Protein AF-0000000085120343 (afdb_homodimer)

InterPro domains:
  IPR000462 CDP-alcohol phosphatidyltransferase [PF01066] (38-166)
  IPR043130 CDP-alcohol phosphatidyltransferase, transmembrane domain [G3DSA:1.20.120.1760] (7-215)
  IPR048254 CDP-alcohol phosphatidyltransferase, conserved site [PS00379] (82-104)

Organism: Pyrolobus fumarii (strain DSM 11204 / 1A) (NCBI:txid694429)

Secondary structure (DSSP, 8-state):
--TTGGG--TT--HHIIIIIHHHHHHHHHHHHHTT---HHHHHHHHHHHHHHHTGGGGG--HHHHHHHHHHHHHHHHHTTHHHHHHHHTT---HHHHHHHHHHHHHHHHHHHHHHHHHHHHHHT--HHHHHHHHHHHHHHHHHHHHHHHHHHHHHSS-GGGSSS---TT-HHHHHHHHHHHHHTHHHH-HHHHHHHHHHHHHHHHHHHHHHHHHHHHHHHTTS--/--GGGGT--TT--HHIIIIIHHHHHHHHHHHHHTT---HHHHHHHHHHHHHHHTGGGGG--HHHHHHHHHHHHHHHHHTTHHHHHHHHTT---HHHHHHHHHHHHHHHHHHHHHHHHHHHHHHT--HHHHHHHHHHHHHHHHHHHHHHHHHHHHHSS-GGGSSS---TT-HHHHHHHHHHHHHTHHHH-HHHHHHHHHHHHHHHHHHHHHHHHHHHHHHHTTS--

Structure (mmCIF, N/CA/C/O backbone):
data_AF-0000000085120343-model_v1
#
loop_
_entity.id
_entity.type
_entity.pdbx_description
1 polymer 'CDP-alcohol phosphatidyltransferase'
#
loop_
_atom_site.group_PDB
_atom_site.id
_atom_site.type_symbol
_atom_site.label_atom_id
_atom_site.label_alt_id
_atom_site.label_comp_id
_atom_site.label_asym_id
_atom_site.label_entity_id
_atom_site.label_seq_id
_atom_site.pdbx_PDB_ins_code
_atom_site.Cartn_x
_atom_site.Cartn_y
_atom_site.Cartn_z
_atom_site.occupancy
_atom_site.B_iso_or_equiv
_atom_site.auth_seq_id
_atom_site.auth_comp_id
_atom_site.auth_asym_id
_atom_site.auth_atom_id
_atom_site.pdbx_PDB_model_num
ATOM 1 N N . MET A 1 1 ? -34.531 16.438 1.425 1 39.97 1 MET A N 1
ATOM 2 C CA . MET A 1 1 ? -33.281 15.703 1.252 1 39.97 1 MET A CA 1
ATOM 3 C C . MET A 1 1 ? -33.375 14.32 1.882 1 39.97 1 MET A C 1
ATOM 5 O O . MET A 1 1 ? -33.688 14.188 3.062 1 39.97 1 MET A O 1
ATOM 9 N N . SER A 1 2 ? -33.562 13.445 0.999 1 48.66 2 SER A N 1
ATOM 10 C CA . SER A 1 2 ? -33.812 12.094 1.496 1 48.66 2 SER A CA 1
ATOM 11 C C . SER A 1 2 ? -32.781 11.695 2.551 1 48.66 2 SER A C 1
ATOM 13 O O . SER A 1 2 ? -31.656 12.219 2.562 1 48.66 2 SER A O 1
ATOM 15 N N . GLN A 1 3 ? -33.219 11.125 3.652 1 53.22 3 GLN A N 1
ATOM 16 C CA . GLN A 1 3 ? -32.344 10.648 4.73 1 53.22 3 GLN A CA 1
ATOM 17 C C . GLN A 1 3 ? -31.078 10 4.172 1 53.22 3 GLN A C 1
ATOM 19 O O . GLN A 1 3 ? -30 10.125 4.758 1 53.22 3 GLN A O 1
ATOM 24 N N . ALA A 1 4 ? -31.344 9.406 3.008 1 53.41 4 ALA A N 1
ATOM 25 C CA . ALA A 1 4 ? -30.219 8.766 2.336 1 53.41 4 ALA A CA 1
ATOM 26 C C . ALA A 1 4 ? -29.188 9.797 1.881 1 53.41 4 ALA A C 1
ATOM 28 O O . ALA A 1 4 ? -27.984 9.539 1.905 1 53.41 4 ALA A O 1
ATOM 29 N N . ALA A 1 5 ? -29.594 10.852 1.532 1 53.72 5 ALA A N 1
ATOM 30 C CA . ALA A 1 5 ? -28.734 11.938 1.07 1 53.72 5 ALA A CA 1
ATOM 31 C C . ALA A 1 5 ? -27.859 12.469 2.207 1 53.72 5 ALA A C 1
ATOM 33 O O . ALA A 1 5 ? -26.766 12.969 1.972 1 53.72 5 ALA A O 1
ATOM 34 N N . LYS A 1 6 ? -28.359 12.32 3.344 1 54.97 6 LYS A N 1
ATOM 35 C CA . LYS A 1 6 ? -27.672 12.844 4.52 1 54.97 6 LYS A CA 1
ATOM 36 C C . LYS A 1 6 ? -26.469 11.984 4.883 1 54.97 6 LYS A C 1
ATOM 38 O O . LYS A 1 6 ? -25.562 12.445 5.578 1 54.97 6 LYS A O 1
ATOM 43 N N . VAL A 1 7 ? -26.453 10.773 4.34 1 64.62 7 VAL A N 1
ATOM 44 C CA . VAL A 1 7 ? -25.406 9.867 4.809 1 64.62 7 VAL A CA 1
ATOM 45 C C . VAL A 1 7 ? -24.328 9.734 3.736 1 64.62 7 VAL A C 1
ATOM 47 O O . VAL A 1 7 ? -23.281 9.133 3.979 1 64.62 7 VAL A O 1
ATOM 50 N N . ALA A 1 8 ? -24.516 10.383 2.633 1 64.44 8 ALA A N 1
ATOM 51 C CA . ALA A 1 8 ? -23.578 10.297 1.526 1 64.44 8 ALA A CA 1
ATOM 52 C C . ALA A 1 8 ? -22.328 11.117 1.81 1 64.44 8 ALA A C 1
ATOM 54 O O . ALA A 1 8 ? -22.406 12.18 2.43 1 64.44 8 ALA A O 1
ATOM 55 N N . LYS A 1 9 ? -21.047 10.422 1.445 1 69.5 9 LYS A N 1
ATOM 56 C CA . LYS A 1 9 ? -19.781 11.125 1.563 1 69.5 9 LYS A CA 1
ATOM 57 C C . LYS A 1 9 ? -19.422 11.859 0.269 1 69.5 9 LYS A C 1
ATOM 59 O O . LYS A 1 9 ? -19.625 11.32 -0.823 1 69.5 9 LYS A O 1
ATOM 64 N N . PRO A 1 10 ? -18.984 13.133 0.33 1 66.75 10 PRO A N 1
ATOM 65 C CA . PRO A 1 10 ? -18.547 13.828 -0.879 1 66.75 10 PRO A CA 1
ATOM 66 C C . PRO A 1 10 ? -17.469 13.07 -1.637 1 66.75 10 PRO A C 1
ATOM 68 O O . PRO A 1 10 ? -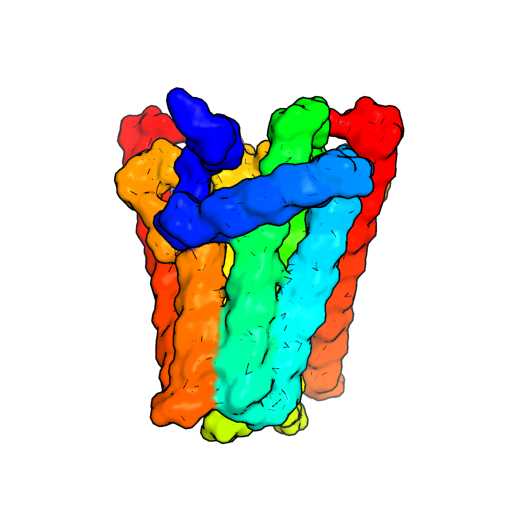17.281 13.273 -2.842 1 66.75 10 PRO A O 1
ATOM 71 N N . THR A 1 11 ? -16.844 12.102 -1.007 1 70.31 11 THR A N 1
ATOM 72 C CA . THR A 1 11 ? -15.719 11.398 -1.615 1 70.31 11 THR A CA 1
ATOM 73 C C . THR A 1 11 ? -16.156 10.047 -2.158 1 70.31 11 THR A C 1
ATOM 75 O O . THR A 1 11 ? -15.336 9.281 -2.668 1 70.31 11 THR A O 1
ATOM 78 N N . ASP A 1 12 ? -17.453 9.789 -2.135 1 73.31 12 ASP A N 1
ATOM 79 C CA . ASP A 1 12 ? -17.938 8.508 -2.637 1 73.31 12 ASP A CA 1
ATOM 80 C C . ASP A 1 12 ? -17.688 8.367 -4.137 1 73.31 12 ASP A C 1
ATOM 82 O O . ASP A 1 12 ? -17.875 9.32 -4.895 1 73.31 12 ASP A O 1
ATOM 86 N N . GLY A 1 13 ? -17.188 7.238 -4.531 1 74 13 GLY A N 1
ATOM 87 C CA . GLY A 1 13 ? -17.094 6.93 -5.949 1 74 13 GLY A CA 1
ATOM 88 C C . GLY A 1 13 ? -18.453 6.656 -6.59 1 74 13 GLY A C 1
ATOM 89 O O . GLY A 1 13 ? -19.484 6.668 -5.914 1 74 13 GLY A O 1
ATOM 90 N N . PRO A 1 14 ? -18.469 6.512 -7.934 1 78.44 14 PRO A N 1
ATOM 91 C CA . PRO A 1 14 ? -19.719 6.352 -8.664 1 78.44 14 PRO A CA 1
ATOM 92 C C . PRO A 1 14 ? -20.484 5.09 -8.258 1 78.44 14 PRO A C 1
ATOM 94 O O . PRO A 1 14 ? -21.719 5.102 -8.18 1 78.44 14 PRO A O 1
ATOM 97 N N . VAL A 1 15 ? -19.812 3.988 -7.988 1 81.44 15 VAL A N 1
ATOM 98 C CA . VAL A 1 15 ? -20.469 2.744 -7.613 1 81.44 15 VAL A CA 1
ATOM 99 C C . VAL A 1 15 ? -21.109 2.889 -6.23 1 81.44 15 VAL A C 1
ATOM 101 O O . VAL A 1 15 ? -22.219 2.414 -5.992 1 81.44 15 VAL A O 1
ATOM 104 N N . SER A 1 16 ? -20.406 3.457 -5.422 1 79 16 SER A N 1
ATOM 105 C CA . SER A 1 16 ? -20.922 3.674 -4.078 1 79 16 SER A CA 1
ATOM 106 C C . SER A 1 16 ? -22.188 4.539 -4.109 1 79 16 SER A C 1
ATOM 108 O O . SER A 1 16 ? -23.172 4.23 -3.436 1 79 16 SER A O 1
ATOM 110 N N . ARG A 1 17 ? -22.203 5.57 -4.891 1 76.81 17 ARG A N 1
ATO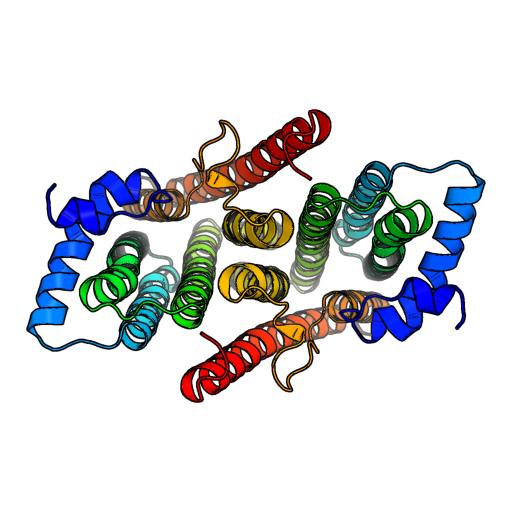M 111 C CA . ARG A 1 17 ? -23.312 6.508 -4.973 1 76.81 17 ARG A CA 1
ATOM 112 C C . ARG A 1 17 ? -24.531 5.852 -5.617 1 76.81 17 ARG A C 1
ATOM 114 O O . ARG A 1 17 ? -25.672 6.09 -5.195 1 76.81 17 ARG A O 1
ATOM 121 N N . LEU A 1 18 ? -24.25 5.023 -6.539 1 78.69 18 LEU A N 1
ATOM 122 C CA . LEU A 1 18 ? -25.344 4.477 -7.344 1 78.69 18 LEU A CA 1
ATOM 123 C C . LEU A 1 18 ? -25.875 3.184 -6.738 1 78.69 18 LEU A C 1
ATOM 125 O O . LEU A 1 18 ? -27.062 2.867 -6.875 1 78.69 18 LEU A O 1
ATOM 129 N N . ILE A 1 19 ? -25 2.422 -6.062 1 78.81 19 ILE A N 1
ATOM 130 C CA . ILE A 1 19 ? -25.406 1.072 -5.68 1 78.81 19 ILE A CA 1
ATOM 131 C C . ILE A 1 19 ? -25.156 0.865 -4.188 1 78.81 19 ILE A C 1
ATOM 133 O O . ILE A 1 19 ? -26.109 0.622 -3.428 1 78.81 19 ILE A O 1
ATOM 137 N N . ASN A 1 20 ? -24.016 1.04 -3.748 1 80.25 20 ASN A N 1
ATOM 138 C CA . ASN A 1 20 ? -23.625 0.60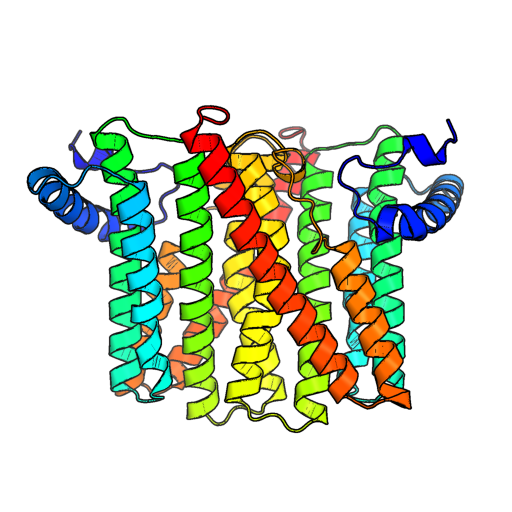7 -2.414 1 80.25 20 ASN A CA 1
ATOM 139 C C . ASN A 1 20 ? -24.406 1.329 -1.328 1 80.25 20 ASN A C 1
ATOM 141 O O . ASN A 1 20 ? -24.891 0.702 -0.385 1 80.25 20 ASN A O 1
ATOM 145 N N . ARG A 1 21 ? -24.688 2.586 -1.501 1 80.56 21 ARG A N 1
ATOM 146 C CA . ARG A 1 21 ? -25.297 3.391 -0.45 1 80.56 21 ARG A CA 1
ATOM 147 C C . ARG A 1 21 ? -26.781 3.07 -0.314 1 80.56 21 ARG A C 1
ATOM 149 O O . ARG A 1 21 ? -27.344 3.127 0.786 1 80.56 21 ARG A O 1
ATOM 156 N N . ARG A 1 22 ? -27.344 2.711 -1.379 1 81.12 22 ARG A N 1
ATOM 157 C CA . ARG A 1 22 ? -28.75 2.346 -1.337 1 81.12 22 ARG A CA 1
ATOM 158 C C . ARG A 1 22 ? -28.969 1.069 -0.529 1 81.12 22 ARG A C 1
ATOM 160 O O . ARG A 1 22 ? -29.891 0.98 0.27 1 81.12 22 ARG A O 1
ATOM 167 N N . VAL A 1 23 ? -28.109 0.211 -0.696 1 83.69 23 VAL A N 1
ATOM 168 C CA . VAL A 1 23 ? -28.234 -1.074 -0.017 1 83.69 23 VAL A CA 1
ATOM 169 C C . VAL A 1 23 ? -27.703 -0.96 1.41 1 83.69 23 VAL A C 1
ATOM 171 O O . VAL A 1 23 ? -28.328 -1.454 2.354 1 83.69 23 VAL A O 1
ATOM 174 N N . SER A 1 24 ? -26.594 -0.327 1.568 1 84.38 24 SER A N 1
ATOM 175 C CA . SER A 1 24 ? -25.984 -0.209 2.889 1 84.38 24 SER A CA 1
ATOM 176 C C . SER A 1 24 ? -26.906 0.539 3.854 1 84.38 24 SER A C 1
ATOM 178 O O . SER A 1 24 ? -26.953 0.216 5.043 1 84.38 24 SER A O 1
ATOM 180 N N . TRP A 1 25 ? -27.625 1.437 3.35 1 85.75 25 TRP A N 1
ATOM 181 C CA . TRP A 1 25 ? -28.516 2.223 4.195 1 85.75 25 TRP A CA 1
ATOM 182 C C . TRP A 1 25 ? -29.625 1.349 4.781 1 85.75 25 TRP A C 1
ATOM 184 O O . TRP A 1 25 ? -29.984 1.496 5.949 1 85.75 25 TRP A O 1
ATOM 194 N N . ARG A 1 26 ? -30.156 0.516 4.008 1 86.56 26 ARG A N 1
ATOM 195 C CA . ARG A 1 26 ? -31.188 -0.406 4.48 1 86.56 26 ARG A CA 1
ATOM 196 C C . ARG A 1 26 ? -30.641 -1.31 5.586 1 86.56 26 ARG A C 1
ATOM 198 O O . ARG A 1 26 ? -31.312 -1.544 6.59 1 86.56 26 ARG A O 1
ATOM 205 N N . VAL A 1 27 ? -29.469 -1.763 5.387 1 89.44 27 VAL A N 1
ATOM 206 C CA . VAL A 1 27 ? -28.812 -2.623 6.375 1 89.44 27 VAL A CA 1
ATOM 207 C C . VAL A 1 27 ? -28.547 -1.831 7.652 1 89.44 27 VAL A C 1
ATOM 209 O O . VAL A 1 27 ? -28.766 -2.334 8.758 1 89.44 27 VAL A O 1
ATOM 212 N N . THR A 1 28 ? -28.109 -0.658 7.492 1 89.56 28 THR A N 1
ATOM 213 C CA . THR A 1 28 ? -27.844 0.222 8.625 1 89.56 28 THR A CA 1
ATOM 214 C C . THR A 1 28 ? -29.094 0.405 9.477 1 89.56 28 THR A C 1
ATOM 216 O O . THR A 1 28 ? -29.031 0.279 10.703 1 89.56 28 THR A O 1
ATOM 219 N N . ARG A 1 29 ? -30.172 0.657 8.805 1 89.31 29 ARG A N 1
ATOM 220 C CA . ARG A 1 29 ? -31.438 0.889 9.5 1 89.31 29 ARG A CA 1
ATOM 221 C C . ARG A 1 29 ? -31.859 -0.346 10.289 1 89.31 29 ARG A C 1
ATOM 223 O O . ARG A 1 29 ? -32.312 -0.236 11.422 1 89.31 29 ARG A O 1
ATOM 230 N N . ILE A 1 30 ? -31.688 -1.403 9.711 1 91.75 30 ILE A N 1
ATOM 231 C CA . ILE A 1 30 ? -32.062 -2.662 10.352 1 91.75 30 ILE A CA 1
ATOM 232 C C . ILE A 1 30 ? -31.156 -2.91 11.562 1 91.75 30 ILE A C 1
ATOM 234 O O . ILE A 1 30 ? -31.641 -3.291 12.633 1 91.75 30 ILE A O 1
ATOM 238 N N . LEU A 1 31 ? -29.875 -2.672 11.43 1 91.5 31 LEU A N 1
ATOM 239 C CA . LEU A 1 31 ? -28.922 -2.932 12.5 1 91.5 31 LEU A CA 1
ATOM 240 C C . LEU A 1 31 ? -29.172 -1.997 13.688 1 91.5 31 LEU A C 1
ATOM 242 O O . LEU A 1 31 ? -29.094 -2.42 14.844 1 91.5 31 LEU A O 1
ATOM 246 N N . VAL A 1 32 ? -29.469 -0.825 13.359 1 90.62 32 VAL A N 1
ATOM 247 C CA . VAL A 1 32 ? -29.719 0.148 14.414 1 90.62 32 VAL A CA 1
ATOM 248 C C . VAL A 1 32 ? -31 -0.224 15.156 1 90.62 32 VAL A C 1
ATOM 250 O O . VAL A 1 32 ? -31.062 -0.135 16.391 1 90.62 32 VAL A O 1
ATOM 253 N N . LYS A 1 33 ? -31.969 -0.646 14.391 1 92.5 33 LYS A N 1
ATOM 254 C CA . LYS A 1 33 ? -33.219 -1.084 15 1 92.5 33 LYS A CA 1
ATOM 255 C C . LYS A 1 33 ? -33 -2.309 15.883 1 92.5 33 LYS A C 1
ATOM 257 O O . LYS A 1 33 ? -33.688 -2.477 16.906 1 92.5 33 LYS A O 1
ATOM 262 N N . LEU A 1 34 ? -32.031 -3.117 15.516 1 94.56 34 LEU A N 1
ATOM 263 C CA . LEU A 1 34 ? -31.734 -4.328 16.266 1 94.56 34 LEU A CA 1
ATOM 264 C C . LEU A 1 34 ? -30.828 -4.012 17.453 1 94.56 34 LEU A C 1
ATOM 266 O O . LEU A 1 34 ? -30.453 -4.914 18.203 1 94.56 34 LEU A O 1
ATOM 270 N N . GLY A 1 35 ? -30.359 -2.783 17.594 1 93.19 35 GLY A N 1
ATOM 271 C CA . GLY A 1 35 ? -29.641 -2.357 18.781 1 93.19 35 GLY A CA 1
ATOM 272 C C . GLY A 1 35 ? -28.156 -2.24 18.578 1 93.19 35 GLY A C 1
ATOM 273 O O . GLY A 1 35 ? -27.406 -1.992 19.516 1 93.19 35 GLY A O 1
ATOM 274 N N . VAL A 1 36 ? -27.734 -2.461 17.375 1 92.5 36 VAL A N 1
ATOM 275 C CA . VAL A 1 36 ? -26.312 -2.301 17.094 1 92.5 36 VAL A CA 1
ATOM 276 C C . VAL A 1 36 ? -25.938 -0.822 17.156 1 92.5 36 VAL A C 1
ATOM 278 O O . VAL A 1 36 ? -26.531 0.003 16.453 1 92.5 36 VAL A O 1
ATOM 281 N N . SER A 1 37 ? -24.859 -0.518 18.031 1 91.19 37 SER A N 1
ATOM 282 C CA . SER A 1 37 ? -24.594 0.901 18.234 1 91.19 37 SER A CA 1
ATOM 283 C C . SER A 1 37 ? -23.094 1.182 18.203 1 91.19 37 SER A C 1
ATOM 285 O O . SER A 1 37 ? -22.672 2.332 18.328 1 91.19 37 SER A O 1
ATOM 287 N N . ASN A 1 38 ? -22.281 0.165 18.062 1 95.06 38 ASN A N 1
ATOM 288 C CA . ASN A 1 38 ? -20.844 0.362 18.078 1 95.06 38 ASN A CA 1
ATOM 289 C C . ASN A 1 38 ? -20.25 0.298 16.672 1 95.06 38 ASN A C 1
ATOM 291 O O . ASN A 1 38 ? -19.984 -0.788 16.156 1 95.06 38 ASN A O 1
ATOM 295 N N . PRO A 1 39 ? -19.953 1.395 16.109 1 95.75 39 PRO A N 1
ATOM 296 C CA . PRO A 1 39 ? -19.453 1.425 14.727 1 95.75 39 PRO A CA 1
ATOM 297 C C . PRO A 1 39 ? -18.156 0.644 14.555 1 95.75 39 PRO A C 1
ATOM 299 O O . PRO A 1 39 ? -17.953 -0.001 13.523 1 95.75 39 PRO A O 1
ATOM 302 N N . ASN A 1 40 ? -17.266 0.739 15.555 1 96.56 40 ASN A N 1
ATOM 303 C CA . ASN A 1 40 ? -16 0.02 15.461 1 96.56 40 ASN A CA 1
ATOM 304 C C . ASN A 1 40 ? -16.219 -1.488 15.391 1 96.56 40 ASN A C 1
ATOM 306 O O . ASN A 1 40 ? -15.492 -2.191 14.68 1 96.56 40 ASN A O 1
ATOM 310 N N . ALA A 1 41 ? -17.172 -1.955 16.141 1 96.38 41 ALA A N 1
ATOM 311 C CA . ALA A 1 41 ? -17.5 -3.377 16.094 1 96.38 41 ALA A CA 1
ATOM 312 C C . ALA A 1 41 ? -18.016 -3.768 14.703 1 96.38 41 ALA A C 1
ATOM 314 O O . ALA A 1 41 ? -17.719 -4.855 14.211 1 96.38 41 ALA A O 1
ATOM 315 N N . VAL A 1 42 ? -18.781 -2.943 14.125 1 97.12 42 VAL A N 1
ATOM 316 C CA . VAL A 1 42 ? -19.312 -3.186 12.789 1 97.12 42 VAL A CA 1
ATOM 317 C C . VAL A 1 42 ? -18.172 -3.197 11.773 1 97.12 42 VAL A C 1
ATOM 319 O O . VAL A 1 42 ? -18.141 -4.035 10.867 1 97.12 42 VAL A O 1
ATOM 322 N N . THR A 1 43 ? -17.234 -2.277 11.891 1 97.75 43 THR A N 1
ATOM 323 C CA . THR A 1 43 ? -16.047 -2.254 11.039 1 97.75 43 THR A CA 1
ATOM 324 C C . THR A 1 43 ? -15.32 -3.59 11.086 1 97.75 43 THR A C 1
ATOM 326 O O . THR A 1 43 ? -14.984 -4.164 10.047 1 97.75 43 THR A O 1
ATOM 329 N N . ILE A 1 44 ? -15.094 -4.074 12.273 1 97.81 44 ILE A N 1
ATOM 330 C CA . ILE A 1 44 ? -14.375 -5.328 12.453 1 97.81 44 ILE A CA 1
ATOM 331 C C . ILE A 1 44 ? -15.172 -6.477 11.844 1 97.81 44 ILE A C 1
ATOM 333 O O . ILE A 1 44 ? -14.625 -7.328 11.148 1 97.81 44 ILE A O 1
ATOM 337 N N . ALA A 1 45 ? -16.453 -6.496 12.094 1 97.62 45 ALA A N 1
ATOM 338 C CA . ALA A 1 45 ? -17.312 -7.559 11.586 1 97.62 45 ALA A CA 1
ATOM 339 C C . ALA A 1 45 ? -17.312 -7.57 10.055 1 97.62 45 ALA A C 1
ATOM 341 O O . ALA A 1 45 ? -17.203 -8.633 9.438 1 97.62 45 ALA A O 1
ATOM 342 N N . THR A 1 46 ? -17.547 -6.426 9.492 1 97.19 46 THR A N 1
ATOM 343 C CA . THR A 1 46 ? -17.578 -6.344 8.031 1 97.19 46 THR A CA 1
ATOM 344 C C . THR A 1 46 ? -16.203 -6.648 7.445 1 97.19 46 THR A C 1
ATOM 346 O O . THR A 1 46 ? -16.094 -7.219 6.355 1 97.19 46 THR A O 1
ATOM 349 N N . GLY A 1 47 ? -15.102 -6.281 8.133 1 98.19 47 GLY A N 1
ATOM 350 C CA . GLY A 1 47 ? -13.758 -6.641 7.711 1 98.19 47 GLY A CA 1
ATOM 351 C C . GLY A 1 47 ? -13.523 -8.141 7.691 1 98.19 47 GLY A C 1
ATOM 352 O O . GLY A 1 47 ? -12.984 -8.672 6.715 1 98.19 47 GLY A O 1
ATOM 353 N N . VAL A 1 48 ? -13.906 -8.742 8.789 1 98.56 48 VAL A N 1
ATOM 354 C CA . VAL A 1 48 ? -13.781 -10.195 8.867 1 98.56 48 VAL A CA 1
ATOM 355 C C . VAL A 1 48 ? -14.586 -10.852 7.746 1 98.56 48 VAL A C 1
ATOM 357 O O . VAL A 1 48 ? -14.094 -11.758 7.074 1 98.56 48 VAL A O 1
ATOM 360 N N . PHE A 1 49 ? -15.758 -10.391 7.586 1 98.5 49 PHE A N 1
ATOM 361 C CA . PHE A 1 49 ? -16.578 -10.898 6.492 1 98.5 49 PHE A CA 1
ATOM 362 C C . PHE A 1 49 ? -15.867 -10.703 5.156 1 98.5 49 PHE A C 1
ATOM 364 O O . PHE A 1 49 ? -15.875 -11.602 4.309 1 98.5 49 PHE A O 1
ATOM 371 N N . GLY A 1 50 ? -15.32 -9.539 4.906 1 98.62 50 GLY A N 1
ATOM 372 C CA . GLY A 1 50 ? -14.609 -9.273 3.668 1 98.62 50 GLY A CA 1
ATOM 373 C C . GLY A 1 50 ? -13.461 -10.234 3.412 1 98.62 50 GLY A C 1
ATOM 374 O O . GLY A 1 50 ? -13.297 -10.727 2.297 1 98.62 50 GLY A O 1
ATOM 375 N N . VAL A 1 51 ? -12.688 -10.5 4.438 1 98.75 51 VAL A N 1
ATOM 376 C CA . VAL A 1 51 ? -11.57 -11.43 4.32 1 98.75 51 VAL A CA 1
ATOM 377 C C . VAL A 1 51 ? -12.102 -12.828 3.99 1 98.75 51 VAL A C 1
ATOM 379 O O . VAL A 1 51 ? -11.594 -13.484 3.08 1 98.75 51 VAL A O 1
ATOM 382 N N . LEU A 1 52 ? -13.102 -13.273 4.699 1 98.81 52 LEU A N 1
ATOM 383 C CA . LEU A 1 52 ? -13.695 -14.594 4.473 1 98.81 52 LEU A CA 1
ATOM 384 C C . LEU A 1 52 ? -14.305 -14.68 3.08 1 98.81 52 LEU A C 1
ATOM 386 O O . LEU A 1 52 ? -14.289 -15.742 2.453 1 98.81 52 LEU A O 1
ATOM 390 N N . ALA A 1 53 ? -14.867 -13.578 2.635 1 98.81 53 ALA A N 1
ATOM 391 C CA . ALA A 1 53 ? -15.531 -13.5 1.336 1 98.81 53 ALA A CA 1
ATOM 392 C C . ALA A 1 53 ? -14.57 -13.852 0.207 1 98.81 53 ALA A C 1
ATOM 394 O O . ALA A 1 53 ? -14.984 -14.352 -0.839 1 98.81 53 ALA A O 1
ATOM 395 N N . ALA A 1 54 ? -13.305 -13.664 0.403 1 98.88 54 ALA A N 1
ATOM 396 C CA . ALA A 1 54 ? -12.312 -13.859 -0.65 1 98.88 54 ALA A CA 1
ATOM 397 C C . ALA A 1 54 ? -11.797 -15.297 -0.661 1 98.88 54 ALA A C 1
ATOM 399 O O . ALA A 1 54 ? -11.148 -15.719 -1.621 1 98.88 54 ALA A O 1
ATOM 400 N N . LEU A 1 55 ? -12.078 -16.109 0.328 1 98.81 55 LEU A N 1
ATOM 401 C CA . LEU A 1 55 ? -11.477 -17.422 0.535 1 98.81 55 LEU A CA 1
ATOM 402 C C . LEU A 1 55 ? -11.875 -18.391 -0.575 1 98.81 55 LEU A C 1
ATOM 404 O O . LEU A 1 55 ? -11.094 -19.266 -0.958 1 98.81 55 LEU A O 1
ATOM 408 N N . PRO A 1 56 ? -13.062 -18.266 -1.146 1 98.88 56 PRO A N 1
ATOM 409 C CA . PRO A 1 56 ? -13.43 -19.203 -2.203 1 98.88 56 PRO A CA 1
ATOM 410 C C . PRO A 1 56 ? -12.492 -19.141 -3.404 1 98.88 56 PRO A C 1
ATOM 412 O O . PRO A 1 56 ? -12.445 -20.078 -4.203 1 98.88 56 PRO A O 1
ATOM 415 N N . TYR A 1 57 ? -11.75 -18.047 -3.6 1 98.94 57 TYR A N 1
ATOM 416 C CA . TYR A 1 57 ? -10.766 -17.984 -4.676 1 98.94 57 TYR A CA 1
ATOM 417 C C . TYR A 1 57 ? -9.75 -19.109 -4.551 1 98.94 57 TYR A C 1
ATOM 419 O O . TYR A 1 57 ? -9.156 -19.531 -5.547 1 98.94 57 TYR A O 1
ATOM 427 N N . LEU A 1 58 ? -9.539 -19.625 -3.322 1 98.81 58 LEU A N 1
ATOM 428 C CA . LEU A 1 58 ? -8.531 -20.641 -3.059 1 98.81 58 LEU A CA 1
ATOM 429 C C . LEU A 1 58 ? -8.891 -21.953 -3.762 1 98.81 58 LEU A C 1
ATOM 431 O O . LEU A 1 58 ? -8.016 -22.781 -4.023 1 98.81 58 LEU A O 1
ATOM 435 N N . ALA A 1 59 ? -10.148 -22.141 -4.148 1 98.69 59 ALA A N 1
ATOM 436 C CA . ALA A 1 59 ? -10.617 -23.375 -4.77 1 98.69 59 ALA A CA 1
ATOM 437 C C . ALA A 1 59 ? -10.188 -23.453 -6.234 1 98.69 59 ALA A C 1
ATOM 439 O O . ALA A 1 59 ? -10.242 -24.516 -6.852 1 98.69 59 ALA A O 1
ATOM 440 N N . VAL A 1 60 ? -9.844 -22.391 -6.801 1 98.81 60 VAL A N 1
ATOM 441 C CA . VAL A 1 60 ? -9.453 -22.312 -8.203 1 98.81 60 VAL A CA 1
ATOM 442 C C . VAL A 1 60 ? -10.516 -22.969 -9.078 1 98.81 60 VAL A C 1
ATOM 444 O O . VAL A 1 60 ? -10.195 -23.812 -9.914 1 98.81 60 VAL A O 1
ATOM 447 N N . ASP A 1 61 ? -11.734 -22.656 -8.805 1 98.88 61 ASP A N 1
ATOM 448 C CA . ASP A 1 61 ? -12.922 -23.141 -9.508 1 98.88 61 ASP A CA 1
ATOM 449 C C . ASP A 1 61 ? -13.758 -21.969 -10.039 1 98.88 61 ASP A C 1
ATOM 451 O O . ASP A 1 61 ? -13.992 -21 -9.32 1 98.88 61 ASP A O 1
ATOM 455 N N . PRO A 1 62 ? -14.109 -22.094 -11.305 1 98.81 62 PRO A N 1
ATOM 456 C CA . PRO A 1 62 ? -14.812 -20.969 -11.938 1 98.81 62 PRO A CA 1
ATOM 457 C C . PRO A 1 62 ? -16.047 -20.531 -11.141 1 98.81 62 PRO A C 1
ATOM 459 O O . PRO A 1 62 ? -16.266 -19.328 -10.945 1 98.81 62 PRO A O 1
ATOM 462 N N . VAL A 1 63 ? -16.828 -21.438 -10.727 1 98.88 63 VAL A N 1
ATOM 463 C CA . VAL A 1 63 ? -18.047 -21.094 -9.984 1 98.88 63 VAL A CA 1
ATOM 464 C C . VAL A 1 63 ? -17.672 -20.484 -8.641 1 98.88 63 VAL A C 1
ATOM 466 O O . VAL A 1 63 ? -18.297 -19.5 -8.203 1 98.88 63 VAL A O 1
ATOM 469 N N . MET A 1 64 ? -16.719 -21 -7.938 1 98.88 64 MET A N 1
ATOM 470 C CA . MET A 1 64 ? -16.281 -20.484 -6.652 1 98.88 64 MET A CA 1
ATOM 471 C C . MET A 1 64 ? -15.672 -19.094 -6.816 1 98.88 64 MET A C 1
ATOM 473 O O . MET A 1 64 ? -15.781 -18.25 -5.922 1 98.88 64 MET A O 1
ATOM 477 N N . ALA A 1 65 ? -15.008 -18.891 -7.945 1 98.88 65 ALA A N 1
ATOM 478 C CA . ALA A 1 65 ? -14.5 -17.547 -8.219 1 98.88 65 ALA A CA 1
ATOM 479 C C . ALA A 1 65 ? -15.641 -16.531 -8.328 1 98.88 65 ALA A C 1
ATOM 481 O O . ALA A 1 65 ? -15.547 -15.43 -7.801 1 98.88 65 ALA A O 1
ATOM 482 N N . ALA A 1 66 ? -16.672 -16.906 -9.031 1 98.94 66 ALA A N 1
ATOM 483 C CA . ALA A 1 66 ? -17.844 -16.047 -9.156 1 98.94 66 ALA A CA 1
ATOM 484 C C . ALA A 1 66 ? -18.453 -15.742 -7.793 1 98.94 66 ALA A C 1
ATOM 486 O O . ALA A 1 66 ? -18.797 -14.594 -7.5 1 98.94 66 ALA A O 1
ATOM 487 N N . ILE A 1 67 ? -18.578 -16.75 -6.969 1 98.88 67 ILE A N 1
ATOM 488 C CA . ILE A 1 67 ? -19.125 -16.594 -5.625 1 98.88 67 ILE A CA 1
ATOM 489 C C . ILE A 1 67 ? -18.234 -15.664 -4.812 1 98.88 67 ILE A C 1
ATOM 491 O O . ILE A 1 67 ? -18.734 -14.766 -4.129 1 98.88 67 ILE A O 1
ATOM 495 N N . ALA A 1 68 ? -16.906 -15.859 -4.895 1 98.94 68 ALA A N 1
ATOM 496 C CA . ALA A 1 68 ? -15.977 -14.992 -4.176 1 98.94 68 ALA A CA 1
ATOM 497 C C . ALA A 1 68 ? -16.156 -13.531 -4.582 1 98.94 68 ALA A C 1
ATOM 499 O O . ALA A 1 68 ? -16.25 -12.648 -3.725 1 98.94 68 ALA A O 1
ATOM 500 N N . GLY A 1 69 ? -16.172 -13.328 -5.906 1 98.88 69 GLY A N 1
ATOM 501 C CA . GLY A 1 69 ? -16.359 -11.969 -6.391 1 98.88 69 GLY A CA 1
ATOM 502 C C . GLY A 1 69 ? -17.641 -11.32 -5.879 1 98.88 69 GLY A C 1
ATOM 503 O O . GLY A 1 69 ? -17.625 -10.156 -5.465 1 98.88 69 GLY A O 1
ATOM 504 N N . LEU A 1 70 ? -18.719 -12.008 -5.895 1 98.75 70 LEU A N 1
ATOM 505 C CA . LEU A 1 70 ? -20 -11.492 -5.438 1 98.75 70 LEU A CA 1
ATOM 506 C C . LEU A 1 70 ? -19.969 -11.219 -3.938 1 98.75 70 LEU A C 1
ATOM 508 O O . LEU A 1 70 ? -20.516 -10.211 -3.479 1 98.75 70 LEU A O 1
ATOM 512 N N . LEU A 1 71 ? -19.375 -12.109 -3.178 1 98.81 71 LEU A N 1
ATOM 513 C CA . LEU A 1 71 ? -19.266 -11.922 -1.735 1 98.81 71 LEU A CA 1
ATOM 514 C C . LEU A 1 71 ? -18.375 -10.727 -1.406 1 98.81 71 LEU A C 1
ATOM 516 O O . LEU A 1 71 ? -18.656 -9.977 -0.464 1 98.81 71 LEU A O 1
ATOM 520 N N . VAL A 1 72 ? -17.297 -10.562 -2.119 1 98.62 72 VAL A N 1
ATOM 521 C CA . VAL A 1 72 ? -16.438 -9.406 -1.925 1 98.62 72 VAL A CA 1
ATOM 522 C C . VAL A 1 72 ? -17.203 -8.125 -2.227 1 98.62 72 VAL A C 1
ATOM 524 O O . VAL A 1 72 ? -17.047 -7.125 -1.517 1 98.62 72 VAL A O 1
ATOM 527 N N . GLN A 1 73 ? -17.969 -8.141 -3.281 1 98 73 GLN A N 1
ATOM 528 C CA . GLN A 1 73 ? -18.797 -6.988 -3.59 1 98 73 GLN A CA 1
ATOM 529 C C . GLN A 1 73 ? -19.797 -6.715 -2.467 1 98 73 GLN A C 1
ATOM 531 O O . GLN A 1 73 ? -20.047 -5.559 -2.125 1 98 73 GLN A O 1
ATOM 536 N N . LEU A 1 74 ? -20.391 -7.766 -1.967 1 97.31 74 LEU A N 1
ATOM 537 C CA . LEU A 1 74 ? -21.297 -7.609 -0.828 1 97.31 74 LEU A CA 1
ATOM 538 C C . LEU A 1 74 ? -20.562 -6.992 0.359 1 97.31 74 LEU A C 1
ATOM 540 O O . LEU A 1 74 ? -21.109 -6.121 1.044 1 97.31 74 LEU A O 1
ATOM 544 N N . ALA A 1 75 ? -19.391 -7.449 0.619 1 97.19 75 ALA A N 1
ATOM 545 C CA . ALA A 1 75 ? -18.578 -6.871 1.684 1 97.19 75 ALA A CA 1
ATOM 546 C C . ALA A 1 75 ? -18.328 -5.383 1.442 1 97.19 75 ALA A C 1
ATOM 548 O O . ALA A 1 75 ? -18.344 -4.586 2.383 1 97.19 75 ALA A O 1
ATOM 549 N N . SER A 1 76 ? -18.047 -5.066 0.192 1 95.56 76 SER A N 1
ATOM 550 C CA . SER A 1 76 ? -17.844 -3.668 -0.177 1 95.56 76 SER A CA 1
ATOM 551 C C . SER A 1 76 ? -19.078 -2.828 0.12 1 95.56 76 SER A C 1
ATOM 553 O O . SER A 1 76 ? -18.969 -1.68 0.556 1 95.56 76 SER A O 1
ATOM 555 N N . ILE A 1 77 ? -20.188 -3.334 -0.081 1 94.12 77 ILE A N 1
ATOM 556 C CA . ILE A 1 77 ? -21.453 -2.658 0.196 1 94.12 77 ILE A CA 1
ATOM 557 C C . ILE A 1 77 ? -21.625 -2.48 1.703 1 94.12 77 ILE A C 1
ATOM 559 O O . ILE A 1 77 ? -22.031 -1.413 2.166 1 94.12 77 ILE A O 1
ATOM 563 N N . LEU A 1 78 ? -21.266 -3.467 2.434 1 94.69 78 LEU A N 1
ATOM 564 C CA . LEU A 1 78 ? -21.469 -3.467 3.881 1 94.69 78 LEU A CA 1
ATOM 565 C C . LEU A 1 78 ? -20.438 -2.574 4.566 1 94.69 78 LEU A C 1
ATOM 567 O O . LEU A 1 78 ? -20.609 -2.189 5.723 1 94.69 78 LEU A O 1
ATOM 571 N N . ASP A 1 79 ? -19.344 -2.33 3.873 1 91.12 79 ASP A N 1
ATOM 572 C CA . ASP A 1 79 ? -18.25 -1.53 4.414 1 91.12 79 ASP A CA 1
ATOM 573 C C . ASP A 1 79 ? -18.719 -0.112 4.738 1 91.12 79 ASP A C 1
ATOM 575 O O . ASP A 1 79 ? -18.141 0.552 5.605 1 91.12 79 ASP A O 1
ATOM 579 N N . GLY A 1 80 ? -19.75 0.353 4.242 1 90.06 80 GLY A N 1
ATOM 580 C CA . GLY A 1 80 ? -20.266 1.688 4.492 1 90.06 80 GLY A CA 1
ATOM 581 C C . GLY A 1 80 ? -21.203 1.754 5.691 1 90.06 80 GLY A C 1
ATOM 582 O O . GLY A 1 80 ? -21.453 2.834 6.227 1 90.06 80 GLY A O 1
ATOM 583 N N . VAL A 1 81 ? -21.547 0.673 6.207 1 93.44 81 VAL A N 1
ATOM 584 C CA . VAL A 1 81 ? -22.562 0.597 7.262 1 93.44 81 VAL A CA 1
ATOM 585 C C . VAL A 1 81 ? -22 1.172 8.562 1 93.44 81 VAL A C 1
ATOM 587 O O . VAL A 1 81 ? -22.703 1.862 9.297 1 93.44 81 VAL A O 1
ATOM 590 N N . ASP A 1 82 ? -20.75 0.853 8.867 1 94.44 82 ASP A N 1
ATOM 591 C CA . ASP A 1 82 ? -20.156 1.366 10.094 1 94.44 82 ASP A CA 1
ATOM 592 C C . ASP A 1 82 ? -20.156 2.893 10.109 1 94.44 82 ASP A C 1
ATOM 594 O O . ASP A 1 82 ? -20.531 3.508 11.109 1 94.44 82 ASP A O 1
ATOM 598 N N . GLY A 1 83 ? -19.812 3.484 8.93 1 92.31 83 GLY A N 1
ATOM 599 C CA . GLY A 1 83 ? -19.828 4.934 8.828 1 92.31 83 GLY A CA 1
ATOM 600 C C . GLY A 1 83 ? -21.234 5.512 8.93 1 92.31 83 GLY A C 1
ATOM 601 O O . GLY A 1 83 ? -21.422 6.566 9.539 1 92.31 83 GLY A O 1
ATOM 602 N N . GLU A 1 84 ? -22.172 4.867 8.352 1 92.38 84 GLU A N 1
ATOM 603 C CA . GLU A 1 84 ? -23.562 5.32 8.406 1 92.38 84 GLU A CA 1
ATOM 604 C C . GLU A 1 84 ? -24.094 5.273 9.836 1 92.38 84 GLU A C 1
ATOM 606 O O . GLU A 1 84 ? -24.781 6.195 10.273 1 92.38 84 GLU A O 1
ATOM 611 N N . ILE A 1 85 ? -23.766 4.246 10.5 1 93.19 85 ILE A N 1
ATOM 612 C CA . ILE A 1 85 ? -24.172 4.121 11.891 1 93.19 85 ILE A CA 1
ATOM 613 C C . ILE A 1 85 ? -23.516 5.215 12.727 1 93.19 85 ILE A C 1
ATOM 615 O O . ILE A 1 85 ? -24.172 5.844 13.562 1 93.19 85 ILE A O 1
ATOM 619 N N . ALA A 1 86 ? -22.203 5.426 12.539 1 93.25 86 ALA A N 1
ATOM 620 C CA . ALA A 1 86 ? -21.469 6.461 13.266 1 93.25 86 ALA A CA 1
ATOM 621 C C . ALA A 1 86 ? -22.109 7.828 13.07 1 93.25 86 ALA A C 1
ATOM 623 O O . ALA A 1 86 ? -22.219 8.609 14.016 1 93.25 86 ALA A O 1
ATOM 624 N N . ARG A 1 87 ? -22.562 8.078 11.883 1 91.38 87 ARG A N 1
ATOM 625 C CA . ARG A 1 87 ? -23.188 9.359 11.57 1 91.38 87 ARG A CA 1
ATOM 626 C C . ARG A 1 87 ? -24.578 9.453 12.18 1 91.38 87 ARG A C 1
ATOM 628 O O . ARG A 1 87 ? -24.938 10.477 12.758 1 91.38 87 ARG A O 1
ATOM 635 N N . LEU A 1 88 ? -25.312 8.461 12.062 1 90.44 88 LEU A N 1
ATOM 636 C CA . LEU A 1 88 ? -26.688 8.43 12.539 1 90.44 88 LEU A CA 1
ATOM 637 C C . LEU A 1 88 ? -26.75 8.586 14.055 1 90.44 88 LEU A C 1
ATOM 639 O O . LEU A 1 88 ? -27.656 9.227 14.586 1 90.44 88 LEU A O 1
ATOM 643 N N . LEU A 1 89 ? -25.812 8 14.68 1 93.19 89 LEU A N 1
ATOM 644 C CA . LEU A 1 89 ? -25.844 7.98 16.141 1 93.19 89 LEU A CA 1
ATOM 645 C C . LEU A 1 89 ? -24.906 9.031 16.719 1 93.19 89 LEU A C 1
ATOM 647 O O . LEU A 1 89 ? -24.656 9.047 17.922 1 93.19 89 LEU A O 1
ATOM 651 N N . ASN A 1 90 ? -24.281 9.797 15.859 1 92.81 90 ASN A N 1
ATOM 652 C CA . ASN A 1 90 ? -23.359 10.852 16.266 1 92.81 90 ASN A CA 1
ATOM 653 C C . ASN A 1 90 ? -22.172 10.289 17.062 1 92.81 90 ASN A C 1
ATOM 655 O O . ASN A 1 90 ? -21.875 10.766 18.156 1 92.81 90 ASN A O 1
ATOM 659 N N . ARG A 1 91 ? -21.641 9.297 16.609 1 92.25 91 ARG A N 1
ATOM 660 C CA . ARG A 1 91 ? -20.516 8.625 17.25 1 92.25 91 ARG A CA 1
ATOM 661 C C . ARG A 1 91 ? -19.297 8.617 16.344 1 92.25 91 ARG A C 1
ATOM 663 O O . ARG A 1 91 ? -18.531 7.645 16.312 1 92.25 91 ARG A O 1
ATOM 670 N N . LYS A 1 92 ? -19.188 9.602 15.531 1 92 92 LYS A N 1
ATOM 671 C CA . LYS A 1 92 ? -18.016 9.742 14.68 1 92 92 LYS A CA 1
ATOM 672 C C . LYS A 1 92 ? -16.75 9.93 15.516 1 92 92 LYS A C 1
ATOM 674 O O . LYS A 1 92 ? -16.766 10.633 16.531 1 92 92 LYS A O 1
ATOM 679 N N . SER A 1 93 ? -15.688 9.281 15.117 1 93.44 93 SER A N 1
ATOM 680 C CA . SER A 1 93 ? -14.398 9.453 15.773 1 93.44 93 SER A CA 1
ATOM 681 C C . SER A 1 93 ? -13.25 9.352 14.781 1 93.44 93 SER A C 1
ATOM 683 O O . SER A 1 93 ? -13.391 8.727 13.727 1 93.44 93 SER A O 1
ATOM 685 N N . ARG A 1 94 ? -12.203 10 15.117 1 93.12 94 ARG A N 1
ATOM 686 C CA . ARG A 1 94 ? -11.008 9.953 14.281 1 93.12 94 ARG A CA 1
ATOM 687 C C . ARG A 1 94 ? -10.422 8.547 14.25 1 93.12 94 ARG A C 1
ATOM 689 O O . ARG A 1 94 ? -9.945 8.086 13.203 1 93.12 94 ARG A O 1
ATOM 696 N N . PHE A 1 95 ? -10.43 7.879 15.383 1 94.81 95 PHE A N 1
ATOM 697 C CA . PHE A 1 95 ? -9.938 6.508 15.422 1 94.81 95 PHE A CA 1
ATOM 698 C C . PHE A 1 95 ? -10.789 5.602 14.539 1 94.81 95 PHE A C 1
ATOM 700 O O . PHE A 1 95 ? -10.266 4.734 13.844 1 94.81 95 PHE A O 1
ATOM 707 N N . GLY A 1 96 ? -12.094 5.746 14.656 1 95.12 96 GLY A N 1
ATOM 708 C CA . GLY A 1 96 ? -12.977 4.941 13.828 1 95.12 96 GLY A CA 1
ATOM 709 C C . GLY A 1 96 ? -12.688 5.078 12.344 1 95.12 96 GLY A C 1
ATOM 710 O O . GLY A 1 96 ? -12.719 4.086 11.609 1 95.12 96 GLY A O 1
ATOM 711 N N . ALA A 1 97 ? -12.469 6.281 11.906 1 94.56 97 ALA A N 1
ATOM 712 C CA . ALA A 1 97 ? -12.125 6.531 10.516 1 94.56 97 ALA A CA 1
ATOM 713 C C . ALA A 1 97 ? -10.812 5.844 10.141 1 94.56 97 ALA A C 1
ATOM 715 O O . ALA A 1 97 ? -10.688 5.281 9.055 1 94.56 97 ALA A O 1
ATOM 716 N N . TYR A 1 98 ? -9.859 5.949 11.047 1 96.38 98 TYR A N 1
ATOM 717 C CA . TYR A 1 98 ? -8.578 5.27 10.867 1 96.38 98 TYR A CA 1
ATOM 718 C C . TYR A 1 98 ? -8.773 3.76 10.781 1 96.38 98 TYR A C 1
ATOM 720 O O . TYR A 1 98 ? -8.25 3.115 9.867 1 96.38 98 TYR A O 1
ATOM 728 N N . LEU A 1 99 ? -9.5 3.201 11.719 1 96.94 99 LEU A N 1
ATOM 729 C CA . LEU A 1 99 ? -9.75 1.765 11.781 1 96.94 99 LEU A CA 1
ATOM 730 C C . LEU A 1 99 ? -10.438 1.278 10.508 1 96.94 99 LEU A C 1
ATOM 732 O O . LEU A 1 99 ? -10.07 0.235 9.961 1 96.94 99 LEU A O 1
ATOM 736 N N . ASP A 1 100 ? -11.438 2.02 10.109 1 96.94 100 ASP A N 1
ATOM 737 C CA . ASP A 1 100 ? -12.164 1.701 8.891 1 96.94 100 ASP A CA 1
ATOM 738 C C . ASP A 1 100 ? -11.219 1.628 7.691 1 96.94 100 ASP A C 1
ATOM 740 O O . ASP A 1 100 ? -11.25 0.662 6.926 1 96.94 100 ASP A O 1
ATOM 744 N N . ALA A 1 101 ? -10.359 2.588 7.551 1 97.19 101 ALA A N 1
ATOM 745 C CA . ALA A 1 101 ? -9.438 2.672 6.426 1 97.19 101 ALA A CA 1
ATOM 746 C C . ALA A 1 101 ? -8.453 1.505 6.434 1 97.19 101 ALA A C 1
ATOM 748 O O . ALA A 1 101 ? -8.164 0.917 5.391 1 97.19 101 ALA A O 1
ATOM 749 N N . VAL A 1 102 ? -7.91 1.185 7.57 1 97.94 102 VAL A N 1
ATOM 750 C CA . VAL A 1 102 ? -6.938 0.104 7.699 1 97.94 102 VAL A CA 1
ATOM 751 C C . VAL A 1 102 ? -7.609 -1.231 7.379 1 97.94 102 VAL A C 1
ATOM 753 O O . VAL A 1 102 ? -7.047 -2.057 6.656 1 97.94 102 VAL A O 1
ATOM 756 N N . THR A 1 103 ? -8.789 -1.431 7.953 1 98 103 THR A N 1
ATOM 757 C CA . THR A 1 103 ? -9.539 -2.658 7.711 1 98 103 THR A CA 1
ATOM 758 C C . THR A 1 103 ? -9.852 -2.818 6.227 1 98 103 THR A C 1
ATOM 760 O O . THR A 1 103 ? -9.719 -3.914 5.676 1 98 103 THR A O 1
ATOM 763 N N . ASP A 1 104 ? -10.227 -1.766 5.609 1 97.81 104 ASP A N 1
ATOM 764 C CA . ASP A 1 104 ? -10.516 -1.781 4.18 1 97.81 104 ASP A CA 1
ATOM 765 C C . ASP A 1 104 ? -9.297 -2.256 3.381 1 97.81 104 ASP A C 1
ATOM 767 O O . ASP A 1 104 ? -9.438 -3.025 2.428 1 97.81 104 ASP A O 1
ATOM 771 N N . ARG A 1 105 ? -8.109 -1.791 3.764 1 98.31 105 ARG A N 1
ATOM 772 C CA . ARG A 1 105 ? -6.906 -2.186 3.039 1 98.31 105 ARG A CA 1
ATOM 773 C C . ARG A 1 105 ? -6.629 -3.676 3.209 1 98.31 105 ARG A C 1
ATOM 775 O O . ARG A 1 105 ? -6.203 -4.344 2.264 1 98.31 105 ARG A O 1
ATOM 782 N N . ILE A 1 106 ? -6.832 -4.141 4.371 1 98.62 106 ILE A N 1
ATOM 783 C CA . ILE A 1 106 ? -6.602 -5.562 4.617 1 98.62 106 ILE A CA 1
ATOM 784 C C . ILE A 1 106 ? -7.535 -6.395 3.736 1 98.62 106 ILE A C 1
ATOM 786 O O . ILE A 1 106 ? -7.102 -7.363 3.109 1 98.62 106 ILE A O 1
ATOM 790 N N . VAL A 1 107 ? -8.773 -6.055 3.707 1 98.69 107 VAL A N 1
ATOM 791 C CA . VAL A 1 107 ? -9.75 -6.758 2.881 1 98.69 107 VAL A CA 1
ATOM 792 C C . VAL A 1 107 ? -9.328 -6.695 1.415 1 98.69 107 VAL A C 1
ATOM 794 O O . VAL A 1 107 ? -9.391 -7.699 0.703 1 98.69 107 VAL A O 1
ATOM 797 N N . ASP A 1 108 ? -8.898 -5.555 0.986 1 98.75 108 ASP A N 1
ATOM 798 C CA . ASP A 1 108 ? -8.477 -5.379 -0.4 1 98.75 108 ASP A CA 1
ATOM 799 C C . ASP A 1 108 ? -7.285 -6.273 -0.729 1 98.75 108 ASP A C 1
ATOM 801 O O . ASP A 1 108 ? -7.254 -6.91 -1.783 1 98.75 108 ASP A O 1
ATOM 805 N N . ILE A 1 109 ? -6.305 -6.262 0.148 1 98.88 109 ILE A N 1
ATOM 806 C CA . ILE A 1 109 ? -5.09 -7.051 -0.044 1 98.88 109 ILE A CA 1
ATOM 807 C C . ILE A 1 109 ? -5.453 -8.523 -0.204 1 98.88 109 ILE A C 1
ATOM 809 O O . ILE A 1 109 ? -4.988 -9.188 -1.133 1 98.88 109 ILE A O 1
ATOM 813 N N . VAL A 1 110 ? -6.297 -9 0.63 1 98.88 110 VAL A N 1
ATOM 814 C CA . VAL A 1 110 ? -6.688 -10.406 0.604 1 98.88 110 VAL A CA 1
ATOM 815 C C . VAL A 1 110 ? -7.508 -10.695 -0.651 1 98.88 110 VAL A C 1
ATOM 817 O O . VAL A 1 110 ? -7.297 -11.711 -1.32 1 98.88 110 VAL A O 1
ATOM 820 N N . SER A 1 111 ? -8.414 -9.82 -0.988 1 98.94 111 SER A N 1
ATOM 821 C CA . SER A 1 111 ? -9.297 -10.023 -2.131 1 98.94 111 SER A CA 1
ATOM 822 C C . SER A 1 111 ? -8.516 -10.047 -3.439 1 98.94 111 SER A C 1
ATOM 824 O O . SER A 1 111 ? -8.609 -11.008 -4.207 1 98.94 111 SER A O 1
ATOM 826 N N . PHE A 1 112 ? -7.73 -9.047 -3.676 1 98.94 112 PHE A N 1
ATOM 827 C CA . PHE A 1 112 ? -6.98 -8.961 -4.922 1 98.94 112 PHE A CA 1
ATOM 828 C C . PHE A 1 112 ? -5.855 -9.992 -4.949 1 98.94 112 PHE A C 1
ATOM 830 O O . PHE A 1 112 ? -5.535 -10.539 -6.008 1 98.94 112 PHE A O 1
ATOM 837 N N . GLY A 1 113 ? -5.227 -10.227 -3.775 1 98.94 113 GLY A N 1
ATOM 838 C CA . GLY A 1 113 ? -4.195 -11.25 -3.697 1 98.94 113 GLY A CA 1
ATOM 839 C C . GLY A 1 113 ? -4.703 -12.633 -4.039 1 98.94 113 GLY A C 1
ATOM 840 O O . GLY A 1 113 ? -4.102 -13.344 -4.852 1 98.94 113 GLY A O 1
ATOM 841 N N . LEU A 1 114 ? -5.824 -13.031 -3.441 1 98.94 114 LEU A N 1
ATOM 842 C CA . LEU A 1 114 ? -6.359 -14.375 -3.656 1 98.94 114 LEU A CA 1
ATOM 843 C C . LEU A 1 114 ? -6.969 -14.5 -5.047 1 98.94 114 LEU A C 1
ATOM 845 O O . LEU A 1 114 ? -6.91 -15.562 -5.664 1 98.94 114 LEU A O 1
ATOM 849 N N . ALA A 1 115 ? -7.555 -13.422 -5.547 1 98.94 115 ALA A N 1
ATOM 850 C CA . ALA A 1 115 ? -8.016 -13.453 -6.934 1 98.94 115 ALA A CA 1
ATOM 851 C C . ALA A 1 115 ? -6.855 -13.695 -7.895 1 98.94 115 ALA A C 1
ATOM 853 O O . ALA A 1 115 ? -6.973 -14.5 -8.82 1 98.94 115 ALA A O 1
ATOM 854 N N . THR A 1 116 ? -5.754 -12.992 -7.68 1 98.94 116 THR A N 1
ATOM 855 C CA . THR A 1 116 ? -4.566 -13.188 -8.508 1 98.94 116 THR A CA 1
ATOM 856 C C . THR A 1 116 ? -4.047 -14.617 -8.375 1 98.94 116 THR A C 1
ATOM 858 O O . THR A 1 116 ? -3.67 -15.242 -9.367 1 98.94 116 THR A O 1
ATOM 861 N N . TYR A 1 117 ? -4.062 -15.102 -7.141 1 98.94 117 TYR A N 1
ATOM 862 C CA . TYR A 1 117 ? -3.674 -16.484 -6.891 1 98.94 117 TYR A CA 1
ATOM 863 C C . TYR A 1 117 ? -4.492 -17.438 -7.75 1 98.94 117 TYR A C 1
ATOM 865 O O . TYR A 1 117 ? -3.934 -18.328 -8.398 1 98.94 117 TYR A O 1
ATOM 873 N N . ALA A 1 118 ? -5.785 -17.281 -7.758 1 98.94 118 ALA A N 1
ATOM 874 C CA . ALA A 1 118 ? -6.68 -18.188 -8.484 1 98.94 118 ALA A CA 1
ATOM 875 C C . ALA A 1 118 ? -6.395 -18.141 -9.984 1 98.94 118 ALA A C 1
ATOM 877 O O . ALA A 1 118 ? -6.324 -19.188 -10.633 1 98.94 118 ALA A O 1
ATOM 878 N N . VAL A 1 119 ? -6.188 -16.984 -10.5 1 98.88 119 VAL A N 1
ATOM 879 C CA . VAL A 1 119 ? -5.965 -16.797 -11.93 1 98.88 119 VAL A CA 1
ATOM 880 C C . VAL A 1 119 ? -4.641 -17.438 -12.336 1 98.88 119 VAL A C 1
ATOM 882 O O . VAL A 1 119 ? -4.57 -18.125 -13.352 1 98.88 119 VAL A O 1
ATOM 885 N N . VAL A 1 120 ? -3.623 -17.188 -11.555 1 98.81 120 VAL A N 1
ATOM 886 C CA . VAL A 1 120 ? -2.291 -17.672 -11.898 1 98.81 120 VAL A CA 1
ATOM 887 C C . VAL A 1 120 ? -2.264 -19.203 -11.852 1 98.81 120 VAL A C 1
ATOM 889 O O . VAL A 1 120 ? -1.623 -19.844 -12.688 1 98.81 120 VAL A O 1
ATOM 892 N N . GLU A 1 121 ? -2.896 -19.75 -10.883 1 98.88 121 GLU A N 1
ATOM 893 C CA . GLU A 1 121 ? -2.982 -21.203 -10.766 1 98.88 121 GLU A CA 1
ATOM 894 C C . GLU A 1 121 ? -3.77 -21.797 -11.93 1 98.88 121 GLU A C 1
ATOM 896 O O . GLU A 1 121 ? -3.328 -22.766 -12.555 1 98.88 121 GLU A O 1
ATOM 901 N N . ALA A 1 122 ? -4.867 -21.266 -12.211 1 98.88 122 ALA A N 1
ATOM 902 C CA . ALA A 1 122 ? -5.773 -21.797 -13.227 1 98.88 122 ALA A CA 1
ATOM 903 C C . ALA A 1 122 ? -5.137 -21.734 -14.609 1 98.88 122 ALA A C 1
ATOM 905 O O . ALA A 1 122 ? -5.316 -22.656 -15.422 1 98.88 122 ALA A O 1
ATOM 906 N N . LEU A 1 123 ? -4.43 -20.656 -14.859 1 98.81 123 LEU A N 1
ATOM 907 C CA . LEU A 1 123 ? -3.92 -20.438 -16.203 1 98.81 123 LEU A CA 1
ATOM 908 C C . LEU A 1 123 ? -2.498 -20.969 -16.344 1 98.81 123 LEU A C 1
ATOM 910 O O . LEU A 1 123 ? -1.924 -20.938 -17.438 1 98.81 123 LEU A O 1
ATOM 914 N N . GLY A 1 124 ? -1.942 -21.422 -15.273 1 98.69 124 GLY A N 1
ATOM 915 C CA . GLY A 1 124 ? -0.586 -21.938 -15.328 1 98.69 124 GLY A CA 1
ATOM 916 C C . GLY A 1 124 ? 0.448 -20.875 -15.656 1 98.69 124 GLY A C 1
ATOM 917 O O . GLY A 1 124 ? 1.374 -21.125 -16.438 1 98.69 124 GLY A O 1
ATOM 918 N N . ILE A 1 125 ? 0.261 -19.734 -15.094 1 98.69 125 ILE A N 1
ATOM 919 C CA . ILE A 1 125 ? 1.18 -18.625 -15.344 1 98.69 125 ILE A CA 1
ATOM 920 C C . ILE A 1 125 ? 2.523 -18.906 -14.672 1 98.69 125 ILE A C 1
ATOM 922 O O . ILE A 1 125 ? 2.57 -19.312 -13.508 1 98.69 125 ILE A O 1
ATOM 926 N N . PRO A 1 126 ? 3.596 -18.672 -15.422 1 98.75 126 PRO A N 1
ATOM 927 C CA . PRO A 1 126 ? 4.906 -18.938 -14.828 1 98.75 126 PRO A CA 1
ATOM 928 C C . PRO A 1 126 ? 5.129 -18.172 -13.523 1 98.75 126 PRO A C 1
ATOM 930 O O . PRO A 1 126 ? 4.664 -17.047 -13.383 1 98.75 126 PRO A O 1
ATOM 933 N N . ARG A 1 127 ? 5.875 -18.781 -12.602 1 98.44 127 ARG A N 1
ATOM 934 C CA . ARG A 1 127 ? 6.031 -18.297 -11.234 1 98.44 127 ARG A CA 1
ATOM 935 C C . ARG A 1 127 ? 6.555 -16.859 -11.219 1 98.44 127 ARG A C 1
ATOM 937 O O . ARG A 1 127 ? 6.09 -16.047 -10.438 1 98.44 127 ARG A O 1
ATOM 944 N N . GLY A 1 128 ? 7.539 -16.562 -12.047 1 98.5 128 GLY A N 1
ATOM 945 C CA . GLY A 1 128 ? 8.07 -15.203 -12.086 1 98.5 128 GLY A CA 1
ATOM 946 C C . GLY A 1 128 ? 7.043 -14.172 -12.523 1 98.5 128 GLY A C 1
ATOM 947 O O . GLY A 1 128 ? 6.918 -13.117 -11.906 1 98.5 128 GLY A O 1
ATOM 948 N N . VAL A 1 129 ? 6.32 -14.477 -13.578 1 98.62 129 VAL A N 1
ATOM 949 C CA . VAL A 1 129 ? 5.281 -13.594 -14.094 1 98.62 129 VAL A CA 1
ATOM 950 C C . VAL A 1 129 ? 4.164 -13.453 -13.055 1 98.62 129 VAL A C 1
ATOM 952 O O . VAL A 1 129 ? 3.625 -12.359 -12.859 1 98.62 129 VAL A O 1
ATOM 955 N N . ALA A 1 130 ? 3.832 -14.578 -12.406 1 98.81 130 ALA A N 1
ATOM 956 C CA . ALA A 1 130 ? 2.83 -14.57 -11.336 1 98.81 130 ALA A CA 1
ATOM 957 C C . ALA A 1 130 ? 3.227 -13.617 -10.219 1 98.81 130 ALA A C 1
ATOM 959 O O . ALA A 1 130 ? 2.385 -12.875 -9.703 1 98.81 130 ALA A O 1
ATOM 960 N N . THR A 1 131 ? 4.488 -13.617 -9.852 1 98.88 131 THR A N 1
ATOM 961 C CA . THR A 1 131 ? 5.031 -12.75 -8.812 1 98.88 131 THR A CA 1
ATOM 962 C C . THR A 1 131 ? 4.906 -11.281 -9.219 1 98.88 131 THR A C 1
ATOM 964 O O . THR A 1 131 ? 4.477 -10.453 -8.422 1 98.88 131 THR A O 1
ATOM 967 N N . LEU A 1 132 ? 5.23 -10.977 -10.414 1 98.81 132 LEU A N 1
ATOM 968 C CA . LEU A 1 132 ? 5.176 -9.602 -10.906 1 98.81 132 LEU A CA 1
ATOM 969 C C . LEU A 1 132 ? 3.732 -9.125 -11.031 1 98.81 132 LEU A C 1
ATOM 971 O O . LEU A 1 132 ? 3.432 -7.965 -10.742 1 98.81 132 LEU A O 1
ATOM 975 N N . LEU A 1 133 ? 2.854 -10.008 -11.477 1 98.81 133 LEU A N 1
ATOM 976 C CA . LEU A 1 133 ? 1.434 -9.68 -11.555 1 98.81 133 LEU A CA 1
ATOM 977 C C . LEU A 1 133 ? 0.875 -9.359 -10.172 1 98.81 133 LEU A C 1
ATOM 979 O O . LEU A 1 133 ? 0.186 -8.352 -10 1 98.81 133 LEU A O 1
ATOM 983 N N . ALA A 1 134 ? 1.162 -10.242 -9.188 1 98.94 134 ALA A N 1
ATOM 984 C CA . ALA A 1 134 ? 0.7 -10 -7.828 1 98.94 134 ALA A CA 1
ATOM 985 C C . ALA A 1 134 ? 1.229 -8.672 -7.297 1 98.94 134 ALA A C 1
ATOM 987 O O . ALA A 1 134 ? 0.496 -7.918 -6.648 1 98.94 134 ALA A O 1
ATOM 988 N N . THR A 1 135 ? 2.514 -8.375 -7.539 1 98.88 135 THR A N 1
ATOM 989 C CA . THR A 1 135 ? 3.146 -7.129 -7.117 1 98.88 135 THR A CA 1
ATOM 990 C C . THR A 1 135 ? 2.41 -5.922 -7.695 1 98.88 135 THR A C 1
ATOM 992 O O . THR A 1 135 ? 2.047 -5 -6.961 1 98.88 135 THR A O 1
ATOM 995 N N . LEU A 1 136 ? 2.121 -5.984 -8.969 1 98.75 136 LEU A N 1
ATOM 996 C CA . LEU A 1 136 ? 1.486 -4.867 -9.656 1 98.75 136 LEU A CA 1
ATOM 997 C C . LEU A 1 136 ? 0.042 -4.695 -9.203 1 98.75 136 LEU A C 1
ATOM 999 O O . LEU A 1 136 ? -0.396 -3.576 -8.922 1 98.75 136 LEU A O 1
ATOM 1003 N N . ILE A 1 137 ? -0.672 -5.738 -9.133 1 98.81 137 ILE A N 1
ATOM 1004 C CA . ILE A 1 137 ? -2.105 -5.699 -8.859 1 98.81 137 ILE A CA 1
ATOM 1005 C C . ILE A 1 137 ? -2.346 -5.25 -7.418 1 98.81 137 ILE A C 1
ATOM 1007 O O . ILE A 1 137 ? -3.115 -4.316 -7.176 1 98.81 137 ILE A O 1
ATOM 1011 N N . VAL A 1 138 ? -1.665 -5.832 -6.5 1 98.81 138 VAL A N 1
ATOM 1012 C CA . VAL A 1 138 ? -1.893 -5.551 -5.086 1 98.81 138 VAL A CA 1
ATOM 1013 C C . VAL A 1 138 ? -1.357 -4.16 -4.746 1 98.81 138 VAL A C 1
ATOM 1015 O O . VAL A 1 138 ? -2.029 -3.377 -4.07 1 98.81 138 VAL A O 1
ATOM 1018 N N . SER A 1 139 ? -0.152 -3.834 -5.195 1 98.81 139 SER A N 1
ATOM 1019 C CA . SER A 1 139 ? 0.394 -2.512 -4.91 1 98.81 139 SER A CA 1
ATOM 1020 C C . SER A 1 139 ? -0.427 -1.417 -5.582 1 98.81 139 SER A C 1
ATOM 1022 O O . SER A 1 139 ? -0.602 -0.333 -5.023 1 98.81 139 SER A O 1
ATOM 1024 N N . GLY A 1 140 ? -0.854 -1.67 -6.82 1 98.38 140 GLY A N 1
ATOM 1025 C CA . GLY A 1 140 ? -1.699 -0.698 -7.496 1 98.38 140 GLY A CA 1
ATOM 1026 C C . GLY A 1 140 ? -2.955 -0.357 -6.715 1 98.38 140 GLY A C 1
ATOM 1027 O O . GLY A 1 140 ? -3.355 0.808 -6.652 1 98.38 140 GLY A O 1
ATOM 1028 N N . ASP A 1 141 ? -3.541 -1.327 -6.156 1 97.62 141 ASP A N 1
ATOM 1029 C CA . ASP A 1 141 ? -4.742 -1.122 -5.355 1 97.62 141 ASP A CA 1
ATOM 1030 C C . ASP A 1 141 ? -4.449 -0.258 -4.133 1 97.62 141 ASP A C 1
ATOM 1032 O O . ASP A 1 141 ? -5.164 0.712 -3.865 1 97.62 141 ASP A O 1
ATOM 1036 N N . ILE A 1 142 ? -3.375 -0.565 -3.432 1 98.25 142 ILE A N 1
ATOM 1037 C CA . ILE A 1 142 ? -3.035 0.115 -2.188 1 98.25 142 ILE A CA 1
ATOM 1038 C C . ILE A 1 142 ? -2.578 1.541 -2.486 1 98.25 142 ILE A C 1
ATOM 1040 O O . ILE A 1 142 ? -2.857 2.463 -1.717 1 98.25 142 ILE A O 1
ATOM 1044 N N . MET A 1 143 ? -1.901 1.717 -3.615 1 98.38 143 MET A N 1
ATOM 1045 C CA . MET A 1 143 ? -1.273 2.996 -3.934 1 98.38 143 MET A CA 1
ATOM 1046 C C . MET A 1 143 ? -2.324 4.09 -4.105 1 98.38 143 MET A C 1
ATOM 1048 O O . MET A 1 143 ? -2.078 5.25 -3.77 1 98.38 143 MET A O 1
ATOM 1052 N N . VAL A 1 144 ? -3.461 3.783 -4.605 1 97.31 144 VAL A N 1
ATOM 1053 C CA . VAL A 1 144 ? -4.516 4.781 -4.754 1 97.31 144 VAL A CA 1
ATOM 1054 C C . VAL A 1 144 ? -4.914 5.32 -3.381 1 97.31 144 VAL A C 1
ATOM 1056 O O . VAL A 1 144 ? -4.984 6.535 -3.182 1 97.31 144 VAL A O 1
ATOM 1059 N N . SER A 1 145 ? -5.152 4.406 -2.473 1 96.81 145 SER A N 1
ATOM 1060 C CA . SER A 1 145 ? -5.508 4.812 -1.117 1 96.81 145 SER A CA 1
ATOM 1061 C C . SER A 1 145 ? -4.348 5.523 -0.429 1 96.81 145 SER A C 1
ATOM 1063 O O . SER A 1 145 ? -4.555 6.449 0.358 1 96.81 145 SER A O 1
ATOM 1065 N N . TYR A 1 146 ? -3.146 5.066 -0.714 1 97.94 146 TYR A N 1
ATOM 1066 C CA . TYR A 1 146 ? -1.973 5.676 -0.099 1 97.94 146 TYR A CA 1
ATOM 1067 C C . TYR A 1 146 ? -1.836 7.137 -0.513 1 97.94 146 TYR A C 1
ATOM 1069 O O . TYR A 1 146 ? -1.59 8.008 0.326 1 97.94 146 TYR A O 1
ATOM 1077 N N . VAL A 1 147 ? -2.006 7.43 -1.78 1 97.25 147 VAL A N 1
ATOM 1078 C CA . VAL A 1 147 ? -1.816 8.789 -2.266 1 97.25 147 VAL A CA 1
ATOM 1079 C C . VAL A 1 147 ? -2.91 9.695 -1.706 1 97.25 147 VAL A C 1
ATOM 1081 O O . VAL A 1 147 ? -2.672 10.875 -1.438 1 97.25 147 VAL A O 1
ATOM 1084 N N . HIS A 1 148 ? -4.078 9.172 -1.479 1 95.75 148 HIS A N 1
ATOM 1085 C CA . HIS A 1 148 ? -5.141 9.953 -0.854 1 95.75 148 HIS A CA 1
ATOM 1086 C C . HIS A 1 148 ? -4.801 10.281 0.596 1 95.75 148 HIS A C 1
ATOM 1088 O O . HIS A 1 148 ? -4.945 11.422 1.028 1 95.75 148 HIS A O 1
ATOM 1094 N N . ALA A 1 149 ? -4.355 9.273 1.297 1 96.25 149 ALA A N 1
ATOM 1095 C CA . ALA A 1 149 ? -3.998 9.469 2.697 1 96.25 149 ALA A CA 1
ATOM 1096 C C . ALA A 1 149 ? -2.809 10.414 2.83 1 96.25 149 ALA A C 1
ATOM 1098 O O . ALA A 1 149 ? -2.838 11.352 3.633 1 96.25 149 ALA A O 1
ATOM 1099 N N . ARG A 1 150 ? -1.789 10.172 2.031 1 96 150 ARG A N 1
ATOM 1100 C CA . ARG A 1 150 ? -0.586 11 2.078 1 96 150 ARG A CA 1
ATOM 1101 C C . ARG A 1 150 ? -0.884 12.43 1.635 1 96 150 ARG A C 1
ATOM 1103 O O . ARG A 1 150 ? -0.373 13.383 2.221 1 96 150 ARG A O 1
ATOM 1110 N N . GLY A 1 151 ? -1.653 12.531 0.588 1 94.56 151 GLY A N 1
ATOM 1111 C CA . GLY A 1 151 ? -2.064 13.852 0.142 1 94.56 151 GLY A CA 1
ATOM 1112 C C . GLY A 1 151 ? -2.801 14.641 1.21 1 94.56 151 GLY A C 1
ATOM 1113 O O . GLY A 1 151 ? -2.518 15.82 1.424 1 94.56 151 GLY A O 1
ATOM 1114 N N . GLU A 1 152 ? -3.703 13.969 1.854 1 92.75 152 GLU A N 1
ATOM 1115 C CA . GLU A 1 152 ? -4.453 14.609 2.932 1 92.75 152 GLU A CA 1
ATOM 1116 C C . GLU A 1 152 ? -3.531 15.008 4.082 1 92.75 152 GLU A C 1
ATOM 1118 O O . GLU A 1 152 ? -3.684 16.094 4.656 1 92.75 152 GLU A O 1
ATOM 1123 N N . ALA A 1 153 ? -2.623 14.172 4.383 1 91.88 153 ALA A N 1
ATOM 1124 C CA . ALA A 1 153 ? -1.696 14.422 5.484 1 91.88 153 ALA A CA 1
ATOM 1125 C C . ALA A 1 153 ? -0.735 15.555 5.152 1 91.88 153 ALA A C 1
ATOM 1127 O O . ALA A 1 153 ? -0.409 16.375 6.016 1 91.88 153 ALA A O 1
ATOM 1128 N N . SER A 1 154 ? -0.304 15.641 3.955 1 90.31 154 SER A N 1
ATOM 1129 C CA . SER A 1 154 ? 0.717 16.609 3.557 1 90.31 154 SER A CA 1
ATOM 1130 C C . SER A 1 154 ? 0.097 17.953 3.199 1 90.31 154 SER A C 1
ATOM 1132 O O . SER A 1 154 ? 0.588 19 3.625 1 90.31 154 SER A O 1
ATOM 1134 N N . ILE A 1 155 ? -0.98 17.891 2.506 1 87.88 155 ILE A N 1
ATOM 1135 C CA . ILE A 1 155 ? -1.554 19.109 1.944 1 87.88 155 ILE A CA 1
ATOM 1136 C C . ILE A 1 155 ? -2.648 19.625 2.867 1 87.88 155 ILE A C 1
ATOM 1138 O O . ILE A 1 155 ? -2.996 20.812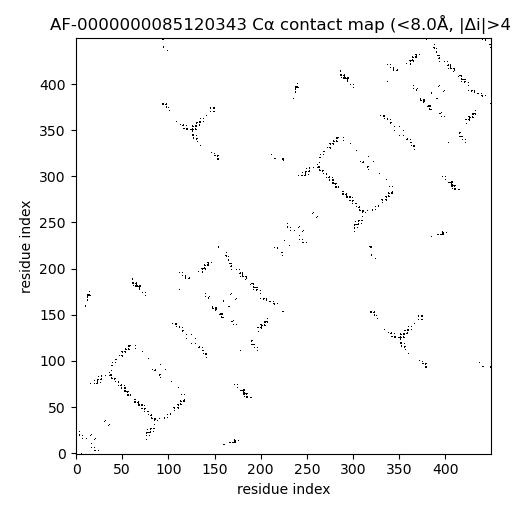 2.814 1 87.88 155 ILE A O 1
ATOM 1142 N N . GLY A 1 156 ? -3.225 18.766 3.746 1 85 156 GLY A N 1
ATOM 1143 C CA . GLY A 1 156 ? -4.18 19.203 4.746 1 85 156 GLY A CA 1
ATOM 1144 C C . GLY A 1 156 ? -5.621 19.109 4.281 1 85 156 GLY A C 1
ATOM 1145 O O . GLY A 1 156 ? -6.543 19.469 5.02 1 85 156 GLY A O 1
ATOM 1146 N N . THR A 1 157 ? -5.801 18.75 3.027 1 84.25 157 THR A N 1
ATOM 1147 C CA . THR A 1 157 ? -7.137 18.562 2.479 1 84.25 157 THR A CA 1
ATOM 1148 C C . THR A 1 157 ? -7.176 17.328 1.57 1 84.25 157 THR A C 1
ATOM 1150 O O . THR A 1 157 ? -6.133 16.859 1.104 1 84.25 157 THR A O 1
ATOM 1153 N N . SER A 1 158 ? -8.414 16.766 1.436 1 86.69 158 SER A N 1
ATOM 1154 C CA . SER A 1 158 ? -8.562 15.641 0.52 1 86.69 158 SER A CA 1
ATOM 1155 C C . SER A 1 158 ? -8.18 16.031 -0.903 1 86.69 158 SER A C 1
ATOM 1157 O O . SER A 1 158 ? -8.773 16.953 -1.482 1 86.69 158 SER A O 1
ATOM 1159 N N . ILE A 1 159 ? -7.293 15.289 -1.43 1 87.69 159 ILE A N 1
ATOM 1160 C CA . ILE A 1 159 ? -6.773 15.648 -2.744 1 87.69 159 ILE A CA 1
ATOM 1161 C C . ILE A 1 159 ? -7.801 15.305 -3.818 1 87.69 159 ILE A C 1
ATOM 1163 O O . ILE A 1 159 ? -7.68 15.742 -4.965 1 87.69 159 ILE A O 1
ATOM 1167 N N . GLN A 1 160 ? -8.727 14.477 -3.434 1 85.62 160 GLN A N 1
ATOM 1168 C CA . GLN A 1 160 ? -9.812 14.164 -4.355 1 85.62 160 GLN A CA 1
ATOM 1169 C C . GLN A 1 160 ? -10.602 15.422 -4.719 1 85.62 160 GLN A C 1
ATOM 1171 O O . GLN A 1 160 ? -11.242 15.477 -5.773 1 85.62 160 GLN A O 1
ATOM 1176 N N . LEU A 1 161 ? -10.539 16.359 -3.875 1 82.94 161 LEU A N 1
ATOM 1177 C CA . LEU A 1 161 ? -11.297 17.594 -4.059 1 82.94 161 LEU A CA 1
ATOM 1178 C C . LEU A 1 161 ? -10.445 18.656 -4.762 1 82.94 161 LEU A C 1
ATOM 1180 O O . LEU A 1 161 ? -10.938 19.75 -5.059 1 82.94 161 LEU A O 1
ATOM 1184 N N . LEU A 1 162 ? -9.258 18.328 -4.961 1 86.94 162 LEU A N 1
ATOM 1185 C CA . LEU A 1 162 ? -8.336 19.266 -5.605 1 86.94 162 LEU A CA 1
ATOM 1186 C C . LEU A 1 162 ? -8.172 18.922 -7.086 1 86.94 162 LEU A C 1
ATOM 1188 O O . LEU A 1 162 ? -7.969 17.766 -7.445 1 86.94 162 LEU A O 1
ATOM 1192 N N . GLY A 1 163 ? -8.438 19.953 -7.859 1 88.25 163 GLY A N 1
ATOM 1193 C CA . GLY A 1 163 ? -8.234 19.766 -9.289 1 88.25 163 GLY A CA 1
ATOM 1194 C C . GLY A 1 163 ? -9.422 19.125 -9.977 1 88.25 163 GLY A C 1
ATOM 1195 O O . GLY A 1 163 ? -10.539 19.141 -9.453 1 88.25 163 GLY A O 1
ATOM 1196 N N . LYS A 1 164 ? -9.148 18.609 -11.188 1 88.5 164 LYS A N 1
ATOM 1197 C CA . LYS A 1 164 ? -10.242 18.125 -12.031 1 88.5 164 LYS A CA 1
ATOM 1198 C C . LYS A 1 164 ? -10.234 16.609 -12.141 1 88.5 164 LYS A C 1
ATOM 1200 O O . LYS A 1 164 ? -11.219 16 -12.57 1 88.5 164 LYS A O 1
ATOM 1205 N N . ILE A 1 165 ? -9.234 16.109 -11.734 1 88.5 165 ILE A N 1
ATOM 1206 C CA . ILE A 1 165 ? -9.133 14.656 -11.906 1 88.5 165 ILE A CA 1
ATOM 1207 C C . ILE A 1 165 ? -9.93 13.953 -10.812 1 88.5 165 ILE A C 1
ATOM 1209 O O . ILE A 1 165 ? -9.586 14.055 -9.633 1 88.5 165 ILE A O 1
ATOM 1213 N N . ARG A 1 166 ? -10.969 13.234 -11.297 1 83.56 166 ARG A N 1
ATOM 1214 C CA . ARG A 1 166 ? -11.789 12.438 -10.391 1 83.56 166 ARG A CA 1
ATOM 1215 C C . ARG A 1 166 ? -11.164 11.07 -10.133 1 83.56 166 ARG A C 1
ATOM 1217 O O . ARG A 1 166 ? -10.375 10.586 -10.945 1 83.56 166 ARG A O 1
ATOM 1224 N N . PRO A 1 167 ? -11.539 10.547 -8.938 1 81.12 167 PRO A N 1
ATOM 1225 C CA . PRO A 1 167 ? -10.984 9.227 -8.641 1 81.12 167 PRO A CA 1
ATOM 1226 C C . PRO A 1 167 ? -11.672 8.109 -9.43 1 81.12 167 PRO A C 1
ATOM 1228 O O . PRO A 1 167 ? -12.477 7.363 -8.867 1 81.12 167 PRO A O 1
ATOM 1231 N N . TRP A 1 168 ? -11.273 7.891 -10.664 1 84.56 168 TRP A N 1
ATOM 1232 C CA . TRP A 1 168 ? -11.867 6.855 -11.5 1 84.56 168 TRP A CA 1
ATOM 1233 C C . TRP A 1 168 ? -11.406 5.469 -11.062 1 84.56 168 TRP A C 1
ATOM 1235 O O . TRP A 1 168 ? -11.992 4.457 -11.453 1 84.56 168 TRP A O 1
ATOM 1245 N N . ALA A 1 169 ? -10.406 5.441 -10.281 1 85.62 169 ALA A N 1
ATOM 1246 C CA . ALA A 1 169 ? -9.906 4.188 -9.727 1 85.62 169 ALA A CA 1
ATOM 1247 C C . ALA A 1 169 ? -10.219 4.082 -8.234 1 85.62 169 ALA A C 1
ATOM 1249 O O . ALA A 1 169 ? -9.406 3.578 -7.461 1 85.62 169 ALA A O 1
ATOM 1250 N N . SER A 1 170 ? -11.398 4.59 -7.98 1 90.5 170 SER A N 1
ATOM 1251 C CA . SER A 1 170 ? -11.805 4.527 -6.578 1 90.5 170 SER A CA 1
ATOM 1252 C C . SER A 1 170 ? -11.977 3.084 -6.117 1 90.5 170 SER A C 1
ATOM 1254 O O . SER A 1 170 ? -12.078 2.172 -6.941 1 90.5 170 SER A O 1
ATOM 1256 N N . ARG A 1 171 ? -11.898 2.93 -4.812 1 93.81 171 ARG A N 1
ATOM 1257 C CA . ARG A 1 171 ? -11.969 1.594 -4.234 1 93.81 171 ARG A CA 1
ATOM 1258 C C . ARG A 1 171 ? -13.25 0.877 -4.66 1 93.81 171 ARG A C 1
ATOM 1260 O O . ARG A 1 171 ? -13.219 -0.313 -4.98 1 93.81 171 ARG A O 1
ATOM 1267 N N . ASP A 1 172 ? -14.359 1.589 -4.609 1 92.62 172 ASP A N 1
ATOM 1268 C CA . ASP A 1 172 ? -15.641 0.975 -4.957 1 92.62 172 ASP A CA 1
ATOM 1269 C C . ASP A 1 172 ? -15.641 0.485 -6.402 1 92.62 172 ASP A C 1
ATOM 1271 O O . ASP A 1 172 ? -16.172 -0.586 -6.699 1 92.62 172 ASP A O 1
ATOM 1275 N N . VAL A 1 173 ? -15.039 1.213 -7.309 1 94 173 VAL A N 1
ATOM 1276 C CA . VAL A 1 173 ? -14.961 0.842 -8.719 1 94 173 VAL A CA 1
ATOM 1277 C C . VAL A 1 173 ? -14.078 -0.39 -8.883 1 94 173 VAL A C 1
ATOM 1279 O O . VAL A 1 173 ? -14.43 -1.322 -9.609 1 94 173 VAL A O 1
ATOM 1282 N N . ARG A 1 174 ? -12.977 -0.382 -8.258 1 97.12 174 ARG A N 1
ATOM 1283 C CA . ARG A 1 174 ? -12.047 -1.5 -8.383 1 97.12 174 ARG A CA 1
ATOM 1284 C C . ARG A 1 174 ? -12.664 -2.791 -7.863 1 97.12 174 ARG A C 1
ATOM 1286 O O . ARG A 1 174 ? -12.523 -3.848 -8.484 1 97.12 174 ARG A O 1
ATOM 1293 N N . LEU A 1 175 ? -13.359 -2.711 -6.746 1 97.69 175 LEU A N 1
ATOM 1294 C CA . LEU A 1 175 ? -13.984 -3.904 -6.184 1 97.69 175 LEU A CA 1
ATOM 1295 C C . LEU A 1 175 ? -15.148 -4.367 -7.055 1 97.69 175 LEU A C 1
ATOM 1297 O O . LEU A 1 175 ? -15.383 -5.566 -7.191 1 97.69 175 LEU A O 1
ATOM 1301 N N . PHE A 1 176 ? -15.859 -3.441 -7.574 1 97 176 PHE A N 1
ATOM 1302 C CA . PHE A 1 176 ? -16.938 -3.791 -8.484 1 97 176 PHE A CA 1
ATOM 1303 C C . PHE A 1 176 ? -16.391 -4.496 -9.727 1 97 176 PHE A C 1
ATOM 1305 O O . PHE A 1 176 ? -16.969 -5.492 -10.18 1 97 176 PHE A O 1
ATOM 1312 N N . LEU A 1 177 ? -15.352 -3.963 -10.297 1 98.19 177 LEU A N 1
ATOM 1313 C CA . LEU A 1 177 ? -14.711 -4.582 -11.453 1 98.19 177 LEU A CA 1
ATOM 1314 C C . LEU A 1 177 ? -14.219 -5.984 -11.117 1 98.19 177 LEU A C 1
ATOM 1316 O O . LEU A 1 177 ? -14.32 -6.898 -11.938 1 98.19 177 LEU A O 1
ATOM 1320 N N . LEU A 1 178 ? -13.664 -6.113 -9.938 1 98.75 178 LEU A N 1
ATOM 1321 C CA . LEU A 1 178 ? -13.242 -7.438 -9.492 1 98.75 178 LEU A CA 1
ATOM 1322 C C . LEU A 1 178 ? -14.422 -8.406 -9.492 1 98.75 178 LEU A C 1
ATOM 1324 O O . LEU A 1 178 ? -14.289 -9.547 -9.945 1 98.75 178 LEU A O 1
ATOM 1328 N N . ALA A 1 179 ? -15.578 -7.965 -8.961 1 98.69 179 ALA A N 1
ATOM 1329 C CA . ALA A 1 179 ? -16.781 -8.797 -8.938 1 98.69 179 ALA A CA 1
ATOM 1330 C C . ALA A 1 179 ? -17.203 -9.164 -10.359 1 98.69 179 ALA A C 1
ATOM 1332 O O . ALA A 1 179 ? -17.5 -10.336 -10.633 1 98.69 179 ALA A O 1
ATOM 1333 N N . VAL A 1 180 ? -17.203 -8.211 -11.219 1 98.62 180 VAL A N 1
ATOM 1334 C CA . VAL A 1 180 ? -17.625 -8.43 -12.602 1 98.62 180 VAL A CA 1
ATOM 1335 C C . VAL A 1 180 ? -16.672 -9.43 -13.266 1 98.62 180 VAL A C 1
ATOM 1337 O O . VAL A 1 180 ? -17.125 -10.367 -13.938 1 98.62 180 VAL A O 1
ATOM 1340 N N . GLY A 1 181 ? -15.375 -9.227 -13.109 1 98.81 181 GLY A N 1
ATOM 1341 C CA . GLY A 1 181 ? -14.406 -10.156 -13.664 1 98.81 181 GLY A CA 1
ATOM 1342 C C . GLY A 1 181 ? -14.547 -11.562 -13.125 1 98.81 181 GLY A C 1
ATOM 1343 O O . GLY A 1 181 ? -14.367 -12.539 -13.859 1 98.81 181 GLY A O 1
ATOM 1344 N N . SER A 1 182 ? -14.852 -11.664 -11.867 1 98.94 182 SER A N 1
ATOM 1345 C CA . SER A 1 182 ? -15 -12.969 -11.234 1 98.94 182 SER A CA 1
ATOM 1346 C C . SER A 1 182 ? -16.234 -13.695 -11.75 1 98.94 182 SER A C 1
ATOM 1348 O O . SER A 1 182 ? -16.188 -14.906 -11.992 1 98.94 182 SER A O 1
ATOM 1350 N N . VAL A 1 183 ? -17.328 -12.977 -11.906 1 98.81 183 VAL A N 1
ATOM 1351 C CA . VAL A 1 183 ? -18.578 -13.57 -12.383 1 98.81 183 VAL A CA 1
ATOM 1352 C C . VAL A 1 183 ? -18.422 -13.984 -13.844 1 98.81 183 VAL A C 1
ATOM 1354 O O . VAL A 1 183 ? -19.094 -14.906 -14.305 1 98.81 183 VAL A O 1
ATOM 1357 N N . ALA A 1 184 ? -17.547 -13.398 -14.539 1 98.81 184 ALA A N 1
ATOM 1358 C CA . ALA A 1 184 ? -17.328 -13.688 -15.953 1 98.81 184 ALA A CA 1
ATOM 1359 C C . ALA A 1 184 ? -16.516 -14.961 -16.141 1 98.81 184 ALA A C 1
ATOM 1361 O O . ALA A 1 184 ? -16.453 -15.516 -17.234 1 98.81 184 ALA A O 1
ATOM 1362 N N . VAL A 1 185 ? -15.906 -15.469 -15.109 1 98.81 185 VAL A N 1
ATOM 1363 C CA . VAL A 1 185 ? -14.984 -16.594 -15.227 1 98.81 185 VAL A CA 1
ATOM 1364 C C . VAL A 1 185 ? -15.727 -17.828 -15.734 1 98.81 185 VAL A C 1
ATOM 1366 O O . VAL A 1 185 ? -15.297 -18.469 -16.688 1 98.81 185 VAL A O 1
ATOM 1369 N N . PRO A 1 186 ? -16.938 -18.172 -15.219 1 98.56 186 PRO A N 1
ATOM 1370 C CA . PRO A 1 186 ? -17.609 -19.391 -15.68 1 98.56 186 PRO A CA 1
ATOM 1371 C C . PRO A 1 186 ? -17.969 -19.344 -17.156 1 98.56 186 PRO A C 1
ATOM 1373 O O . PRO A 1 186 ? -17.641 -20.266 -17.906 1 98.56 186 PRO A O 1
ATOM 1376 N N . PRO A 1 187 ? -18.469 -18.328 -17.609 1 98.44 187 PRO A N 1
ATOM 1377 C CA . PRO A 1 187 ? -18.859 -18.312 -19.031 1 98.44 187 PRO A CA 1
ATOM 1378 C C . PRO A 1 187 ? -17.719 -17.938 -19.953 1 98.44 187 PRO A C 1
ATOM 1380 O O . PRO A 1 187 ? -17.703 -18.344 -21.125 1 98.44 187 PRO A O 1
ATOM 1383 N N . MET A 1 188 ? -16.75 -17.141 -19.516 1 98.44 188 MET A N 1
ATOM 1384 C CA . MET A 1 188 ? -15.758 -16.562 -20.422 1 98.44 188 MET A CA 1
ATOM 1385 C C . MET A 1 188 ? -14.359 -17.094 -20.125 1 98.44 188 MET A C 1
ATOM 1387 O O . MET A 1 188 ? -13.422 -16.844 -20.875 1 98.44 188 MET A O 1
ATOM 1391 N N . GLY A 1 189 ? -14.18 -17.812 -19.062 1 98.56 189 GLY A N 1
ATOM 1392 C CA . GLY A 1 189 ? -12.883 -18.359 -18.703 1 98.56 189 GLY A CA 1
ATOM 1393 C C . GLY A 1 189 ? -12.078 -17.453 -17.797 1 98.56 189 GLY A C 1
ATOM 1394 O O . GLY A 1 189 ? -12.461 -16.312 -17.547 1 98.56 189 GLY A O 1
ATOM 1395 N N . TRP A 1 190 ? -10.953 -17.938 -17.359 1 98.81 190 TRP A N 1
ATOM 1396 C CA . TRP A 1 190 ? -10.117 -17.266 -16.359 1 98.81 190 TRP A CA 1
ATOM 1397 C C . TRP A 1 190 ? -9.414 -16.062 -16.969 1 98.81 190 TRP A C 1
ATOM 1399 O O . TRP A 1 190 ? -8.969 -15.164 -16.25 1 98.81 190 TRP A O 1
ATOM 1409 N N . HIS A 1 191 ? -9.242 -16.016 -18.281 1 98.75 191 HIS A N 1
ATOM 1410 C CA . HIS A 1 191 ? -8.617 -14.875 -18.938 1 98.75 191 HIS A CA 1
ATOM 1411 C C . HIS A 1 191 ? -9.438 -13.609 -18.734 1 98.75 191 HIS A C 1
ATOM 1413 O O . HIS A 1 191 ? -8.891 -12.5 -18.75 1 98.75 191 HIS A O 1
ATOM 1419 N N . ALA A 1 192 ? -10.711 -13.758 -18.547 1 98.69 192 ALA A N 1
ATOM 1420 C CA . ALA A 1 192 ? -11.57 -12.609 -18.281 1 98.69 192 ALA A CA 1
ATOM 1421 C C . ALA A 1 192 ? -11.195 -11.945 -16.953 1 98.69 192 ALA A C 1
ATOM 1423 O O . ALA A 1 192 ? -11.07 -10.719 -16.891 1 98.69 192 ALA A O 1
ATOM 1424 N N . LEU A 1 193 ? -11.016 -12.703 -15.938 1 98.88 193 LEU A N 1
ATOM 1425 C CA . LEU A 1 193 ? -10.625 -12.164 -14.641 1 98.88 193 LEU A CA 1
ATOM 1426 C C . LEU A 1 193 ? -9.211 -11.578 -14.703 1 98.88 193 LEU A C 1
ATOM 1428 O O . LEU A 1 193 ? -8.945 -10.531 -14.117 1 98.88 193 LEU A O 1
ATOM 1432 N N . LEU A 1 194 ? -8.344 -12.258 -15.406 1 98.88 194 LEU A N 1
ATOM 1433 C CA . LEU A 1 194 ? -7 -11.727 -15.578 1 98.88 194 LEU A CA 1
ATOM 1434 C C . LEU A 1 194 ? -7.035 -10.344 -16.219 1 98.88 194 LEU A C 1
ATOM 1436 O O . LEU A 1 194 ? -6.34 -9.43 -15.781 1 98.88 194 LEU A O 1
ATOM 1440 N N . ALA A 1 195 ? -7.828 -10.203 -17.25 1 98.81 195 ALA A N 1
ATOM 1441 C CA . ALA A 1 195 ? -7.945 -8.93 -17.953 1 98.81 195 ALA A CA 1
ATOM 1442 C C . ALA A 1 195 ? -8.43 -7.82 -17.031 1 98.81 195 ALA A C 1
ATOM 1444 O O . ALA A 1 195 ? -7.926 -6.695 -17.078 1 98.81 195 ALA A O 1
ATOM 1445 N N . VAL A 1 196 ? -9.359 -8.109 -16.219 1 98.75 196 VAL A N 1
ATOM 1446 C CA . VAL A 1 196 ? -9.922 -7.133 -15.297 1 98.75 196 VAL A CA 1
ATOM 1447 C C . VAL A 1 196 ? -8.875 -6.742 -14.258 1 98.75 196 VAL A C 1
ATOM 1449 O O . VAL A 1 196 ? -8.742 -5.566 -13.914 1 98.75 196 VAL A O 1
ATOM 1452 N N . LEU A 1 197 ? -8.188 -7.738 -13.75 1 98.81 197 LEU A N 1
ATOM 1453 C CA . LEU A 1 197 ? -7.156 -7.473 -12.758 1 98.81 197 LEU A CA 1
ATOM 1454 C C . LEU A 1 197 ? -6.055 -6.59 -13.336 1 98.81 197 LEU A C 1
ATOM 1456 O O . LEU A 1 197 ? -5.617 -5.633 -12.695 1 98.81 197 LEU A O 1
ATOM 1460 N N . ILE A 1 198 ? -5.629 -6.852 -14.531 1 98.69 198 ILE A N 1
ATOM 1461 C CA . ILE A 1 198 ? -4.598 -6.07 -15.203 1 98.69 198 ILE A CA 1
ATOM 1462 C C . ILE A 1 198 ? -5.117 -4.66 -15.484 1 98.69 198 ILE A C 1
ATOM 1464 O O . ILE A 1 198 ? -4.422 -3.674 -15.234 1 98.69 198 ILE A O 1
ATOM 1468 N N . PHE A 1 199 ? -6.293 -4.594 -15.984 1 98.38 199 PHE A N 1
ATOM 1469 C CA . PHE A 1 199 ? -6.906 -3.305 -16.281 1 98.38 199 PHE A CA 1
ATOM 1470 C C . PHE A 1 199 ? -6.996 -2.445 -15.023 1 98.38 199 PHE A C 1
ATOM 1472 O O . PHE A 1 199 ? -6.652 -1.262 -15.047 1 98.38 199 PHE A O 1
ATOM 1479 N N . THR A 1 200 ? -7.504 -3.029 -13.938 1 97.5 200 THR A N 1
ATOM 1480 C CA . THR A 1 200 ? -7.652 -2.303 -12.68 1 97.5 200 THR A CA 1
ATOM 1481 C C . THR A 1 200 ? -6.297 -1.807 -12.18 1 97.5 200 THR A C 1
ATOM 1483 O O . THR A 1 200 ? -6.191 -0.697 -11.656 1 97.5 200 THR A O 1
ATOM 1486 N N . SER A 1 201 ? -5.316 -2.623 -12.297 1 97.88 201 SER A N 1
ATOM 1487 C CA . SER A 1 201 ? -3.973 -2.238 -11.875 1 97.88 201 SER A CA 1
ATOM 1488 C C . SER A 1 201 ? -3.438 -1.084 -12.711 1 97.88 201 SER A C 1
ATOM 1490 O O . SER A 1 201 ? -2.904 -0.112 -12.172 1 97.88 201 SER A O 1
ATOM 1492 N N . ILE A 1 202 ? -3.533 -1.106 -14.008 1 97.69 202 ILE A N 1
ATOM 1493 C CA . ILE A 1 202 ? -3.078 -0.054 -14.914 1 97.69 202 ILE A CA 1
ATOM 1494 C C . ILE A 1 202 ? -3.84 1.237 -14.625 1 97.69 202 ILE A C 1
ATOM 1496 O O . ILE A 1 202 ? -3.244 2.314 -14.555 1 97.69 202 ILE A O 1
ATOM 1500 N N . ALA A 1 203 ? -5.121 1.1 -14.477 1 97.06 203 ALA A N 1
ATOM 1501 C CA . ALA A 1 203 ? -5.953 2.258 -14.164 1 97.06 203 ALA A CA 1
ATOM 1502 C C . ALA A 1 203 ? -5.539 2.898 -12.844 1 97.06 203 ALA A C 1
ATOM 1504 O O . ALA A 1 203 ? -5.535 4.125 -12.719 1 97.06 203 ALA A O 1
ATOM 1505 N N . SER A 1 204 ? -5.254 2.07 -11.875 1 97.62 204 SER A N 1
ATOM 1506 C CA . SER A 1 204 ? -4.836 2.561 -10.562 1 97.62 204 SER A CA 1
ATOM 1507 C C . SER A 1 204 ? -3.533 3.35 -10.664 1 97.62 204 SER A C 1
ATOM 1509 O O . SER A 1 204 ? -3.432 4.461 -10.133 1 97.62 204 SER A O 1
ATOM 1511 N N . TYR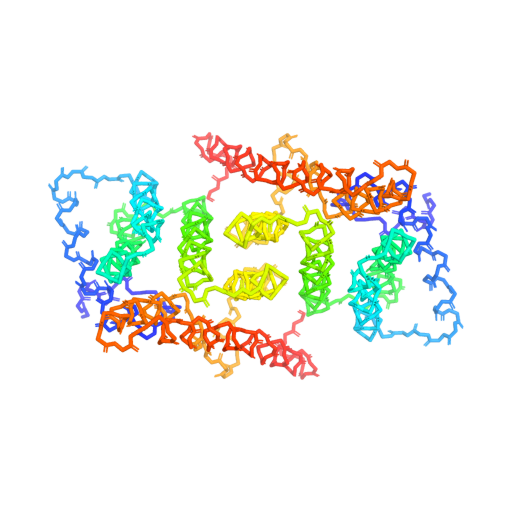 A 1 205 ? -2.547 2.818 -11.344 1 98.25 205 TYR A N 1
ATOM 1512 C CA . TYR A 1 205 ? -1.267 3.506 -11.469 1 98.25 205 TYR A CA 1
ATOM 1513 C C . TYR A 1 205 ? -1.397 4.742 -12.352 1 98.25 205 TYR A C 1
ATOM 1515 O O . TYR A 1 205 ? -0.732 5.754 -12.109 1 98.25 205 TYR A O 1
ATOM 1523 N N . ALA A 1 206 ? -2.209 4.664 -13.383 1 97.75 206 ALA A N 1
ATOM 1524 C CA . ALA A 1 206 ? -2.482 5.844 -14.195 1 97.75 206 ALA A CA 1
ATOM 1525 C C . ALA A 1 206 ? -3.092 6.965 -13.359 1 97.75 206 ALA A C 1
ATOM 1527 O O . ALA A 1 206 ? -2.73 8.133 -13.516 1 97.75 206 ALA A O 1
ATOM 1528 N N . TYR A 1 207 ? -4 6.625 -12.508 1 96.94 207 TYR A N 1
ATOM 1529 C CA . TYR A 1 207 ? -4.605 7.605 -11.617 1 96.94 207 TYR A CA 1
ATOM 1530 C C . TYR A 1 207 ? -3.559 8.242 -10.703 1 96.94 207 TYR A C 1
ATOM 1532 O O . TYR A 1 207 ? -3.547 9.461 -10.516 1 96.94 207 TYR A O 1
ATOM 1540 N N . VAL A 1 208 ? -2.711 7.43 -10.109 1 97.5 208 VAL A N 1
ATOM 1541 C CA . VAL A 1 208 ? -1.684 7.918 -9.195 1 97.5 208 VAL A CA 1
ATOM 1542 C C . VAL A 1 208 ? -0.785 8.922 -9.922 1 97.5 208 VAL A C 1
ATOM 1544 O O . VAL A 1 208 ? -0.491 9.992 -9.391 1 97.5 208 VAL A O 1
ATOM 1547 N N . VAL A 1 209 ? -0.386 8.586 -11.117 1 97.5 209 VAL A N 1
ATOM 1548 C CA . VAL A 1 209 ? 0.482 9.461 -11.906 1 97.5 209 VAL A CA 1
ATOM 1549 C C . VAL A 1 209 ? -0.267 10.734 -12.273 1 97.5 209 VAL A C 1
ATOM 1551 O O . VAL A 1 209 ? 0.247 11.844 -12.086 1 97.5 209 VAL A O 1
ATOM 1554 N N . ALA A 1 210 ? -1.455 10.555 -12.766 1 97 210 ALA A N 1
ATOM 1555 C CA . ALA A 1 210 ? -2.256 11.703 -13.195 1 97 210 ALA A CA 1
ATOM 1556 C C . ALA A 1 210 ? -2.508 12.664 -12.039 1 97 210 ALA A C 1
ATOM 1558 O O . ALA A 1 210 ? -2.381 13.875 -12.188 1 97 210 ALA A O 1
ATOM 1559 N N . LYS A 1 211 ? -2.877 12.133 -10.906 1 96.25 211 LYS A N 1
ATOM 1560 C CA . LYS A 1 211 ? -3.16 12.961 -9.742 1 96.25 211 LYS A CA 1
ATOM 1561 C C . LYS A 1 211 ? -1.897 13.664 -9.242 1 96.25 211 LYS A C 1
ATOM 1563 O O . LYS A 1 211 ? -1.947 14.812 -8.812 1 96.25 211 LYS A O 1
ATOM 1568 N N . THR A 1 212 ? -0.786 13.008 -9.242 1 96.5 212 THR A N 1
ATOM 1569 C CA . THR A 1 212 ? 0.483 13.609 -8.836 1 96.5 212 THR A CA 1
ATOM 1570 C C . THR A 1 212 ? 0.858 14.766 -9.758 1 96.5 212 THR A C 1
ATOM 1572 O O . THR A 1 212 ? 1.285 15.82 -9.289 1 96.5 212 THR A O 1
ATOM 1575 N N . VAL A 1 213 ? 0.67 14.547 -11.062 1 96.69 213 VAL A N 1
ATOM 1576 C CA . VAL A 1 213 ? 0.967 15.594 -12.039 1 96.69 213 VAL A CA 1
ATOM 1577 C C . VAL A 1 213 ? 0.027 16.781 -11.828 1 96.69 213 VAL A C 1
ATOM 1579 O O . VAL A 1 213 ? 0.451 17.938 -11.898 1 96.69 213 VAL A O 1
ATOM 1582 N N . GLU A 1 214 ? -1.195 16.469 -11.586 1 96.19 214 GLU A N 1
ATOM 1583 C CA . GLU A 1 214 ? -2.15 17.531 -11.312 1 96.19 214 GLU A CA 1
ATOM 1584 C C . GLU A 1 214 ? -1.732 18.359 -10.094 1 96.19 214 GLU A C 1
ATOM 1586 O O . GLU A 1 214 ? -1.801 19.578 -10.109 1 96.19 214 GLU A O 1
ATOM 1591 N N . LEU A 1 215 ? -1.328 17.703 -9.055 1 95.12 215 LEU A N 1
ATOM 1592 C CA . LEU A 1 215 ? -0.896 18.391 -7.84 1 95.12 215 LEU A CA 1
ATOM 1593 C C . LEU A 1 215 ? 0.362 19.203 -8.094 1 95.12 215 LEU A C 1
ATOM 1595 O O . LEU A 1 215 ? 0.533 20.281 -7.523 1 95.12 215 LEU A O 1
ATOM 1599 N N . TRP A 1 216 ? 1.247 18.688 -8.891 1 95 216 TRP A N 1
ATOM 1600 C CA . TRP A 1 216 ? 2.443 19.422 -9.289 1 95 216 TRP A CA 1
ATOM 1601 C C . TRP A 1 216 ? 2.074 20.719 -9.992 1 95 216 TRP A C 1
ATOM 1603 O O . TRP A 1 216 ? 2.656 21.766 -9.711 1 95 216 TRP A O 1
ATOM 1613 N N . LEU A 1 217 ? 1.139 20.656 -10.891 1 95.62 217 LEU A N 1
ATOM 1614 C CA . LEU A 1 217 ? 0.697 21.828 -11.633 1 95.62 217 LEU A CA 1
ATOM 1615 C C . LEU A 1 217 ? 0.054 22.859 -10.711 1 95.62 217 LEU A C 1
ATOM 1617 O O . LEU A 1 217 ? 0.294 24.062 -10.844 1 95.62 217 LEU A O 1
ATOM 1621 N N . LEU A 1 218 ? -0.739 22.359 -9.789 1 93.81 218 LEU A N 1
ATOM 1622 C CA . LEU A 1 218 ? -1.362 23.266 -8.82 1 93.81 218 LEU A CA 1
ATOM 1623 C C . LEU A 1 218 ? -0.31 23.922 -7.941 1 93.81 218 LEU A C 1
ATOM 1625 O O . LEU A 1 218 ? -0.436 25.109 -7.602 1 93.81 218 LEU A O 1
ATOM 1629 N N . TRP A 1 219 ? 0.668 23.141 -7.57 1 92.12 219 TRP A N 1
ATOM 1630 C CA . TRP A 1 219 ? 1.767 23.656 -6.758 1 92.12 219 TRP A CA 1
ATOM 1631 C C . TRP A 1 219 ? 2.562 24.703 -7.527 1 92.12 219 TRP A C 1
ATOM 1633 O O . TRP A 1 219 ? 2.881 25.766 -6.992 1 92.12 219 TRP A O 1
ATOM 1643 N N . ARG A 1 220 ? 2.879 24.484 -8.781 1 92.69 220 ARG A N 1
ATOM 1644 C CA . ARG A 1 220 ? 3.633 25.391 -9.633 1 92.69 220 ARG A CA 1
ATOM 1645 C C . ARG A 1 220 ? 2.887 26.719 -9.82 1 92.69 220 ARG A C 1
ATOM 1647 O O . ARG A 1 220 ? 3.506 27.766 -9.953 1 92.69 220 ARG A O 1
ATOM 1654 N N . ARG A 1 221 ? 1.595 26.625 -9.758 1 93.31 221 ARG A N 1
ATOM 1655 C CA . ARG A 1 221 ? 0.752 27.812 -9.938 1 93.31 221 ARG A CA 1
ATOM 1656 C C . ARG A 1 221 ? 0.533 28.531 -8.617 1 93.31 221 ARG A C 1
ATOM 1658 O O . ARG A 1 221 ? -0.108 29.594 -8.578 1 93.31 221 ARG A O 1
ATOM 1665 N N . GLY A 1 222 ? 1.013 27.969 -7.5 1 90.62 222 GLY A N 1
ATOM 1666 C CA . GLY A 1 222 ? 0.886 28.594 -6.195 1 90.62 222 GLY A CA 1
ATOM 1667 C C . GLY A 1 222 ? -0.467 28.359 -5.551 1 90.62 222 GLY A C 1
ATOM 1668 O O . GLY A 1 222 ? -0.836 29.047 -4.598 1 90.62 222 GLY A O 1
ATOM 1669 N N . GLU A 1 223 ? -1.181 27.344 -6.023 1 89.25 223 GLU A N 1
ATOM 1670 C CA . GLU A 1 223 ? -2.523 27.078 -5.516 1 89.25 223 GLU A CA 1
ATOM 1671 C C . GLU A 1 223 ? -2.48 26.156 -4.301 1 89.25 223 GLU A C 1
ATOM 1673 O O . GLU A 1 223 ? -3.447 26.078 -3.541 1 89.25 223 GLU A O 1
ATOM 1678 N N . ILE A 1 224 ? -1.401 25.422 -4.25 1 84.81 224 ILE A N 1
ATOM 1679 C CA . ILE A 1 224 ? -1.194 24.625 -3.047 1 84.81 224 ILE A CA 1
ATOM 1680 C C . ILE A 1 224 ? 0.21 24.875 -2.5 1 84.81 224 ILE A C 1
ATOM 1682 O O . ILE A 1 224 ? 1.107 25.281 -3.24 1 84.81 224 ILE A O 1
ATOM 1686 N N . GLY A 1 225 ? 0.388 24.906 -1.106 1 73.06 225 GLY A N 1
ATOM 1687 C CA . GLY A 1 225 ? 1.677 25.188 -0.494 1 73.06 225 GLY A CA 1
ATOM 1688 C C . GLY A 1 225 ? 2.381 23.938 0.012 1 73.06 225 GLY A C 1
ATOM 1689 O O . GLY A 1 225 ? 1.755 22.891 0.174 1 73.06 225 GLY A O 1
ATOM 1690 N N . MET B 1 1 ? 25.594 22 18.266 1 39.91 1 MET B N 1
ATOM 1691 C CA . MET B 1 1 ? 24.719 21.047 17.562 1 39.91 1 MET B CA 1
ATOM 1692 C C . MET B 1 1 ? 25.188 20.875 16.125 1 39.91 1 MET B C 1
ATOM 1694 O O . MET B 1 1 ? 25.312 21.844 15.375 1 39.91 1 MET B O 1
ATOM 1698 N N . SER B 1 2 ? 25.828 19.812 15.992 1 48.59 2 SER B N 1
ATOM 1699 C CA . SER B 1 2 ? 26.438 19.594 14.688 1 48.59 2 SER B CA 1
ATOM 1700 C C . SER B 1 2 ? 25.453 19.844 13.555 1 48.59 2 SER B C 1
ATOM 1702 O O . SER B 1 2 ? 24.234 19.703 13.742 1 48.59 2 SER B O 1
ATOM 1704 N N . GLN B 1 3 ? 25.875 20.562 12.531 1 53.22 3 GLN B N 1
ATOM 1705 C CA . GLN B 1 3 ? 25.047 20.859 11.352 1 53.22 3 GLN B CA 1
ATOM 1706 C C . GLN B 1 3 ? 24.234 19.641 10.945 1 53.22 3 GLN B C 1
ATOM 1708 O O . GLN B 1 3 ? 23.094 19.781 10.477 1 53.22 3 GLN B O 1
ATOM 1713 N N . ALA B 1 4 ? 24.875 18.516 11.219 1 53 4 ALA B N 1
ATOM 1714 C CA . ALA B 1 4 ? 24.188 17.266 10.906 1 53 4 ALA B CA 1
ATOM 1715 C C . ALA B 1 4 ? 22.969 17.078 11.789 1 53 4 ALA B C 1
ATOM 1717 O O . ALA B 1 4 ? 21.953 16.531 11.344 1 53 4 ALA B O 1
ATOM 1718 N N . ALA B 1 5 ? 23.016 17.5 12.883 1 53.22 5 ALA B N 1
ATOM 1719 C CA . ALA B 1 5 ? 21.922 17.391 13.844 1 53.22 5 ALA B CA 1
ATOM 1720 C C . ALA B 1 5 ? 20.734 18.25 13.406 1 53.22 5 ALA B C 1
ATOM 1722 O O . ALA B 1 5 ? 19.578 17.938 13.734 1 53.22 5 ALA B O 1
ATOM 1723 N N . LYS B 1 6 ? 21.047 19.25 12.703 1 55.09 6 LYS B N 1
ATOM 1724 C CA . LYS B 1 6 ? 20.016 20.188 12.273 1 55.09 6 LYS B CA 1
ATOM 1725 C C . LYS B 1 6 ? 19.156 19.578 11.164 1 55.09 6 LYS B C 1
ATOM 1727 O O . LYS B 1 6 ? 18.031 20.047 10.922 1 55.09 6 LYS B O 1
ATOM 1732 N N . VAL B 1 7 ? 19.672 18.531 10.539 1 64.5 7 VAL B N 1
ATOM 1733 C CA . VAL B 1 7 ? 18.953 18.047 9.367 1 64.5 7 VAL B CA 1
ATOM 1734 C C . VAL B 1 7 ? 18.203 16.766 9.703 1 64.5 7 VAL B C 1
ATOM 1736 O O . VAL B 1 7 ? 17.391 16.281 8.906 1 64.5 7 VAL B O 1
ATOM 1739 N N . ALA B 1 8 ? 18.359 16.328 10.922 1 64.06 8 ALA B N 1
ATOM 1740 C CA . ALA B 1 8 ? 17.719 15.078 11.336 1 64.06 8 ALA B CA 1
ATOM 1741 C C . ALA B 1 8 ? 16.219 15.273 11.57 1 64.06 8 ALA B C 1
ATOM 1743 O O . ALA B 1 8 ? 15.805 16.328 12.047 1 64.06 8 ALA B O 1
ATOM 1744 N N . LYS B 1 9 ? 15.383 14.195 11.008 1 69.44 9 LYS B N 1
ATOM 1745 C CA . LYS B 1 9 ? 13.945 14.195 11.242 1 69.44 9 LYS B CA 1
ATOM 1746 C C . LYS B 1 9 ? 13.594 13.43 12.516 1 69.44 9 LYS B C 1
ATOM 1748 O O . LYS B 1 9 ? 14.172 12.375 12.789 1 69.44 9 LYS B O 1
ATOM 1753 N N . PRO B 1 10 ? 12.727 13.977 13.398 1 66.25 10 PRO B N 1
ATOM 1754 C CA . PRO B 1 10 ? 12.289 13.234 14.586 1 66.25 10 PRO B CA 1
ATOM 1755 C C . PRO B 1 10 ? 11.711 11.867 14.242 1 66.25 10 PRO B C 1
ATOM 1757 O O . PRO B 1 10 ? 11.695 10.969 15.086 1 66.25 10 PRO B O 1
ATOM 1760 N N . THR B 1 11 ? 11.391 11.633 12.992 1 70.19 11 THR B N 1
ATOM 1761 C CA . THR B 1 11 ? 10.727 10.391 12.594 1 70.19 11 THR B CA 1
ATOM 1762 C C . THR B 1 11 ? 11.727 9.43 11.953 1 70.19 11 THR B C 1
ATOM 1764 O O . THR B 1 11 ? 11.344 8.344 11.508 1 70.19 11 THR B O 1
ATOM 1767 N N . ASP B 1 12 ? 12.992 9.781 11.977 1 72.88 12 ASP B N 1
ATOM 1768 C CA . ASP B 1 12 ? 14 8.906 11.375 1 72.88 12 ASP B CA 1
ATOM 1769 C C . ASP B 1 12 ? 14.094 7.578 12.117 1 72.88 12 ASP B C 1
ATOM 1771 O O . ASP B 1 12 ? 14.062 7.551 13.352 1 72.88 12 ASP B O 1
ATOM 1775 N N . GLY B 1 13 ? 14.125 6.512 11.391 1 74.5 13 GLY B N 1
ATOM 1776 C CA . GLY B 1 13 ? 14.414 5.219 11.984 1 74.5 13 GLY B CA 1
ATOM 1777 C C . GLY B 1 13 ? 15.867 5.066 12.406 1 74.5 13 GLY B C 1
ATOM 1778 O O . GLY B 1 13 ? 16.672 5.973 12.203 1 74.5 13 GLY B O 1
ATOM 1779 N N . PRO B 1 14 ? 16.172 3.955 13.086 1 78.19 14 PRO B N 1
ATOM 1780 C CA . PRO B 1 14 ? 17.516 3.764 13.633 1 78.19 14 PRO B CA 1
ATOM 1781 C C . PRO B 1 14 ? 18.594 3.703 12.547 1 78.19 14 PRO B C 1
ATOM 1783 O O . PRO B 1 14 ? 19.703 4.219 12.742 1 78.19 14 PRO B O 1
ATOM 1786 N N . VAL B 1 15 ? 18.328 3.113 11.406 1 81.38 15 VAL B N 1
ATOM 1787 C CA . VAL B 1 15 ? 19.312 3.006 10.336 1 81.38 15 VAL B CA 1
ATOM 1788 C C . VAL B 1 15 ? 19.578 4.387 9.734 1 81.38 15 VAL B C 1
ATOM 1790 O O . VAL B 1 15 ? 20.734 4.727 9.43 1 81.38 15 VAL B O 1
ATOM 1793 N N . SER B 1 16 ? 18.594 5.051 9.562 1 79 16 SER B N 1
ATOM 1794 C CA . SER B 1 16 ? 18.75 6.398 9.031 1 79 16 SER B CA 1
ATOM 1795 C C . SER B 1 16 ? 19.594 7.273 9.953 1 79 16 SER B C 1
ATOM 1797 O O . SER B 1 16 ? 20.484 7.992 9.5 1 79 16 SER B O 1
ATOM 1799 N N . ARG B 1 17 ? 19.375 7.199 11.234 1 76.62 17 ARG B N 1
ATOM 1800 C CA . ARG B 1 17 ? 20.062 8.016 12.219 1 76.62 17 ARG B CA 1
ATOM 1801 C C . ARG B 1 17 ? 21.531 7.625 12.32 1 76.62 17 ARG B C 1
ATOM 1803 O O . ARG B 1 17 ? 22.406 8.484 12.469 1 76.62 17 ARG B O 1
ATOM 1810 N N . LEU B 1 18 ? 21.75 6.379 12.172 1 78.44 18 LEU B N 1
ATOM 1811 C CA . LEU B 1 18 ? 23.094 5.859 12.43 1 78.44 18 LEU B CA 1
ATOM 1812 C C . LEU B 1 18 ? 23.938 5.863 11.156 1 78.44 18 LEU B C 1
ATOM 1814 O O . LEU B 1 18 ? 25.156 6.02 11.211 1 78.44 18 LEU B O 1
ATOM 1818 N N . ILE B 1 19 ? 23.281 5.688 9.992 1 78.88 19 ILE B N 1
ATOM 1819 C CA . ILE B 1 19 ? 24.062 5.441 8.781 1 78.88 19 ILE B CA 1
ATOM 1820 C C . ILE B 1 19 ? 23.641 6.41 7.684 1 78.88 19 ILE B C 1
ATOM 1822 O O . ILE B 1 19 ? 24.438 7.227 7.219 1 78.88 19 ILE B O 1
ATOM 1826 N N . ASN B 1 20 ? 22.453 6.418 7.34 1 80.56 20 ASN B N 1
ATOM 1827 C CA . ASN B 1 20 ? 21.984 7.09 6.129 1 80.56 20 ASN B CA 1
ATOM 1828 C C . ASN B 1 20 ? 22.25 8.594 6.191 1 80.56 20 ASN B C 1
ATOM 1830 O O . ASN B 1 20 ? 22.734 9.188 5.227 1 80.56 20 ASN B O 1
ATOM 1834 N N . ARG B 1 21 ? 22.078 9.195 7.32 1 80.69 21 ARG B N 1
ATOM 1835 C CA . ARG B 1 21 ? 22.141 10.648 7.434 1 80.69 21 ARG B CA 1
ATOM 1836 C C . ARG B 1 21 ? 23.594 11.133 7.383 1 80.69 21 ARG B C 1
ATOM 1838 O O . ARG B 1 21 ? 23.875 12.219 6.871 1 80.69 21 ARG B O 1
ATOM 1845 N N . ARG B 1 22 ? 24.438 10.312 7.836 1 81.12 22 ARG B N 1
ATOM 1846 C CA . ARG B 1 22 ? 25.844 10.672 7.789 1 81.12 22 ARG B CA 1
ATOM 1847 C C . ARG B 1 22 ? 26.344 10.727 6.352 1 81.12 22 ARG B C 1
ATOM 1849 O O . ARG B 1 22 ? 27.094 11.641 5.98 1 81.12 22 ARG B O 1
ATOM 1856 N N . VAL B 1 23 ? 25.906 9.852 5.621 1 83.44 23 VAL B N 1
ATOM 1857 C CA . VAL B 1 23 ? 26.359 9.773 4.234 1 83.44 23 VAL B CA 1
ATOM 1858 C C . VAL B 1 23 ? 25.562 10.75 3.373 1 83.44 23 VAL B C 1
ATOM 1860 O O . VAL B 1 23 ? 26.141 11.453 2.537 1 83.44 23 VAL B O 1
ATOM 1863 N N . SER B 1 24 ? 24.297 10.789 3.566 1 84 24 SER B N 1
ATOM 1864 C CA . SER B 1 24 ? 23.453 11.664 2.756 1 84 24 SER B CA 1
ATOM 1865 C C . SER B 1 24 ? 23.844 13.125 2.932 1 84 24 SER B C 1
ATOM 1867 O O . SER B 1 24 ? 23.781 13.906 1.979 1 84 24 SER B O 1
ATOM 1869 N N . TRP B 1 25 ? 24.266 13.453 4.062 1 85.56 25 TRP B N 1
ATOM 1870 C CA . TRP B 1 25 ? 24.641 14.836 4.336 1 85.56 25 TRP B CA 1
ATOM 1871 C C . TRP B 1 25 ? 25.859 15.242 3.512 1 85.56 25 TRP B C 1
ATOM 1873 O O . TRP B 1 25 ? 25.922 16.359 2.992 1 85.56 25 TRP B O 1
ATOM 1883 N N . ARG B 1 26 ? 26.781 14.422 3.414 1 86.19 26 ARG B N 1
ATOM 1884 C CA . ARG B 1 26 ? 27.969 14.688 2.604 1 86.19 26 ARG B CA 1
ATOM 1885 C C . ARG B 1 26 ? 27.594 14.883 1.138 1 86.19 26 ARG B C 1
ATOM 1887 O O . ARG B 1 26 ? 28.109 15.789 0.479 1 86.19 26 ARG B O 1
ATOM 1894 N N . VAL B 1 27 ? 26.719 14.062 0.687 1 89.19 27 VAL B N 1
ATOM 1895 C CA . VAL B 1 27 ? 26.25 14.156 -0.695 1 89.19 27 VAL B CA 1
ATOM 1896 C C . VAL B 1 27 ? 25.484 15.461 -0.896 1 89.19 27 VAL B C 1
ATOM 1898 O O . VAL B 1 27 ? 25.656 16.141 -1.912 1 89.19 27 VAL B O 1
ATOM 1901 N N . THR B 1 28 ? 24.703 15.781 0.034 1 89.19 28 THR B N 1
ATOM 1902 C CA . THR B 1 28 ? 23.922 17.016 -0.01 1 89.19 28 THR B CA 1
ATOM 1903 C C . THR B 1 28 ? 24.828 18.234 -0.148 1 89.19 28 THR B C 1
ATOM 1905 O O . THR B 1 28 ? 24.609 19.094 -0.993 1 89.19 28 THR B O 1
ATOM 1908 N N . ARG B 1 29 ? 25.859 18.219 0.653 1 89.06 29 ARG B N 1
ATOM 1909 C CA . ARG B 1 29 ? 26.797 19.344 0.649 1 89.06 29 ARG B CA 1
ATOM 1910 C C . ARG B 1 29 ? 27.484 19.469 -0.705 1 89.06 29 ARG B C 1
ATOM 1912 O O . ARG B 1 29 ? 27.641 20.578 -1.218 1 89.06 29 ARG B O 1
ATOM 1919 N N . ILE B 1 30 ? 27.812 18.422 -1.219 1 91.62 30 ILE B N 1
ATOM 1920 C CA . ILE B 1 30 ? 28.484 18.406 -2.514 1 91.62 30 ILE B CA 1
ATOM 1921 C C . ILE B 1 30 ? 27.531 18.891 -3.6 1 91.62 30 ILE B C 1
ATOM 1923 O O . ILE B 1 30 ? 27.906 19.703 -4.449 1 91.62 30 ILE B O 1
ATOM 1927 N N . LEU B 1 31 ? 26.297 18.438 -3.557 1 91.38 31 LEU B N 1
ATOM 1928 C CA . LEU B 1 31 ? 25.328 18.797 -4.582 1 91.38 31 LEU B CA 1
ATOM 1929 C C . LEU B 1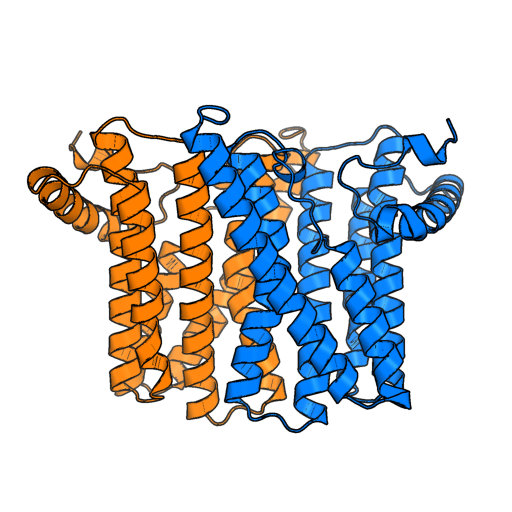 31 ? 24.984 20.281 -4.52 1 91.38 31 LEU B C 1
ATOM 1931 O O . LEU B 1 31 ? 24.844 20.938 -5.555 1 91.38 31 LEU B O 1
ATOM 1935 N N . VAL B 1 32 ? 24.906 20.734 -3.363 1 90.5 32 VAL B N 1
ATOM 1936 C CA . VAL B 1 32 ? 24.594 22.156 -3.193 1 90.5 32 VAL B CA 1
ATOM 1937 C C . VAL B 1 32 ? 25.75 23 -3.693 1 90.5 32 VAL B C 1
ATOM 1939 O O . VAL B 1 32 ? 25.547 24.031 -4.348 1 90.5 32 VAL B O 1
ATOM 1942 N N . LYS B 1 33 ? 26.922 22.547 -3.387 1 92.25 33 LYS B N 1
ATOM 1943 C CA . LYS B 1 33 ? 28.109 23.25 -3.861 1 92.25 33 LYS B CA 1
ATOM 1944 C C . LYS B 1 33 ? 28.188 23.234 -5.387 1 92.25 33 LYS B C 1
ATOM 1946 O O . LYS B 1 33 ? 28.672 24.188 -6 1 92.25 33 LYS B O 1
ATOM 1951 N N . LEU B 1 34 ? 27.672 22.172 -5.965 1 94.5 34 LEU B N 1
ATOM 1952 C CA . LEU B 1 34 ? 27.688 22.031 -7.414 1 94.5 34 LEU B CA 1
ATOM 1953 C C . LEU B 1 34 ? 26.516 22.781 -8.047 1 94.5 34 LEU B C 1
ATOM 1955 O O . LEU B 1 34 ? 26.359 22.766 -9.273 1 94.5 34 LEU B O 1
ATOM 1959 N N . GLY B 1 35 ? 25.625 23.359 -7.262 1 93.12 35 GLY B N 1
ATOM 1960 C CA . GLY B 1 35 ? 24.594 24.25 -7.781 1 93.12 35 GLY B CA 1
ATOM 1961 C C . GLY B 1 35 ? 23.234 23.594 -7.844 1 93.12 35 GLY B C 1
ATOM 1962 O O . GLY B 1 35 ? 22.281 24.188 -8.359 1 93.12 35 GLY B O 1
ATOM 1963 N N . VAL B 1 36 ? 23.156 22.406 -7.371 1 92.31 36 VAL B N 1
ATOM 1964 C CA . VAL B 1 36 ? 21.844 21.75 -7.34 1 92.31 36 VAL B CA 1
ATOM 1965 C C . VAL B 1 36 ? 20.953 22.406 -6.293 1 92.31 36 VAL B C 1
ATOM 1967 O O . VAL B 1 36 ? 21.344 22.516 -5.121 1 92.31 36 VAL B O 1
ATOM 1970 N N . SER B 1 37 ? 19.719 22.859 -6.789 1 91.06 37 SER B N 1
ATOM 1971 C CA . SER B 1 37 ? 18.922 23.641 -5.855 1 91.06 37 SER B CA 1
ATOM 1972 C C . SER B 1 37 ? 17.453 23.219 -5.898 1 91.06 37 SER B C 1
ATOM 1974 O O . SER B 1 37 ? 16.625 23.766 -5.164 1 91.06 37 SER B O 1
ATOM 1976 N N . ASN B 1 38 ? 17.109 22.297 -6.754 1 95.06 38 ASN B N 1
ATOM 1977 C CA . ASN B 1 38 ? 15.719 21.891 -6.879 1 95.06 38 ASN B CA 1
ATOM 1978 C C . ASN B 1 38 ? 15.469 20.547 -6.191 1 95.06 38 ASN B C 1
ATOM 1980 O O . ASN B 1 38 ? 15.703 19.5 -6.773 1 95.06 38 ASN B O 1
ATOM 1984 N N . PRO B 1 39 ? 14.891 20.562 -5.059 1 95.69 39 PRO B N 1
ATOM 1985 C CA . PRO B 1 39 ? 14.68 19.328 -4.305 1 95.69 39 PRO B CA 1
ATOM 1986 C C . PRO B 1 39 ? 13.805 18.328 -5.047 1 95.69 39 PRO B C 1
ATOM 1988 O O . PRO B 1 39 ? 14.039 17.125 -4.965 1 95.69 39 PRO B O 1
ATOM 1991 N N . ASN B 1 40 ? 12.781 18.828 -5.715 1 96.56 40 ASN B N 1
ATOM 1992 C CA . ASN B 1 40 ? 11.898 17.938 -6.453 1 96.56 40 ASN B CA 1
ATOM 1993 C C . ASN B 1 40 ? 12.656 17.188 -7.543 1 96.56 40 ASN B C 1
ATOM 1995 O O . ASN B 1 40 ? 12.383 16 -7.793 1 96.56 40 ASN B O 1
ATOM 1999 N N . ALA B 1 41 ? 13.547 17.859 -8.195 1 96.38 41 ALA B N 1
ATOM 2000 C CA . ALA B 1 41 ? 14.375 17.219 -9.203 1 96.38 41 ALA B CA 1
ATOM 2001 C C . ALA B 1 41 ? 15.242 16.125 -8.586 1 96.38 41 ALA B C 1
ATOM 2003 O O . ALA B 1 41 ? 15.453 15.062 -9.188 1 96.38 41 ALA B O 1
ATOM 2004 N N . VAL B 1 42 ? 15.75 16.375 -7.457 1 97.12 42 VAL B N 1
ATOM 2005 C CA . VAL B 1 42 ? 16.578 15.406 -6.742 1 97.12 42 VAL B CA 1
ATOM 2006 C C . VAL B 1 42 ? 15.727 14.203 -6.352 1 97.12 42 VAL B C 1
ATOM 2008 O O . VAL B 1 42 ? 16.172 13.055 -6.465 1 97.12 42 VAL B O 1
ATOM 2011 N N . THR B 1 43 ? 14.523 14.422 -5.875 1 97.75 43 THR B N 1
ATOM 2012 C CA . THR B 1 43 ? 13.602 13.344 -5.559 1 97.75 43 THR B CA 1
ATOM 2013 C C . THR B 1 43 ? 13.398 12.43 -6.766 1 97.75 43 THR B C 1
ATOM 2015 O O . THR B 1 43 ? 13.492 11.211 -6.648 1 97.75 43 THR B O 1
ATOM 2018 N N . ILE B 1 44 ? 13.141 13.023 -7.898 1 97.81 44 ILE B N 1
ATOM 2019 C CA . ILE B 1 44 ? 12.898 12.25 -9.117 1 97.81 44 ILE B CA 1
ATOM 2020 C C . ILE B 1 44 ? 14.156 11.484 -9.492 1 97.81 44 ILE B C 1
ATOM 2022 O O . ILE B 1 44 ? 14.094 10.297 -9.836 1 97.81 44 ILE B O 1
ATOM 2026 N N . ALA B 1 45 ? 15.289 12.125 -9.422 1 97.69 45 ALA B N 1
ATOM 2027 C CA . ALA B 1 45 ? 16.562 11.492 -9.781 1 97.69 45 ALA B CA 1
ATOM 2028 C C . ALA B 1 45 ? 16.859 10.305 -8.875 1 97.69 45 ALA B C 1
ATOM 2030 O O . ALA B 1 45 ? 17.234 9.234 -9.352 1 97.69 45 ALA B O 1
ATOM 2031 N N . THR B 1 46 ? 16.75 10.531 -7.602 1 97.19 46 THR B N 1
ATOM 2032 C CA . THR B 1 46 ? 17.031 9.453 -6.66 1 97.19 46 THR B CA 1
ATOM 2033 C C . THR B 1 46 ? 15.992 8.344 -6.789 1 97.19 46 THR B C 1
ATOM 2035 O O . THR B 1 46 ? 16.312 7.164 -6.602 1 97.19 46 THR B O 1
ATOM 2038 N N . GLY B 1 47 ? 14.727 8.672 -7.113 1 98.19 47 GLY B N 1
ATOM 2039 C CA . GLY B 1 47 ? 13.703 7.672 -7.391 1 98.19 47 GLY B CA 1
ATOM 2040 C C . GLY B 1 47 ? 14.031 6.797 -8.586 1 98.19 47 GLY B C 1
ATOM 2041 O O . GLY B 1 47 ? 13.922 5.57 -8.516 1 98.19 47 GLY B O 1
ATOM 2042 N N . VAL B 1 48 ? 14.398 7.473 -9.648 1 98.56 48 VAL B N 1
ATOM 2043 C CA . VAL B 1 48 ? 14.789 6.742 -10.852 1 98.56 48 VAL B CA 1
ATOM 2044 C C . VAL B 1 48 ? 15.969 5.828 -10.539 1 98.56 48 VAL B C 1
ATOM 2046 O O . VAL B 1 48 ? 15.977 4.66 -10.93 1 98.56 48 VAL B O 1
ATOM 2049 N N . PHE B 1 49 ? 16.906 6.371 -9.859 1 98.5 49 PHE B N 1
ATOM 2050 C CA . PHE B 1 49 ? 18.047 5.555 -9.438 1 98.5 49 PHE B CA 1
ATOM 2051 C C . PHE B 1 49 ? 17.578 4.359 -8.617 1 98.5 49 PHE B C 1
ATOM 2053 O O . PHE B 1 49 ? 18.062 3.242 -8.805 1 98.5 49 PHE B O 1
ATOM 2060 N N . GLY B 1 50 ? 16.688 4.562 -7.676 1 98.62 50 GLY B N 1
ATOM 2061 C CA . GLY B 1 50 ? 16.172 3.48 -6.852 1 98.62 50 GLY B CA 1
ATOM 2062 C C . GLY B 1 50 ? 15.531 2.371 -7.66 1 98.62 50 GLY B C 1
ATOM 2063 O O . GLY B 1 50 ? 15.766 1.189 -7.406 1 98.62 50 GLY B O 1
ATOM 2064 N N . VAL B 1 51 ? 14.719 2.752 -8.617 1 98.81 51 VAL B N 1
ATOM 2065 C CA . VAL B 1 51 ? 14.062 1.776 -9.484 1 98.81 51 VAL B CA 1
ATOM 2066 C C . VAL B 1 51 ? 15.109 0.994 -10.266 1 98.81 51 VAL B C 1
ATOM 2068 O O . VAL B 1 51 ? 15.055 -0.237 -10.328 1 98.81 51 VAL B O 1
ATOM 2071 N N . LEU B 1 52 ? 16.062 1.682 -10.859 1 98.81 52 LEU B N 1
ATOM 2072 C CA . LEU B 1 52 ? 17.109 1.042 -11.641 1 98.81 52 LEU B CA 1
ATOM 2073 C C . LEU B 1 52 ? 17.969 0.138 -10.758 1 98.81 52 LEU B C 1
ATOM 2075 O O . LEU B 1 52 ? 18.453 -0.901 -11.211 1 98.81 52 LEU B O 1
ATOM 2079 N N . ALA B 1 53 ? 18.156 0.566 -9.531 1 98.88 53 ALA B N 1
ATOM 2080 C CA . ALA B 1 53 ? 18.984 -0.164 -8.57 1 98.88 53 ALA B CA 1
ATOM 2081 C C . ALA B 1 53 ? 18.438 -1.574 -8.344 1 98.88 53 ALA B C 1
ATOM 2083 O O . ALA B 1 53 ? 19.203 -2.494 -8.031 1 98.88 53 ALA B O 1
ATOM 2084 N N . ALA B 1 54 ? 17.188 -1.79 -8.547 1 98.88 54 ALA B N 1
ATOM 2085 C CA . ALA B 1 54 ? 16.547 -3.068 -8.25 1 98.88 54 ALA B CA 1
ATOM 2086 C C . ALA B 1 54 ? 16.594 -4.004 -9.453 1 98.88 54 ALA B C 1
ATOM 2088 O O . ALA B 1 54 ? 16.344 -5.203 -9.328 1 98.88 54 ALA B O 1
ATOM 2089 N N . LEU B 1 55 ? 16.969 -3.543 -10.625 1 98.81 55 LEU B N 1
ATOM 2090 C CA . LEU B 1 55 ? 16.859 -4.273 -11.883 1 98.81 55 LEU B CA 1
ATOM 2091 C C . LEU B 1 55 ? 17.781 -5.488 -11.891 1 98.81 55 LEU B C 1
ATOM 2093 O O . LEU B 1 55 ? 17.453 -6.52 -12.484 1 98.81 55 LEU B O 1
ATOM 2097 N N . PRO B 1 56 ? 18.922 -5.441 -11.234 1 98.88 56 PRO B N 1
ATOM 2098 C CA . PRO B 1 56 ? 19.797 -6.617 -11.266 1 98.88 56 PRO B CA 1
ATOM 2099 C C . PRO B 1 56 ? 19.141 -7.859 -10.672 1 98.88 56 PRO B C 1
ATOM 2101 O O . PRO B 1 56 ? 19.578 -8.977 -10.922 1 98.88 56 PRO B O 1
ATOM 2104 N N . TYR B 1 57 ? 18.094 -7.723 -9.844 1 98.94 57 TYR B N 1
ATOM 2105 C CA . TYR B 1 57 ? 17.375 -8.883 -9.328 1 98.94 57 TYR B CA 1
ATOM 2106 C C . TYR B 1 57 ? 16.828 -9.734 -10.469 1 98.94 57 TYR B C 1
ATOM 2108 O O . TYR B 1 57 ? 16.625 -10.938 -10.305 1 98.94 57 TYR B O 1
ATOM 2116 N N . LEU B 1 58 ? 16.594 -9.109 -11.633 1 98.81 58 LEU B N 1
ATOM 2117 C CA . LEU B 1 58 ? 16 -9.797 -12.773 1 98.81 58 LEU B CA 1
ATOM 2118 C C . LEU B 1 58 ? 16.922 -10.891 -13.297 1 98.81 58 LEU B C 1
ATOM 2120 O O . LEU B 1 58 ? 16.469 -11.836 -13.945 1 98.81 58 LEU B O 1
ATOM 2124 N N . ALA B 1 59 ? 18.219 -10.828 -12.992 1 98.69 59 ALA B N 1
ATOM 2125 C CA . ALA B 1 59 ? 19.203 -11.781 -13.492 1 98.69 59 ALA B CA 1
ATOM 2126 C C . ALA B 1 59 ? 19.109 -13.109 -12.742 1 98.69 59 ALA B C 1
ATOM 2128 O O . ALA B 1 59 ? 19.656 -14.117 -13.195 1 98.69 59 ALA B O 1
ATOM 2129 N N . VAL B 1 60 ? 18.516 -13.125 -11.641 1 98.81 60 VAL B N 1
ATOM 2130 C CA . VAL B 1 60 ? 18.391 -14.312 -10.812 1 98.81 60 VAL B CA 1
ATOM 2131 C C . VAL B 1 60 ? 19.766 -14.953 -10.602 1 98.81 60 VAL B C 1
ATOM 2133 O O . VAL B 1 60 ? 19.938 -16.156 -10.812 1 98.81 60 VAL B O 1
ATOM 2136 N N . ASP B 1 61 ? 20.719 -14.148 -10.297 1 98.88 61 ASP B N 1
ATOM 2137 C CA . ASP B 1 61 ? 22.109 -14.516 -10.031 1 98.88 61 ASP B CA 1
ATOM 2138 C C . ASP B 1 61 ? 22.547 -14.023 -8.656 1 98.88 61 ASP B C 1
ATOM 2140 O O . ASP B 1 61 ? 22.281 -12.883 -8.281 1 98.88 61 ASP B O 1
ATOM 2144 N N . PRO B 1 62 ? 23.156 -14.93 -7.914 1 98.81 62 PRO B N 1
ATOM 2145 C CA . PRO B 1 62 ? 23.5 -14.586 -6.539 1 98.81 62 PRO B CA 1
ATOM 2146 C C . PRO B 1 62 ? 24.328 -13.297 -6.445 1 98.81 62 PRO B C 1
ATOM 2148 O O . PRO B 1 62 ? 24.047 -12.453 -5.586 1 98.81 62 PRO B O 1
ATOM 2151 N N . VAL B 1 63 ? 25.297 -13.156 -7.254 1 98.88 63 VAL B N 1
ATOM 2152 C CA . VAL B 1 63 ? 26.141 -11.969 -7.211 1 98.88 63 VAL B CA 1
ATOM 2153 C C . VAL B 1 63 ? 25.328 -10.734 -7.609 1 98.88 63 VAL B C 1
ATOM 2155 O O . VAL B 1 63 ? 25.469 -9.672 -7 1 98.88 63 VAL B O 1
ATOM 2158 N N . MET B 1 64 ? 24.531 -10.82 -8.609 1 98.88 64 MET B N 1
ATOM 2159 C CA . MET B 1 64 ? 23.688 -9.711 -9.055 1 98.88 64 MET B CA 1
ATOM 2160 C C . MET B 1 64 ? 22.656 -9.344 -7.992 1 98.88 64 MET B C 1
ATOM 2162 O O . MET B 1 64 ? 22.297 -8.172 -7.855 1 98.88 64 MET B O 1
ATOM 2166 N N . ALA B 1 65 ? 22.188 -10.352 -7.277 1 98.88 65 ALA B N 1
ATOM 2167 C CA . ALA B 1 65 ? 21.297 -10.062 -6.164 1 98.88 65 ALA B CA 1
ATOM 2168 C C . ALA B 1 65 ? 22 -9.211 -5.105 1 98.88 65 ALA B C 1
ATOM 2170 O O . ALA B 1 65 ? 21.406 -8.266 -4.578 1 98.88 65 ALA B O 1
ATOM 2171 N N . ALA B 1 66 ? 23.203 -9.57 -4.781 1 98.88 66 ALA B N 1
ATOM 2172 C CA . ALA B 1 66 ? 23.984 -8.805 -3.816 1 98.88 66 ALA B CA 1
ATOM 2173 C C . ALA B 1 66 ? 24.172 -7.363 -4.293 1 98.88 66 ALA B C 1
ATOM 2175 O O . ALA B 1 66 ? 24.031 -6.422 -3.514 1 98.88 66 ALA B O 1
ATOM 2176 N N . ILE B 1 67 ? 24.516 -7.188 -5.547 1 98.88 67 ILE B N 1
ATOM 2177 C CA . ILE B 1 67 ? 24.703 -5.867 -6.137 1 98.88 67 ILE B CA 1
ATOM 2178 C C . ILE B 1 67 ? 23.391 -5.074 -6.059 1 98.88 67 ILE B C 1
ATOM 2180 O O . ILE B 1 67 ? 23.406 -3.9 -5.676 1 98.88 67 ILE B O 1
ATOM 2184 N N . ALA B 1 68 ? 22.266 -5.719 -6.402 1 98.94 68 ALA B N 1
ATOM 2185 C CA . ALA B 1 68 ? 20.969 -5.059 -6.332 1 98.94 68 ALA B CA 1
ATOM 2186 C C . ALA B 1 68 ? 20.688 -4.559 -4.918 1 98.94 68 ALA B C 1
ATOM 2188 O O . ALA B 1 68 ? 20.297 -3.406 -4.727 1 98.94 68 ALA B O 1
ATOM 2189 N N . GLY B 1 69 ? 20.875 -5.469 -3.967 1 98.88 69 GLY B N 1
ATOM 2190 C CA . GLY B 1 69 ? 20.641 -5.082 -2.584 1 98.88 69 GLY B CA 1
ATOM 2191 C C . GLY B 1 69 ? 21.469 -3.891 -2.152 1 98.88 69 GLY B C 1
ATOM 2192 O O . GLY B 1 69 ? 20.969 -2.977 -1.496 1 98.88 69 GLY B O 1
ATOM 2193 N N . LEU B 1 70 ? 22.703 -3.867 -2.477 1 98.69 70 LEU B N 1
ATOM 2194 C CA . LEU B 1 70 ? 23.609 -2.781 -2.117 1 98.69 70 LEU B CA 1
ATOM 2195 C C . LEU B 1 70 ? 23.203 -1.483 -2.807 1 98.69 70 LEU B C 1
ATOM 2197 O O . LEU B 1 70 ? 23.25 -0.411 -2.199 1 98.69 70 LEU B O 1
ATOM 2201 N N . LEU B 1 71 ? 22.828 -1.57 -4.066 1 98.81 71 LEU B N 1
ATOM 2202 C CA . LEU B 1 71 ? 22.391 -0.389 -4.801 1 98.81 71 LEU B CA 1
ATOM 2203 C C . LEU B 1 71 ? 21.094 0.161 -4.23 1 98.81 71 LEU B C 1
ATOM 2205 O O . LEU B 1 71 ? 20.906 1.378 -4.164 1 98.81 71 LEU B O 1
ATOM 2209 N N . VAL B 1 72 ? 20.188 -0.704 -3.875 1 98.62 72 VAL B N 1
ATOM 2210 C CA . VAL B 1 72 ? 18.938 -0.277 -3.256 1 98.62 72 VAL B CA 1
ATOM 2211 C C . VAL B 1 72 ? 19.234 0.428 -1.934 1 98.62 72 VAL B C 1
ATOM 2213 O O . VAL B 1 72 ? 18.609 1.44 -1.611 1 98.62 72 VAL B O 1
ATOM 2216 N N . GLN B 1 73 ? 20.141 -0.125 -1.175 1 98 73 GLN B N 1
ATOM 2217 C CA . GLN B 1 73 ? 20.547 0.532 0.062 1 98 73 GLN B CA 1
ATOM 2218 C C . GLN B 1 73 ? 21.141 1.907 -0.217 1 98 73 GLN B C 1
ATOM 2220 O O . GLN B 1 73 ? 20.891 2.861 0.523 1 98 73 GLN B O 1
ATOM 2225 N N . LEU B 1 74 ? 21.969 1.972 -1.223 1 97.31 74 LEU B N 1
ATOM 2226 C CA . LEU B 1 74 ? 22.531 3.26 -1.622 1 97.31 74 LEU B CA 1
ATOM 2227 C C . LEU B 1 74 ? 21.422 4.238 -1.989 1 97.31 74 LEU B C 1
ATOM 2229 O O . LEU B 1 74 ? 21.469 5.414 -1.623 1 97.31 74 LEU B O 1
ATOM 2233 N N . ALA B 1 75 ? 20.453 3.773 -2.717 1 97.19 75 ALA B N 1
ATOM 2234 C CA . ALA B 1 75 ? 19.312 4.605 -3.059 1 97.19 75 ALA B CA 1
ATOM 2235 C C . ALA B 1 75 ? 18.594 5.098 -1.802 1 97.19 75 ALA B C 1
ATOM 2237 O O . ALA B 1 75 ? 18.141 6.242 -1.748 1 97.19 75 ALA B O 1
ATOM 2238 N N . SER B 1 76 ? 18.453 4.188 -0.856 1 95.62 76 SER B N 1
ATOM 2239 C CA . SER B 1 76 ? 17.828 4.547 0.412 1 95.62 76 SER B CA 1
ATOM 2240 C C . SER B 1 76 ? 18.609 5.66 1.115 1 95.62 76 SER B C 1
ATOM 2242 O O . SER B 1 76 ? 18 6.547 1.724 1 95.62 76 SER B O 1
ATOM 2244 N N . ILE B 1 77 ? 19.844 5.645 1.045 1 94.12 77 ILE B N 1
ATOM 2245 C CA . ILE B 1 77 ? 20.703 6.668 1.636 1 94.12 77 ILE B CA 1
ATOM 2246 C C . ILE B 1 77 ? 20.5 7.992 0.9 1 94.12 77 ILE B C 1
ATOM 2248 O O . ILE B 1 77 ? 20.406 9.047 1.527 1 94.12 77 ILE B O 1
ATOM 2252 N N . LEU B 1 78 ? 20.406 7.926 -0.373 1 94.69 78 LEU B N 1
ATOM 2253 C CA . LEU B 1 78 ? 20.312 9.117 -1.207 1 94.69 78 LEU B CA 1
ATOM 2254 C C . LEU B 1 78 ? 18.922 9.734 -1.117 1 94.69 78 LEU B C 1
ATOM 2256 O O . LEU B 1 78 ? 18.719 10.891 -1.489 1 94.69 78 LEU B O 1
ATOM 2260 N N . ASP B 1 79 ? 17.969 8.93 -0.697 1 91.12 79 ASP B N 1
ATOM 2261 C CA . ASP B 1 79 ? 16.578 9.367 -0.605 1 91.12 79 ASP B CA 1
ATOM 2262 C C . ASP B 1 79 ? 16.422 10.516 0.386 1 91.12 79 ASP B C 1
ATOM 2264 O O . ASP B 1 79 ? 15.5 11.32 0.278 1 91.12 79 ASP B O 1
ATOM 2268 N N . GLY B 1 80 ? 17.297 10.742 1.229 1 90.12 80 GLY B N 1
ATOM 2269 C CA . GLY B 1 80 ? 17.25 11.812 2.211 1 90.12 80 GLY B CA 1
ATOM 2270 C C . GLY B 1 80 ? 17.844 13.117 1.709 1 90.12 80 GLY B C 1
ATOM 2271 O O . GLY B 1 80 ? 17.594 14.18 2.277 1 90.12 80 GLY B O 1
ATOM 2272 N N . VAL B 1 81 ? 18.469 13.086 0.621 1 93.44 81 VAL B N 1
ATOM 2273 C CA . VAL B 1 81 ? 19.219 14.227 0.115 1 93.44 81 VAL B CA 1
ATOM 2274 C C . VAL B 1 81 ? 18.266 15.328 -0.319 1 93.44 81 VAL B C 1
ATOM 2276 O O . VAL B 1 81 ? 18.531 16.516 -0.094 1 93.44 81 VAL B O 1
ATOM 2279 N N . ASP B 1 82 ? 17.188 14.953 -0.975 1 94.5 82 ASP B N 1
ATOM 2280 C CA . ASP B 1 82 ? 16.219 15.953 -1.42 1 94.5 82 ASP B CA 1
ATOM 2281 C C . ASP B 1 82 ? 15.664 16.75 -0.239 1 94.5 82 ASP B C 1
ATOM 2283 O O . ASP B 1 82 ? 15.602 17.984 -0.291 1 94.5 82 ASP B O 1
ATOM 2287 N N . GLY B 1 83 ? 15.352 16.016 0.86 1 92.25 83 GLY B N 1
ATOM 2288 C CA . GLY B 1 83 ? 14.875 16.688 2.059 1 92.25 83 GLY B CA 1
ATOM 2289 C C . GLY B 1 83 ? 15.93 17.578 2.703 1 92.25 83 GLY B C 1
ATOM 2290 O O . GLY B 1 83 ? 15.617 18.656 3.195 1 92.25 83 GLY B O 1
ATOM 2291 N N . GLU B 1 84 ? 17.109 17.141 2.721 1 92.31 84 GLU B N 1
ATOM 2292 C CA . GLU B 1 84 ? 18.219 17.906 3.295 1 92.31 84 GLU B CA 1
ATOM 2293 C C . GLU B 1 84 ? 18.453 19.188 2.5 1 92.31 84 GLU B C 1
ATOM 2295 O O . GLU B 1 84 ? 18.672 20.25 3.08 1 92.31 84 GLU B O 1
ATOM 2300 N N . ILE B 1 85 ? 18.406 19.047 1.245 1 93.06 85 ILE B N 1
ATOM 2301 C CA . ILE B 1 85 ? 18.562 20.219 0.386 1 93.06 85 ILE B CA 1
ATOM 2302 C C . ILE B 1 85 ? 17.406 21.188 0.613 1 93.06 85 ILE B C 1
ATOM 2304 O O . ILE B 1 85 ? 17.625 22.406 0.723 1 93.06 85 ILE B O 1
ATOM 2308 N N . ALA B 1 86 ? 16.172 20.688 0.65 1 93.25 86 ALA B N 1
ATOM 2309 C CA . ALA B 1 86 ? 14.992 21.516 0.886 1 93.25 86 ALA B CA 1
ATOM 2310 C C . ALA B 1 86 ? 15.125 22.297 2.188 1 93.25 86 ALA B C 1
ATOM 2312 O O . ALA B 1 86 ? 14.773 23.484 2.25 1 93.25 86 ALA B O 1
ATOM 2313 N N . ARG B 1 87 ? 15.664 21.672 3.168 1 91.38 87 ARG B N 1
ATOM 2314 C CA . ARG B 1 87 ? 15.836 22.312 4.469 1 91.38 87 ARG B CA 1
ATOM 2315 C C . ARG B 1 87 ? 16.969 23.328 4.434 1 91.38 87 ARG B C 1
ATOM 2317 O O . ARG B 1 87 ? 16.812 24.438 4.949 1 91.38 87 ARG B O 1
ATOM 2324 N N . LEU B 1 88 ? 18.016 23 3.859 1 90.44 88 LEU B N 1
ATOM 2325 C CA . LEU B 1 88 ? 19.203 23.859 3.801 1 90.44 88 LEU B CA 1
ATOM 2326 C C . LEU B 1 88 ? 18.906 25.125 3.021 1 90.44 88 LEU B C 1
ATOM 2328 O O . LEU B 1 88 ? 19.422 26.203 3.363 1 90.44 88 LEU B O 1
ATOM 2332 N N . LEU B 1 89 ? 18.141 24.969 2.021 1 93.19 89 LEU B N 1
ATOM 2333 C CA . LEU B 1 89 ? 17.922 26.109 1.136 1 93.19 89 LEU B CA 1
ATOM 2334 C C . LEU B 1 89 ? 16.578 26.766 1.427 1 93.19 89 LEU B C 1
ATOM 2336 O O . LEU B 1 89 ? 16.109 27.609 0.665 1 93.19 89 LEU B O 1
ATOM 2340 N N . ASN B 1 90 ? 15.875 26.25 2.436 1 92.88 90 ASN B N 1
ATOM 2341 C CA . ASN B 1 90 ? 14.578 26.781 2.834 1 92.88 90 ASN B CA 1
ATOM 2342 C C . ASN B 1 90 ? 13.562 26.688 1.7 1 92.88 90 ASN B C 1
ATOM 2344 O O . ASN B 1 90 ? 12.914 27.672 1.358 1 92.88 90 ASN B O 1
ATOM 2348 N N . ARG B 1 91 ? 13.516 25.625 1.099 1 92.31 91 ARG B N 1
ATOM 2349 C CA . ARG B 1 91 ? 12.609 25.375 -0.019 1 92.31 91 ARG B CA 1
ATOM 2350 C C . ARG B 1 91 ? 11.656 24.219 0.297 1 92.31 91 ARG B C 1
ATOM 2352 O O . ARG B 1 91 ? 11.328 23.422 -0.583 1 92.31 91 ARG B O 1
ATOM 2359 N N . LYS B 1 92 ? 11.359 24.062 1.524 1 92.12 92 LYS B N 1
ATOM 2360 C CA . LYS B 1 92 ? 10.391 23.047 1.924 1 92.12 92 LYS B CA 1
ATOM 2361 C C . LYS B 1 92 ? 9.016 23.344 1.338 1 92.12 92 LYS B C 1
ATOM 2363 O O . LYS B 1 92 ? 8.594 24.5 1.276 1 92.12 92 LYS B O 1
ATOM 2368 N N . SER B 1 93 ? 8.359 22.312 0.878 1 93.5 93 SER B N 1
ATOM 2369 C CA . SER B 1 93 ? 6.996 22.453 0.377 1 93.5 93 SER B CA 1
ATOM 2370 C C . SER B 1 93 ? 6.168 21.219 0.686 1 93.5 93 SER B C 1
ATOM 2372 O O . SER B 1 93 ? 6.711 20.125 0.849 1 93.5 93 SER B O 1
ATOM 2374 N N . ARG B 1 94 ? 4.906 21.438 0.792 1 93.12 94 ARG B N 1
ATOM 2375 C CA . ARG B 1 94 ? 3.986 20.328 1.036 1 93.12 94 ARG B CA 1
ATOM 2376 C C . ARG B 1 94 ? 3.963 19.359 -0.146 1 93.12 94 ARG B C 1
ATOM 2378 O O . ARG B 1 94 ? 3.891 18.156 0.038 1 93.12 94 ARG B O 1
ATOM 2385 N N . PHE B 1 95 ? 4.008 19.906 -1.342 1 94.88 95 PHE B N 1
ATOM 2386 C CA . PHE B 1 95 ? 4.047 19.062 -2.523 1 94.88 95 PHE B CA 1
ATOM 2387 C C . PHE B 1 95 ? 5.316 18.219 -2.537 1 94.88 95 PHE B C 1
ATOM 2389 O O . PHE B 1 95 ? 5.277 17.031 -2.883 1 94.88 95 PHE B O 1
ATOM 2396 N N . GLY B 1 96 ? 6.43 18.859 -2.25 1 95.25 96 GLY B N 1
ATOM 2397 C CA . GLY B 1 96 ? 7.68 18.109 -2.211 1 95.25 96 GLY B CA 1
ATOM 2398 C C . GLY B 1 96 ? 7.645 16.938 -1.264 1 95.25 96 GLY B C 1
ATOM 2399 O O . GLY B 1 96 ? 8.164 15.859 -1.58 1 95.25 96 GLY B O 1
ATOM 2400 N N . ALA B 1 97 ? 7.078 17.125 -0.111 1 94.69 97 ALA B N 1
ATOM 2401 C CA . ALA B 1 97 ? 6.934 16.047 0.862 1 94.69 97 ALA B CA 1
ATOM 2402 C C . ALA B 1 97 ? 6.055 14.93 0.311 1 94.69 97 ALA B C 1
ATOM 2404 O O . ALA B 1 97 ? 6.348 13.75 0.506 1 94.69 97 ALA B O 1
ATOM 2405 N N . TYR B 1 98 ? 4.977 15.336 -0.33 1 96.44 98 TYR B N 1
ATOM 2406 C CA . TYR B 1 98 ? 4.086 14.383 -0.986 1 96.44 98 TYR B CA 1
ATOM 2407 C C . TYR B 1 98 ? 4.824 13.602 -2.068 1 96.44 98 TYR B C 1
ATOM 2409 O O . TYR B 1 98 ? 4.75 12.375 -2.117 1 96.44 98 TYR B O 1
ATOM 2417 N N . LEU B 1 99 ? 5.52 14.32 -2.943 1 97.06 99 LEU B N 1
ATOM 2418 C CA . LEU B 1 99 ? 6.25 13.711 -4.051 1 97.06 99 LEU B CA 1
ATOM 2419 C C . LEU B 1 99 ? 7.293 12.727 -3.535 1 97.06 99 LEU B C 1
ATOM 2421 O O . LEU B 1 99 ? 7.441 11.633 -4.082 1 97.06 99 LEU B O 1
ATOM 2425 N N . ASP B 1 100 ? 8.008 13.164 -2.529 1 96.94 100 ASP B N 1
ATOM 2426 C CA . ASP B 1 100 ? 9.016 12.312 -1.905 1 96.94 100 ASP B CA 1
ATOM 2427 C C . ASP B 1 100 ? 8.406 11 -1.415 1 96.94 100 ASP B C 1
ATOM 2429 O O . ASP B 1 100 ? 8.922 9.922 -1.702 1 96.94 100 ASP B O 1
ATOM 2433 N N . ALA B 1 101 ? 7.305 11.078 -0.746 1 97.25 101 ALA B N 1
ATOM 2434 C CA . ALA B 1 101 ? 6.641 9.906 -0.175 1 97.25 101 ALA B CA 1
ATOM 2435 C C . ALA B 1 101 ? 6.16 8.961 -1.271 1 97.25 101 ALA B C 1
ATOM 2437 O O . ALA B 1 101 ? 6.301 7.738 -1.15 1 97.25 101 ALA B O 1
ATOM 2438 N N . VAL B 1 102 ? 5.559 9.484 -2.299 1 97.94 102 VAL B N 1
ATOM 2439 C CA . VAL B 1 102 ? 5.039 8.672 -3.396 1 97.94 102 VAL B CA 1
ATOM 2440 C C . VAL B 1 102 ? 6.191 7.98 -4.121 1 97.94 102 VAL B C 1
ATOM 2442 O O . VAL B 1 102 ? 6.113 6.789 -4.43 1 97.94 102 VAL B O 1
ATOM 2445 N N . THR B 1 103 ? 7.238 8.75 -4.402 1 98 103 THR B N 1
ATOM 2446 C CA . THR B 1 103 ? 8.414 8.203 -5.074 1 98 103 THR B CA 1
ATOM 2447 C C . THR B 1 103 ? 9.031 7.074 -4.25 1 98 103 THR B C 1
ATOM 2449 O O . THR B 1 103 ? 9.414 6.039 -4.797 1 98 103 THR B O 1
ATOM 2452 N N . ASP B 1 104 ? 9.102 7.266 -2.986 1 97.88 104 ASP B N 1
ATOM 2453 C CA . ASP B 1 104 ? 9.633 6.246 -2.086 1 97.88 104 ASP B CA 1
ATOM 2454 C C . ASP B 1 104 ? 8.844 4.945 -2.201 1 97.88 104 ASP B C 1
ATOM 2456 O O . ASP B 1 104 ? 9.43 3.857 -2.199 1 97.88 104 ASP B O 1
ATOM 2460 N N . ARG B 1 105 ? 7.523 5.055 -2.293 1 98.38 105 ARG B N 1
ATOM 2461 C CA . ARG B 1 105 ? 6.699 3.854 -2.385 1 98.38 105 ARG B CA 1
ATOM 2462 C C . ARG B 1 105 ? 6.949 3.117 -3.695 1 98.38 105 ARG B C 1
ATOM 2464 O O . ARG B 1 105 ? 6.984 1.886 -3.727 1 98.38 105 ARG B O 1
ATOM 2471 N N . ILE B 1 106 ? 7.09 3.857 -4.715 1 98.62 106 ILE B N 1
ATOM 2472 C CA . ILE B 1 106 ? 7.348 3.232 -6.008 1 98.62 106 ILE B CA 1
ATOM 2473 C C . ILE B 1 106 ? 8.664 2.457 -5.957 1 98.62 106 ILE B C 1
ATOM 2475 O O . ILE B 1 106 ? 8.734 1.314 -6.414 1 98.62 106 ILE B O 1
ATOM 2479 N N . VAL B 1 107 ? 9.688 3.057 -5.453 1 98.75 107 VAL B N 1
ATOM 2480 C CA . VAL B 1 107 ? 10.984 2.408 -5.324 1 98.75 107 VAL B CA 1
ATOM 2481 C C . VAL B 1 107 ? 10.852 1.146 -4.473 1 98.75 107 VAL B C 1
ATOM 2483 O O . VAL B 1 107 ? 11.406 0.098 -4.816 1 98.75 107 VAL B O 1
ATOM 2486 N N . ASP B 1 108 ? 10.117 1.247 -3.406 1 98.75 108 ASP B N 1
ATOM 2487 C CA . ASP B 1 108 ? 9.93 0.108 -2.514 1 98.75 108 ASP B CA 1
ATOM 2488 C C . ASP B 1 108 ? 9.227 -1.041 -3.232 1 98.75 108 ASP B C 1
ATOM 2490 O O . ASP B 1 108 ? 9.625 -2.201 -3.1 1 98.75 108 ASP B O 1
ATOM 2494 N N . ILE B 1 109 ? 8.164 -0.713 -3.922 1 98.88 109 ILE B N 1
ATOM 2495 C CA . ILE B 1 109 ? 7.375 -1.708 -4.645 1 98.88 109 ILE B CA 1
ATOM 2496 C C . ILE B 1 109 ? 8.266 -2.459 -5.629 1 98.88 109 ILE B C 1
ATOM 2498 O O . ILE B 1 109 ? 8.258 -3.691 -5.676 1 98.88 109 ILE B O 1
ATOM 2502 N N . VAL B 1 110 ? 9.055 -1.742 -6.355 1 98.88 110 VAL B N 1
ATOM 2503 C CA . VAL B 1 110 ? 9.922 -2.344 -7.363 1 98.88 110 VAL B CA 1
ATOM 2504 C C . VAL B 1 110 ? 11.016 -3.168 -6.68 1 98.88 110 VAL B C 1
ATOM 2506 O O . VAL B 1 110 ? 11.312 -4.285 -7.109 1 98.88 110 VAL B O 1
ATOM 2509 N N . SER B 1 111 ? 11.586 -2.66 -5.629 1 98.94 111 SER B N 1
ATOM 2510 C CA . SER B 1 111 ? 12.68 -3.332 -4.934 1 98.94 111 SER B CA 1
ATOM 2511 C C . SER B 1 111 ? 12.219 -4.648 -4.316 1 98.94 111 SER B C 1
ATOM 2513 O O . SER B 1 111 ? 12.797 -5.703 -4.582 1 98.94 111 SER B O 1
ATOM 2515 N N . PHE B 1 112 ? 11.188 -4.605 -3.541 1 98.94 112 PHE B N 1
ATOM 2516 C CA . PHE B 1 112 ? 10.703 -5.805 -2.867 1 98.94 112 PHE B CA 1
ATOM 2517 C C . PHE B 1 112 ? 10.055 -6.758 -3.863 1 98.94 112 PHE B C 1
ATOM 2519 O O . PHE B 1 112 ? 10.148 -7.98 -3.717 1 98.94 112 PHE B O 1
ATOM 2526 N N . GLY B 1 113 ? 9.344 -6.191 -4.867 1 98.94 113 GLY B N 1
ATOM 2527 C CA . GLY B 1 113 ? 8.758 -7.027 -5.902 1 98.94 113 GLY B CA 1
ATOM 2528 C C . GLY B 1 113 ? 9.781 -7.824 -6.684 1 98.94 113 GLY B C 1
ATOM 2529 O O . GLY B 1 113 ? 9.641 -9.039 -6.855 1 98.94 113 GLY B O 1
ATOM 2530 N N . LEU B 1 114 ? 10.844 -7.156 -7.137 1 98.94 114 LEU B N 1
ATOM 2531 C CA . LEU B 1 114 ? 11.859 -7.82 -7.953 1 98.94 114 LEU B CA 1
ATOM 2532 C C . LEU B 1 114 ? 12.719 -8.75 -7.098 1 98.94 114 LEU B C 1
ATOM 2534 O O . LEU B 1 114 ? 13.164 -9.797 -7.574 1 98.94 114 LEU B O 1
ATOM 2538 N N . ALA B 1 115 ? 12.953 -8.375 -5.852 1 98.94 115 ALA B N 1
ATOM 2539 C CA . ALA B 1 115 ? 13.641 -9.297 -4.957 1 98.94 115 ALA B CA 1
ATOM 2540 C C . ALA B 1 115 ? 12.852 -10.594 -4.789 1 98.94 115 ALA B C 1
ATOM 2542 O O . ALA B 1 115 ? 13.414 -11.688 -4.832 1 98.94 115 ALA B O 1
ATOM 2543 N N . THR B 1 116 ? 11.555 -10.469 -4.57 1 98.94 116 THR B N 1
ATOM 2544 C CA . THR B 1 116 ? 10.688 -11.641 -4.449 1 98.94 116 THR B CA 1
ATOM 2545 C C . THR B 1 116 ? 10.711 -12.461 -5.738 1 98.94 116 THR B C 1
ATOM 2547 O O . THR B 1 116 ? 10.773 -13.688 -5.695 1 98.94 116 THR B O 1
ATOM 2550 N N . TYR B 1 117 ? 10.664 -11.734 -6.848 1 98.94 117 TYR B N 1
ATOM 2551 C CA . TYR B 1 117 ? 10.766 -12.391 -8.148 1 98.94 117 TYR B CA 1
ATOM 2552 C C . TYR B 1 117 ? 12.016 -13.258 -8.227 1 98.94 117 TYR B C 1
ATOM 2554 O O . TYR B 1 117 ? 11.953 -14.422 -8.625 1 98.94 117 TYR B O 1
ATOM 2562 N N . ALA B 1 118 ? 13.148 -12.719 -7.855 1 98.94 118 ALA B N 1
ATOM 2563 C CA . ALA B 1 118 ? 14.422 -13.422 -7.953 1 98.94 118 ALA B CA 1
ATOM 2564 C C . ALA B 1 118 ? 14.43 -14.672 -7.078 1 98.94 118 ALA B C 1
ATOM 2566 O O . ALA B 1 118 ? 14.867 -15.734 -7.516 1 98.94 118 ALA B O 1
ATOM 2567 N N . VAL B 1 119 ? 13.906 -14.547 -5.898 1 98.88 119 VAL B N 1
ATOM 2568 C CA . VAL B 1 119 ? 13.906 -15.641 -4.934 1 98.88 119 VAL B CA 1
ATOM 2569 C C . VAL B 1 119 ? 13 -16.766 -5.438 1 98.88 119 VAL B C 1
ATOM 2571 O O . VAL B 1 119 ? 13.375 -17.938 -5.379 1 98.88 119 VAL B O 1
ATOM 2574 N N . VAL B 1 120 ? 11.844 -16.406 -5.906 1 98.81 120 VAL B N 1
ATOM 2575 C CA . VAL B 1 120 ? 10.867 -17.391 -6.324 1 98.81 120 VAL B CA 1
ATOM 2576 C C . VAL B 1 120 ? 11.383 -18.156 -7.539 1 98.81 120 VAL B C 1
ATOM 2578 O O . VAL B 1 120 ? 11.188 -19.375 -7.656 1 98.81 120 VAL B O 1
ATOM 2581 N N . GLU B 1 121 ? 11.977 -17.453 -8.438 1 98.88 121 GLU B N 1
ATOM 2582 C CA . GLU B 1 121 ? 12.562 -18.094 -9.617 1 98.88 121 GLU B CA 1
ATOM 2583 C C . GLU B 1 121 ? 13.711 -19.016 -9.234 1 98.88 121 GLU B C 1
ATOM 2585 O O . GLU B 1 121 ? 13.781 -20.156 -9.695 1 98.88 121 GLU B O 1
ATOM 2590 N N . ALA B 1 122 ? 14.586 -18.562 -8.445 1 98.88 122 ALA B N 1
ATOM 2591 C CA . ALA B 1 122 ? 15.789 -19.297 -8.086 1 98.88 122 ALA B CA 1
ATOM 2592 C C . ALA B 1 122 ? 15.445 -20.578 -7.324 1 98.88 122 ALA B C 1
ATOM 2594 O O . ALA B 1 122 ? 16.094 -21.609 -7.508 1 98.88 122 ALA B O 1
ATOM 2595 N N . LEU B 1 123 ? 14.453 -20.469 -6.473 1 98.81 123 LEU B N 1
ATOM 2596 C CA . LEU B 1 123 ? 14.156 -21.578 -5.578 1 98.81 123 LEU B CA 1
ATOM 2597 C C . LEU B 1 123 ? 13.078 -22.484 -6.176 1 98.81 123 LEU B C 1
ATOM 2599 O O . LEU B 1 123 ? 12.742 -23.516 -5.602 1 98.81 123 LEU B O 1
ATOM 2603 N N . GLY B 1 124 ? 12.539 -22.078 -7.262 1 98.69 124 GLY B N 1
ATOM 2604 C CA . GLY B 1 124 ? 11.492 -22.875 -7.883 1 98.69 124 GLY B CA 1
ATOM 2605 C C . GLY B 1 124 ? 10.227 -22.969 -7.055 1 98.69 124 GLY B C 1
ATOM 2606 O O . GLY B 1 124 ? 9.617 -24.031 -6.949 1 98.69 124 GLY B O 1
ATOM 2607 N N . ILE B 1 125 ? 9.883 -21.859 -6.48 1 98.69 125 ILE B N 1
ATOM 2608 C CA . ILE B 1 125 ? 8.688 -21.828 -5.641 1 98.69 125 ILE B CA 1
ATOM 2609 C C . ILE B 1 125 ? 7.441 -21.938 -6.512 1 98.69 125 ILE B C 1
ATOM 2611 O O . ILE B 1 125 ? 7.324 -21.25 -7.531 1 98.69 125 ILE B O 1
ATOM 2615 N N . PRO B 1 126 ? 6.5 -22.781 -6.07 1 98.75 126 PRO B N 1
ATOM 2616 C CA . PRO B 1 126 ? 5.293 -22.922 -6.883 1 98.75 126 PRO B CA 1
ATOM 2617 C C . PRO B 1 126 ? 4.566 -21.609 -7.113 1 98.75 126 PRO B C 1
ATOM 2619 O O . PRO B 1 126 ? 4.555 -20.734 -6.23 1 98.75 126 PRO B O 1
ATOM 2622 N N . ARG B 1 127 ? 3.934 -21.469 -8.273 1 98.44 127 ARG B N 1
ATOM 2623 C CA . ARG B 1 127 ? 3.357 -20.219 -8.742 1 98.44 127 ARG B CA 1
ATOM 2624 C C . ARG B 1 127 ? 2.361 -19.656 -7.73 1 98.44 127 ARG B C 1
ATOM 2626 O O . ARG B 1 127 ? 2.338 -18.453 -7.477 1 98.44 127 ARG B O 1
ATOM 2633 N N . GLY B 1 128 ? 1.503 -20.5 -7.176 1 98.5 128 GLY B N 1
ATOM 2634 C CA . GLY B 1 128 ? 0.536 -20.016 -6.199 1 98.5 128 GLY B CA 1
ATOM 2635 C C . GLY B 1 128 ? 1.182 -19.469 -4.945 1 98.5 128 GLY B C 1
ATOM 2636 O O . GLY B 1 128 ? 0.797 -18.391 -4.469 1 98.5 128 GLY B O 1
ATOM 2637 N N . VAL B 1 129 ? 2.156 -20.188 -4.414 1 98.69 129 VAL B N 1
ATOM 2638 C CA . VAL B 1 129 ? 2.883 -19.75 -3.229 1 98.69 129 VAL B CA 1
ATOM 2639 C C . VAL B 1 129 ? 3.654 -18.469 -3.535 1 98.69 129 VAL B C 1
ATOM 2641 O O . VAL B 1 129 ? 3.717 -17.562 -2.703 1 98.69 129 VAL B O 1
ATOM 2644 N N . ALA B 1 130 ? 4.246 -18.406 -4.746 1 98.81 130 ALA B N 1
ATOM 2645 C CA . ALA B 1 130 ? 4.961 -17.219 -5.195 1 98.81 130 ALA B CA 1
ATOM 2646 C C . ALA B 1 130 ? 4.043 -16 -5.195 1 98.81 130 ALA B C 1
ATOM 2648 O O . ALA B 1 130 ? 4.445 -14.914 -4.777 1 98.81 130 ALA B O 1
ATOM 2649 N N . THR B 1 131 ? 2.818 -16.188 -5.648 1 98.88 131 THR B N 1
ATOM 2650 C CA . THR B 1 131 ? 1.815 -15.125 -5.699 1 98.88 131 THR B CA 1
ATOM 2651 C C . THR B 1 131 ? 1.473 -14.641 -4.293 1 98.88 131 THR B C 1
ATOM 2653 O O . THR B 1 131 ? 1.418 -13.43 -4.047 1 98.88 131 THR B O 1
ATOM 2656 N N . LEU B 1 132 ? 1.29 -15.523 -3.404 1 98.81 132 LEU B N 1
ATOM 2657 C CA . LEU B 1 132 ? 0.933 -15.18 -2.031 1 98.81 132 LEU B CA 1
ATOM 2658 C C . LEU B 1 132 ? 2.102 -14.508 -1.318 1 98.81 132 LEU B C 1
ATOM 2660 O O . LEU B 1 132 ? 1.903 -13.578 -0.532 1 98.81 132 LEU B O 1
ATOM 2664 N N . LEU B 1 133 ? 3.312 -15 -1.564 1 98.81 133 LEU B N 1
ATOM 2665 C CA . LEU B 1 133 ? 4.504 -14.375 -0.998 1 98.81 133 LEU B CA 1
ATOM 2666 C C . LEU B 1 133 ? 4.641 -12.938 -1.474 1 98.81 133 LEU B C 1
ATOM 2668 O O . LEU B 1 133 ? 4.875 -12.031 -0.668 1 98.81 133 LEU B O 1
ATOM 2672 N N . ALA B 1 134 ? 4.516 -12.719 -2.807 1 98.94 134 ALA B N 1
ATOM 2673 C CA . ALA B 1 134 ? 4.598 -11.367 -3.352 1 98.94 134 ALA B CA 1
ATOM 2674 C C . ALA B 1 134 ? 3.537 -10.461 -2.734 1 98.94 134 ALA B C 1
ATOM 2676 O O . ALA B 1 134 ? 3.814 -9.305 -2.402 1 98.94 134 ALA B O 1
ATOM 2677 N N . THR B 1 135 ? 2.301 -10.969 -2.596 1 98.88 135 THR B N 1
ATOM 2678 C CA . THR B 1 135 ? 1.193 -10.227 -1.999 1 98.88 135 THR B CA 1
ATOM 2679 C C . THR B 1 135 ? 1.538 -9.789 -0.579 1 98.88 135 THR B C 1
ATOM 2681 O O . THR B 1 135 ? 1.401 -8.617 -0.234 1 98.88 135 THR B O 1
ATOM 2684 N N . LEU B 1 136 ? 2.055 -10.711 0.187 1 98.75 136 LEU B N 1
ATOM 2685 C CA . LEU B 1 136 ? 2.359 -10.445 1.589 1 98.75 136 LEU B CA 1
ATOM 2686 C C . LEU B 1 136 ? 3.527 -9.477 1.717 1 98.75 136 LEU B C 1
ATOM 2688 O O . LEU B 1 136 ? 3.465 -8.523 2.498 1 98.75 136 LEU B O 1
ATOM 2692 N N . ILE B 1 137 ? 4.543 -9.703 0.999 1 98.81 137 ILE B N 1
ATOM 2693 C CA . ILE B 1 137 ? 5.785 -8.953 1.136 1 98.81 137 ILE B CA 1
ATOM 2694 C C . ILE B 1 137 ? 5.574 -7.512 0.667 1 98.81 137 ILE B C 1
ATOM 2696 O O . ILE B 1 137 ? 5.887 -6.562 1.39 1 98.81 137 ILE B O 1
ATOM 2700 N N . VAL B 1 138 ? 4.992 -7.34 -0.474 1 98.81 138 VAL B N 1
ATOM 2701 C CA . VAL B 1 138 ? 4.836 -6.012 -1.06 1 98.81 138 VAL B CA 1
ATOM 2702 C C . VAL B 1 138 ? 3.779 -5.227 -0.286 1 98.81 138 VAL B C 1
ATOM 2704 O O . VAL B 1 138 ? 3.982 -4.055 0.042 1 98.81 138 VAL B O 1
ATOM 2707 N N . SER B 1 139 ? 2.646 -5.844 0.018 1 98.81 139 SER B N 1
ATOM 2708 C CA . SER B 1 139 ? 1.614 -5.141 0.771 1 98.81 139 SER B CA 1
ATOM 2709 C C . SER B 1 139 ? 2.09 -4.805 2.18 1 98.81 139 SER B C 1
ATOM 2711 O O . SER B 1 139 ? 1.75 -3.75 2.721 1 98.81 139 SER B O 1
ATOM 2713 N N . GLY B 1 140 ? 2.809 -5.742 2.801 1 98.38 140 GLY B N 1
ATOM 2714 C CA . GLY B 1 140 ? 3.354 -5.461 4.121 1 98.38 140 GLY B CA 1
ATOM 2715 C C . GLY B 1 140 ? 4.227 -4.223 4.152 1 98.38 140 GLY B C 1
ATOM 2716 O O . GLY B 1 140 ? 4.156 -3.43 5.094 1 98.38 140 GLY B O 1
ATOM 2717 N N . ASP B 1 141 ? 5.008 -4.074 3.168 1 97.69 141 ASP B N 1
ATOM 2718 C CA . ASP B 1 141 ? 5.879 -2.91 3.07 1 97.69 141 ASP B CA 1
ATOM 2719 C C . ASP B 1 141 ? 5.066 -1.623 2.951 1 97.69 141 ASP B C 1
ATOM 2721 O O . ASP B 1 141 ? 5.316 -0.656 3.674 1 97.69 141 ASP B O 1
ATOM 2725 N N . ILE B 1 142 ? 4.07 -1.626 2.092 1 98.31 142 ILE B N 1
ATOM 2726 C CA . ILE B 1 142 ? 3.279 -0.434 1.811 1 98.31 142 ILE B CA 1
ATOM 2727 C C . ILE B 1 142 ? 2.406 -0.098 3.018 1 98.31 142 ILE B C 1
ATOM 2729 O O . ILE B 1 142 ? 2.184 1.075 3.322 1 98.31 142 ILE B O 1
ATOM 2733 N N . MET B 1 143 ? 1.939 -1.127 3.711 1 98.38 143 MET B N 1
ATOM 2734 C CA . MET B 1 143 ? 0.967 -0.943 4.785 1 98.38 143 MET B CA 1
ATOM 2735 C C . MET B 1 143 ? 1.566 -0.132 5.93 1 98.38 143 MET B C 1
ATOM 2737 O O . MET B 1 143 ? 0.862 0.637 6.586 1 98.38 143 MET B O 1
ATOM 2741 N N . VAL B 1 144 ? 2.811 -0.27 6.199 1 97.38 144 VAL B N 1
ATOM 2742 C CA . VAL B 1 144 ? 3.443 0.51 7.258 1 97.38 144 VAL B CA 1
ATOM 2743 C C . VAL B 1 144 ? 3.357 1.997 6.926 1 97.38 144 VAL B C 1
ATOM 2745 O O . VAL B 1 144 ? 2.945 2.805 7.762 1 97.38 144 VAL B O 1
ATOM 2748 N N . SER B 1 145 ? 3.734 2.318 5.711 1 96.88 145 SER B N 1
ATOM 2749 C CA . SER B 1 145 ? 3.662 3.711 5.281 1 96.88 145 SER B CA 1
ATOM 2750 C C . SER B 1 145 ? 2.217 4.191 5.203 1 96.88 145 SER B C 1
ATOM 2752 O O . SER B 1 145 ? 1.93 5.359 5.488 1 96.88 145 SER B O 1
ATOM 2754 N N . TYR B 1 146 ? 1.333 3.305 4.805 1 97.94 146 TYR B N 1
ATOM 2755 C CA . TYR B 1 146 ? -0.074 3.672 4.695 1 97.94 146 TYR B CA 1
ATOM 2756 C C . TYR B 1 146 ? -0.646 4.055 6.055 1 97.94 146 TYR B C 1
ATOM 2758 O O . TYR B 1 146 ? -1.339 5.066 6.18 1 97.94 146 TYR B O 1
ATOM 2766 N N . VAL B 1 147 ? -0.363 3.285 7.074 1 97.25 147 VAL B N 1
ATOM 2767 C CA . VAL B 1 147 ? -0.937 3.543 8.391 1 97.25 147 VAL B CA 1
ATOM 2768 C C . VAL B 1 147 ? -0.363 4.84 8.961 1 97.25 147 VAL B C 1
ATOM 2770 O O . VAL B 1 147 ? -1.054 5.57 9.672 1 97.25 147 VAL B O 1
ATOM 2773 N N . HIS B 1 148 ? 0.855 5.16 8.625 1 95.81 148 HIS B N 1
ATOM 2774 C CA . HIS B 1 148 ? 1.431 6.434 9.047 1 95.81 148 HIS B CA 1
ATOM 2775 C C . HIS B 1 148 ? 0.735 7.605 8.367 1 95.81 148 HIS B C 1
ATOM 2777 O O . HIS B 1 148 ? 0.37 8.586 9.031 1 95.81 148 HIS B O 1
ATOM 2783 N N . ALA B 1 149 ? 0.555 7.473 7.09 1 96.25 149 ALA B N 1
ATOM 2784 C CA . ALA B 1 149 ? -0.104 8.531 6.336 1 96.25 149 ALA B CA 1
ATOM 2785 C C . ALA B 1 149 ? -1.557 8.695 6.777 1 96.25 149 ALA B C 1
ATOM 2787 O O . ALA B 1 149 ? -2.016 9.812 7.023 1 96.25 149 ALA B O 1
ATOM 2788 N N . ARG B 1 150 ? -2.25 7.586 6.871 1 95.94 150 ARG B N 1
ATOM 2789 C CA . ARG B 1 150 ? -3.654 7.613 7.262 1 95.94 150 ARG B CA 1
ATOM 2790 C C . ARG B 1 150 ? -3.814 8.117 8.695 1 95.94 150 ARG B C 1
ATOM 2792 O O . ARG B 1 150 ? -4.734 8.883 8.992 1 95.94 150 ARG B O 1
ATOM 2799 N N . GLY B 1 151 ? -2.951 7.625 9.547 1 94.5 151 GLY B N 1
ATOM 2800 C CA . GLY B 1 151 ? -2.969 8.109 10.914 1 94.5 151 GLY B CA 1
ATOM 2801 C C . GLY B 1 151 ? -2.777 9.609 11.016 1 94.5 151 GLY B C 1
ATOM 2802 O O . GLY B 1 151 ? -3.502 10.281 11.758 1 94.5 151 GLY B O 1
ATOM 2803 N N . GLU B 1 152 ? -1.832 10.102 10.281 1 92.69 152 GLU B N 1
ATOM 2804 C CA . GLU B 1 152 ? -1.577 11.539 10.266 1 92.69 152 GLU B CA 1
ATOM 2805 C C . GLU B 1 152 ? -2.775 12.305 9.711 1 92.69 152 GLU B C 1
ATOM 2807 O O . GLU B 1 152 ? -3.133 13.367 10.234 1 92.69 152 GLU B O 1
ATOM 2812 N N . ALA B 1 153 ? -3.365 11.773 8.719 1 91.69 153 ALA B N 1
ATOM 2813 C CA . ALA B 1 153 ? -4.504 12.422 8.07 1 91.69 153 ALA B CA 1
ATOM 2814 C C . ALA B 1 153 ? -5.73 12.406 8.984 1 91.69 153 ALA B C 1
ATOM 2816 O O . ALA B 1 153 ? -6.48 13.383 9.039 1 91.69 153 ALA B O 1
ATOM 2817 N N . SER B 1 154 ? -5.934 11.367 9.68 1 89.94 154 SER B N 1
ATOM 2818 C CA . SER B 1 154 ? -7.145 11.188 10.477 1 89.94 154 SER B CA 1
ATOM 2819 C C . SER B 1 154 ? -6.996 11.828 11.852 1 89.94 154 SER B C 1
ATOM 2821 O O . SER B 1 154 ? -7.902 12.523 12.32 1 89.94 154 SER B O 1
ATOM 2823 N N . ILE B 1 155 ? -5.855 11.633 12.422 1 87.38 155 ILE B N 1
ATOM 2824 C CA . ILE B 1 155 ? -5.664 12.031 13.812 1 87.38 155 ILE B CA 1
ATOM 2825 C C . ILE B 1 155 ? -5.023 13.422 13.867 1 87.38 155 ILE B C 1
ATOM 2827 O O . ILE B 1 155 ? -5.125 14.117 14.875 1 87.38 155 ILE B O 1
ATOM 2831 N N . GLY B 1 156 ? -4.344 13.859 12.773 1 84.69 156 GLY B N 1
ATOM 2832 C CA . GLY B 1 156 ? -3.809 15.203 12.688 1 84.69 156 GLY B CA 1
ATOM 2833 C C . GLY B 1 156 ? -2.371 15.312 13.156 1 84.69 156 GLY B C 1
ATOM 2834 O O . GLY B 1 156 ? -1.79 16.406 13.156 1 84.69 156 GLY B O 1
ATOM 2835 N N . THR B 1 157 ? -1.845 14.211 13.672 1 84.06 157 THR B N 1
ATOM 2836 C CA . THR B 1 157 ? -0.451 14.164 14.102 1 84.06 157 THR B CA 1
ATOM 2837 C C . THR B 1 157 ? 0.19 12.836 13.703 1 84.06 157 THR B C 1
ATOM 2839 O O . THR B 1 157 ? -0.511 11.859 13.438 1 84.06 157 THR B O 1
ATOM 2842 N N . SER B 1 158 ? 1.545 12.891 13.586 1 86.56 158 SER B N 1
ATOM 2843 C CA . SER B 1 158 ? 2.248 11.648 13.289 1 86.56 158 SER B CA 1
ATOM 2844 C C . SER B 1 158 ? 2.016 10.609 14.383 1 86.56 158 SER B C 1
ATOM 2846 O O . SER B 1 158 ? 2.336 10.844 15.547 1 86.56 158 SER B O 1
ATOM 2848 N N . ILE B 1 159 ? 1.571 9.5 13.953 1 87.44 159 ILE B N 1
ATOM 2849 C CA . ILE B 1 159 ? 1.204 8.477 14.922 1 87.44 159 ILE B CA 1
ATOM 2850 C C . ILE B 1 159 ? 2.465 7.84 15.5 1 87.44 159 ILE B C 1
ATOM 2852 O O . ILE B 1 159 ? 2.402 7.129 16.516 1 87.44 159 ILE B O 1
ATOM 2856 N N . GLN B 1 160 ? 3.541 8.039 14.805 1 85.44 160 GLN B N 1
ATOM 2857 C CA . GLN B 1 160 ? 4.812 7.555 15.328 1 85.44 160 GLN B CA 1
ATOM 2858 C C . GLN B 1 160 ? 5.145 8.211 16.672 1 85.44 160 GLN B C 1
ATOM 2860 O O . GLN B 1 160 ? 5.895 7.652 17.469 1 85.44 160 GLN B O 1
ATOM 2865 N N . LEU B 1 161 ? 4.582 9.336 16.875 1 82.81 161 LEU B N 1
ATOM 2866 C CA . LEU B 1 161 ? 4.855 10.102 18.078 1 82.81 161 LEU B CA 1
ATOM 2867 C C . LEU B 1 161 ? 3.828 9.797 19.172 1 82.81 161 LEU B C 1
ATOM 2869 O O . LEU B 1 161 ? 3.928 10.312 20.281 1 82.81 161 LEU B O 1
ATOM 2873 N N . LEU B 1 162 ? 2.893 9.039 18.812 1 86.69 162 LEU B N 1
ATOM 2874 C CA . LEU B 1 162 ? 1.835 8.688 19.766 1 86.69 162 LEU B CA 1
ATOM 2875 C C . LEU B 1 162 ? 2.078 7.305 20.359 1 86.69 162 LEU B C 1
ATOM 2877 O O . LEU B 1 162 ? 2.367 6.348 19.641 1 86.69 162 LEU B O 1
ATOM 2881 N N . GLY B 1 163 ? 2.096 7.32 21.656 1 88.12 163 GLY B N 1
ATOM 2882 C CA . GLY B 1 163 ? 2.246 6.043 22.344 1 88.12 163 GLY B CA 1
ATOM 2883 C C . GLY B 1 163 ? 3.693 5.605 22.469 1 88.12 163 GLY B C 1
ATOM 2884 O O . GLY B 1 163 ? 4.605 6.43 22.375 1 88.12 163 GLY B O 1
ATOM 2885 N N . LYS B 1 164 ? 3.861 4.309 22.75 1 88.5 164 LYS B N 1
ATOM 2886 C CA . LYS B 1 164 ? 5.191 3.811 23.094 1 88.5 164 LYS B CA 1
ATOM 2887 C C . LYS B 1 164 ? 5.762 2.947 21.969 1 88.5 164 LYS B C 1
ATOM 2889 O O . LYS B 1 164 ? 6.965 2.68 21.938 1 88.5 164 LYS B O 1
ATOM 2894 N N . ILE B 1 165 ? 4.961 2.629 21.141 1 88.56 165 ILE B N 1
ATOM 2895 C CA . ILE B 1 165 ? 5.43 1.72 20.109 1 88.56 165 ILE B CA 1
ATOM 2896 C C . ILE B 1 165 ? 6.195 2.502 19.047 1 88.56 165 ILE B C 1
ATOM 2898 O O . ILE B 1 165 ? 5.621 3.334 18.344 1 88.56 165 ILE B O 1
ATOM 2902 N N . ARG B 1 166 ? 7.496 2.143 18.953 1 83.69 166 ARG B N 1
ATOM 2903 C CA . ARG B 1 166 ? 8.352 2.74 17.938 1 83.69 166 ARG B CA 1
ATOM 2904 C C . ARG B 1 166 ? 8.242 1.983 16.625 1 83.69 166 ARG B C 1
ATOM 2906 O O . ARG B 1 166 ? 7.879 0.806 16.594 1 83.69 166 ARG B O 1
ATOM 2913 N N . PRO B 1 167 ? 8.539 2.77 15.547 1 81.25 167 PRO B N 1
ATOM 2914 C CA . PRO B 1 167 ? 8.461 2.092 14.25 1 81.25 167 PRO B CA 1
ATOM 2915 C C . PRO B 1 167 ? 9.648 1.158 14.008 1 81.25 167 PRO B C 1
ATOM 2917 O O . PRO B 1 167 ? 10.57 1.51 13.273 1 81.25 167 PRO B O 1
ATOM 2920 N N . TRP B 1 168 ? 9.578 -0.057 14.469 1 84.62 168 TRP B N 1
ATOM 2921 C CA . TRP B 1 168 ? 10.648 -1.031 14.281 1 84.62 168 TRP B CA 1
ATOM 2922 C C . TRP B 1 168 ? 10.656 -1.568 12.852 1 84.62 168 TRP B C 1
ATOM 2924 O O . TRP B 1 168 ? 11.617 -2.201 12.422 1 84.62 168 TRP B O 1
ATOM 2934 N N . ALA B 1 169 ? 9.617 -1.343 12.164 1 85.88 169 ALA B N 1
ATOM 2935 C CA . ALA B 1 169 ? 9.516 -1.729 10.758 1 85.88 169 ALA B CA 1
ATOM 2936 C C . ALA B 1 169 ? 9.562 -0.505 9.852 1 85.88 169 ALA B C 1
ATOM 2938 O O . ALA B 1 169 ? 8.852 -0.445 8.844 1 85.88 169 ALA B O 1
ATOM 2939 N N . SER B 1 170 ? 10.422 0.382 10.312 1 90.69 170 SER B N 1
ATOM 2940 C CA . SER B 1 170 ? 10.547 1.587 9.5 1 90.69 170 SER B CA 1
ATOM 2941 C C . SER B 1 170 ? 11.148 1.272 8.133 1 90.69 170 SER B C 1
ATOM 2943 O O . SER B 1 170 ? 11.719 0.199 7.93 1 90.69 170 SER B O 1
ATOM 2945 N N . ARG B 1 171 ? 10.883 2.184 7.223 1 93.81 171 ARG B N 1
ATOM 2946 C CA . ARG B 1 171 ? 11.32 1.977 5.848 1 93.81 171 ARG B CA 1
ATOM 2947 C C . ARG B 1 171 ? 12.82 1.736 5.781 1 93.81 171 ARG B C 1
ATOM 2949 O O . ARG B 1 171 ? 13.289 0.866 5.043 1 93.81 171 ARG B O 1
ATOM 2956 N N . ASP B 1 172 ? 13.586 2.545 6.508 1 92.62 172 ASP B N 1
ATOM 2957 C CA . ASP B 1 172 ? 15.039 2.418 6.477 1 92.62 172 ASP B CA 1
ATOM 2958 C C . ASP B 1 172 ? 15.484 1.042 6.969 1 92.62 172 ASP B C 1
ATOM 2960 O O . ASP B 1 172 ? 16.406 0.451 6.414 1 92.62 172 ASP B O 1
ATOM 2964 N N . VAL B 1 173 ? 14.828 0.492 7.965 1 94.06 173 VAL B N 1
ATOM 2965 C CA . VAL B 1 173 ? 15.156 -0.821 8.516 1 94.06 173 VAL B CA 1
ATOM 2966 C C . VAL B 1 173 ? 14.82 -1.904 7.492 1 94.06 173 VAL B C 1
ATOM 2968 O O . VAL B 1 173 ? 15.617 -2.822 7.27 1 94.06 173 VAL B O 1
ATOM 2971 N N . ARG B 1 174 ? 13.703 -1.818 6.918 1 97.19 174 ARG B N 1
ATOM 2972 C CA . ARG B 1 174 ? 13.281 -2.826 5.949 1 97.19 174 ARG B CA 1
ATOM 2973 C C . ARG B 1 174 ? 14.219 -2.863 4.75 1 97.19 174 ARG B C 1
ATOM 2975 O O . ARG B 1 174 ? 14.586 -3.939 4.277 1 97.19 174 ARG B O 1
ATOM 2982 N N . LEU B 1 175 ? 14.609 -1.701 4.262 1 97.75 175 LEU B N 1
ATOM 2983 C CA . LEU B 1 175 ? 15.508 -1.654 3.115 1 97.75 175 LEU B CA 1
ATOM 2984 C C . LEU B 1 175 ? 16.906 -2.143 3.494 1 97.75 175 LEU B C 1
ATOM 2986 O O . LEU B 1 175 ? 17.578 -2.775 2.684 1 97.75 175 LEU B O 1
ATOM 2990 N N . PHE B 1 176 ? 17.312 -1.82 4.656 1 97.06 176 PHE B N 1
ATOM 2991 C CA . PHE B 1 176 ? 18.594 -2.316 5.133 1 97.06 176 PHE B CA 1
ATOM 2992 C C . PHE B 1 176 ? 18.594 -3.838 5.23 1 97.06 176 PHE B C 1
ATOM 2994 O O . PHE B 1 176 ? 19.547 -4.496 4.828 1 97.06 176 PHE B O 1
ATOM 3001 N N . LEU B 1 177 ? 17.547 -4.383 5.793 1 98.19 177 LEU B N 1
ATOM 3002 C CA . LEU B 1 177 ? 17.406 -5.832 5.891 1 98.19 177 LEU B CA 1
ATOM 3003 C C . LEU B 1 177 ? 17.406 -6.469 4.504 1 98.19 177 LEU B C 1
ATOM 3005 O O . LEU B 1 177 ? 17.984 -7.539 4.305 1 98.19 177 LEU B O 1
ATOM 3009 N N . LEU B 1 178 ? 16.703 -5.816 3.598 1 98.75 178 LEU B N 1
ATOM 3010 C CA . LEU B 1 178 ? 16.719 -6.305 2.223 1 98.75 178 LEU B CA 1
ATOM 3011 C C . LEU B 1 178 ? 18.156 -6.379 1.688 1 98.75 178 LEU B C 1
ATOM 3013 O O . LEU B 1 178 ? 18.516 -7.363 1.045 1 98.75 178 LEU B O 1
ATOM 3017 N N . ALA B 1 179 ? 18.938 -5.312 1.925 1 98.69 179 ALA B N 1
ATOM 3018 C CA . ALA B 1 179 ? 20.344 -5.289 1.49 1 98.69 179 ALA B CA 1
ATOM 3019 C C . ALA B 1 179 ? 21.125 -6.422 2.129 1 98.69 179 ALA B C 1
ATOM 3021 O O . ALA B 1 179 ? 21.875 -7.133 1.443 1 98.69 179 ALA B O 1
ATOM 3022 N N . VAL B 1 180 ? 20.953 -6.609 3.385 1 98.62 180 VAL B N 1
ATOM 3023 C CA . VAL B 1 180 ? 21.672 -7.645 4.121 1 98.62 180 VAL B CA 1
ATOM 3024 C C . VAL B 1 180 ? 21.297 -9.023 3.57 1 98.62 180 VAL B C 1
ATOM 3026 O O . VAL B 1 180 ? 22.172 -9.852 3.326 1 98.62 180 VAL B O 1
ATOM 3029 N N . GLY B 1 181 ? 20 -9.266 3.395 1 98.81 181 GLY B N 1
ATOM 3030 C CA . GLY B 1 181 ? 19.562 -10.531 2.832 1 98.81 181 GLY B CA 1
ATOM 3031 C C . GLY B 1 181 ? 20.094 -10.781 1.436 1 98.81 181 GLY B C 1
ATOM 3032 O O . GLY B 1 181 ? 20.422 -11.922 1.087 1 98.81 181 GLY B O 1
ATOM 3033 N N . SER B 1 182 ? 20.172 -9.75 0.665 1 98.94 182 SER B N 1
ATOM 3034 C CA . SER B 1 182 ? 20.656 -9.867 -0.705 1 98.94 182 SER B CA 1
ATOM 3035 C C . SER B 1 182 ? 22.141 -10.195 -0.734 1 98.94 182 SER B C 1
ATOM 3037 O O . SER B 1 182 ? 22.594 -11.016 -1.54 1 98.94 182 SER B O 1
ATOM 3039 N N . VAL B 1 183 ? 22.922 -9.555 0.122 1 98.81 183 VAL B N 1
ATOM 3040 C CA . VAL B 1 183 ? 24.359 -9.781 0.181 1 98.81 183 VAL B CA 1
ATOM 3041 C C . VAL B 1 183 ? 24.641 -11.188 0.706 1 98.81 183 VAL B C 1
ATOM 3043 O O . VAL B 1 183 ? 25.672 -11.773 0.388 1 98.81 183 VAL B O 1
ATOM 3046 N N . ALA B 1 184 ? 23.75 -11.742 1.411 1 98.81 184 ALA B N 1
ATOM 3047 C CA . ALA B 1 184 ? 23.922 -13.07 1.998 1 98.81 184 ALA B CA 1
ATOM 3048 C C . ALA B 1 184 ? 23.672 -14.164 0.964 1 98.81 184 ALA B C 1
ATOM 3050 O O . ALA B 1 184 ? 24.016 -15.328 1.188 1 98.81 184 ALA B O 1
ATOM 3051 N N . VAL B 1 185 ? 23.109 -13.844 -0.162 1 98.81 185 VAL B N 1
ATOM 3052 C CA . VAL B 1 185 ? 22.688 -14.852 -1.134 1 98.81 185 VAL B CA 1
ATOM 3053 C C . VAL B 1 185 ? 23.922 -15.609 -1.65 1 98.81 185 VAL B C 1
ATOM 3055 O O . VAL B 1 185 ? 23.938 -16.844 -1.656 1 98.81 185 VAL B O 1
ATOM 3058 N N . PRO B 1 186 ? 25.047 -14.938 -2.014 1 98.56 186 PRO B N 1
ATOM 3059 C CA . PRO B 1 186 ? 26.188 -15.672 -2.557 1 98.56 186 PRO B CA 1
ATOM 3060 C C . PRO B 1 186 ? 26.766 -16.672 -1.562 1 98.56 186 PRO B C 1
ATOM 3062 O O . PRO B 1 186 ? 26.938 -17.859 -1.897 1 98.56 186 PRO B O 1
ATOM 3065 N N . PRO B 1 187 ? 26.938 -16.328 -0.402 1 98.38 187 PRO B N 1
ATOM 3066 C CA . PRO B 1 187 ? 27.562 -17.281 0.518 1 98.38 187 PRO B CA 1
ATOM 3067 C C . PRO B 1 187 ? 26.547 -18.234 1.158 1 98.38 187 PRO B C 1
ATOM 3069 O O . PRO B 1 187 ? 26.891 -19.359 1.538 1 98.38 187 PRO B O 1
ATOM 3072 N N . MET B 1 188 ? 25.297 -17.828 1.335 1 98.44 188 MET B N 1
ATOM 3073 C CA . MET B 1 188 ? 24.359 -18.609 2.15 1 98.44 188 MET B CA 1
ATOM 3074 C C . MET B 1 188 ? 23.219 -19.141 1.3 1 98.44 188 MET B C 1
ATOM 3076 O O . MET B 1 188 ? 22.406 -19.953 1.771 1 98.44 188 MET B O 1
ATOM 3080 N N . GLY B 1 189 ? 23.094 -18.75 0.083 1 98.56 189 GLY B N 1
ATOM 3081 C CA . GLY B 1 189 ? 22.047 -19.219 -0.804 1 98.56 189 GLY B CA 1
ATOM 3082 C C . GLY B 1 189 ? 20.812 -18.328 -0.795 1 98.56 189 GLY B C 1
ATOM 3083 O O . GLY B 1 189 ? 20.703 -17.422 0.022 1 98.56 189 GLY B O 1
ATOM 3084 N N . TRP B 1 190 ? 19.875 -18.641 -1.636 1 98.81 190 TRP B N 1
ATOM 3085 C CA . TRP B 1 190 ? 18.688 -17.828 -1.863 1 98.81 190 TRP B CA 1
ATOM 3086 C C . TRP B 1 190 ? 17.719 -17.938 -0.69 1 98.81 190 TRP B C 1
ATOM 3088 O O . TRP B 1 190 ? 16.859 -17.078 -0.509 1 98.81 190 TRP B O 1
ATOM 3098 N N . HIS B 1 191 ? 17.797 -19 0.09 1 98.75 191 HIS B N 1
ATOM 3099 C CA . HIS B 1 191 ? 16.938 -19.141 1.257 1 98.75 191 HIS B CA 1
ATOM 3100 C C . HIS B 1 191 ? 17.188 -18.031 2.273 1 98.75 191 HIS B C 1
ATOM 3102 O O . HIS B 1 191 ? 16.297 -17.672 3.041 1 98.75 191 HIS B O 1
ATOM 3108 N N . ALA B 1 192 ? 18.375 -17.516 2.277 1 98.69 192 ALA B N 1
ATOM 3109 C CA . ALA B 1 192 ? 18.703 -16.391 3.168 1 98.69 192 ALA B CA 1
ATOM 3110 C C . ALA B 1 192 ? 17.875 -15.164 2.826 1 98.69 192 ALA B C 1
ATOM 3112 O O . ALA B 1 192 ? 17.297 -14.523 3.713 1 98.69 192 ALA B O 1
ATOM 3113 N N . LEU B 1 193 ? 17.797 -14.828 1.587 1 98.88 193 LEU B N 1
ATOM 3114 C CA . LEU B 1 193 ? 17 -13.688 1.153 1 98.88 193 LEU B CA 1
ATOM 3115 C C . LEU B 1 193 ? 15.508 -13.945 1.383 1 98.88 193 LEU B C 1
ATOM 3117 O O . LEU B 1 193 ? 14.781 -13.039 1.799 1 98.88 193 LEU B O 1
ATOM 3121 N N . LEU B 1 194 ? 15.094 -15.148 1.113 1 98.88 194 LEU B N 1
ATOM 3122 C CA . LEU B 1 194 ? 13.703 -15.5 1.38 1 98.88 194 LEU B CA 1
ATOM 3123 C C . LEU B 1 194 ? 13.359 -15.273 2.85 1 98.88 194 LEU B C 1
ATOM 3125 O O . LEU B 1 194 ? 12.312 -14.711 3.168 1 98.88 194 LEU B O 1
ATOM 3129 N N . ALA B 1 195 ? 14.219 -15.711 3.719 1 98.81 195 ALA B N 1
ATOM 3130 C CA . ALA B 1 195 ? 14 -15.57 5.156 1 98.81 195 ALA B CA 1
ATOM 3131 C C . ALA B 1 195 ? 13.859 -14.102 5.547 1 98.81 195 ALA B C 1
ATOM 3133 O O . ALA B 1 195 ? 13 -13.742 6.359 1 98.81 195 ALA B O 1
ATOM 3134 N N . VAL B 1 196 ? 14.672 -13.281 5.02 1 98.75 196 VAL B N 1
ATOM 3135 C CA . VAL B 1 196 ? 14.664 -11.859 5.328 1 98.75 196 VAL B CA 1
ATOM 3136 C C . VAL B 1 196 ? 13.367 -11.227 4.812 1 98.75 196 VAL B C 1
ATOM 3138 O O . VAL B 1 196 ? 12.758 -10.398 5.496 1 98.75 196 VAL B O 1
ATOM 3141 N N . LEU B 1 197 ? 13.008 -11.602 3.611 1 98.81 197 LEU B N 1
ATOM 3142 C CA . LEU B 1 197 ? 11.781 -11.062 3.027 1 98.81 197 LEU B CA 1
ATOM 3143 C C . LEU B 1 197 ? 10.562 -11.461 3.859 1 98.81 197 LEU B C 1
ATOM 3145 O O . LEU B 1 197 ? 9.703 -10.625 4.137 1 98.81 197 LEU B O 1
ATOM 3149 N N . ILE B 1 198 ? 10.492 -12.672 4.293 1 98.69 198 ILE B N 1
ATOM 3150 C CA . ILE B 1 198 ? 9.391 -13.156 5.113 1 98.69 198 ILE B CA 1
ATOM 3151 C C . ILE B 1 198 ? 9.414 -12.469 6.473 1 98.69 198 ILE B C 1
ATOM 3153 O O . ILE B 1 198 ? 8.375 -12.016 6.961 1 98.69 198 ILE B O 1
ATOM 3157 N N . PHE B 1 199 ? 10.555 -12.398 7.039 1 98.38 199 PHE B N 1
ATOM 3158 C CA . PHE B 1 199 ? 10.711 -11.742 8.336 1 98.38 199 PHE B CA 1
ATOM 3159 C C . PHE B 1 199 ? 10.242 -10.297 8.266 1 98.38 199 PHE B C 1
ATOM 3161 O O . PHE B 1 199 ? 9.508 -9.828 9.133 1 98.38 199 PHE B O 1
ATOM 3168 N N . THR B 1 200 ? 10.719 -9.562 7.262 1 97.56 200 THR B N 1
ATOM 3169 C CA . THR B 1 200 ? 10.359 -8.164 7.098 1 97.56 200 THR B CA 1
ATOM 3170 C C . THR B 1 200 ? 8.852 -8.008 6.934 1 97.56 200 THR B C 1
ATOM 3172 O O . THR B 1 200 ? 8.258 -7.062 7.461 1 97.56 200 THR B O 1
ATOM 3175 N N . SER B 1 201 ? 8.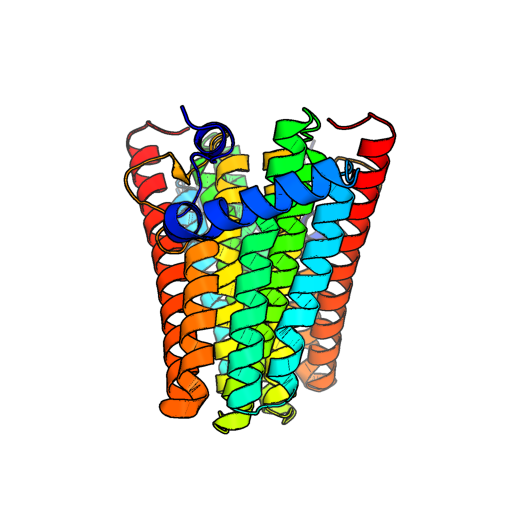266 -8.867 6.18 1 97.94 201 SER B N 1
ATOM 3176 C CA . SER B 1 201 ? 6.82 -8.828 5.977 1 97.94 201 SER B CA 1
ATOM 3177 C C . SER B 1 201 ? 6.066 -9.078 7.277 1 97.94 201 SER B C 1
ATOM 3179 O O . SER B 1 201 ? 5.129 -8.352 7.609 1 97.94 201 SER B O 1
ATOM 3181 N N . ILE B 1 202 ? 6.41 -10.07 8.062 1 97.75 202 ILE B N 1
ATOM 3182 C CA . ILE B 1 202 ? 5.781 -10.391 9.336 1 97.75 202 ILE B CA 1
ATOM 3183 C C . ILE B 1 202 ? 5.957 -9.227 10.305 1 97.75 202 ILE B C 1
ATOM 3185 O O . ILE B 1 202 ? 5.008 -8.836 10.992 1 97.75 202 ILE B O 1
ATOM 3189 N N . ALA B 1 203 ? 7.148 -8.727 10.344 1 97.06 203 ALA B N 1
ATOM 3190 C CA . ALA B 1 203 ? 7.434 -7.586 11.219 1 97.06 203 ALA B CA 1
ATOM 3191 C C . ALA B 1 203 ? 6.574 -6.379 10.844 1 97.06 203 ALA B C 1
ATOM 3193 O O . ALA B 1 203 ? 6.102 -5.648 11.719 1 97.06 203 ALA B O 1
ATOM 3194 N N . SER B 1 204 ? 6.43 -6.152 9.562 1 97.69 204 SER B N 1
ATOM 3195 C CA . SER B 1 204 ? 5.621 -5.035 9.078 1 97.69 204 SER B CA 1
ATOM 3196 C C . SER B 1 204 ? 4.164 -5.18 9.516 1 97.69 204 SER B C 1
ATOM 3198 O O . SER B 1 204 ? 3.574 -4.238 10.047 1 97.69 204 SER B O 1
ATOM 3200 N N . TYR B 1 205 ? 3.586 -6.344 9.328 1 98.25 205 TYR B N 1
ATOM 3201 C CA . TYR B 1 205 ? 2.191 -6.555 9.703 1 98.25 205 TYR B CA 1
ATOM 3202 C C . TYR B 1 205 ? 2.029 -6.551 11.219 1 98.25 205 TYR B C 1
ATOM 3204 O O . TYR B 1 205 ? 1.012 -6.086 11.742 1 98.25 205 TYR B O 1
ATOM 3212 N N . ALA B 1 206 ? 2.996 -7.094 11.922 1 97.75 206 ALA B N 1
ATOM 3213 C CA . ALA B 1 206 ? 2.975 -7.023 13.375 1 97.75 206 ALA B CA 1
ATOM 3214 C C . ALA B 1 206 ? 2.969 -5.578 13.859 1 97.75 206 ALA B C 1
ATOM 3216 O O . ALA B 1 206 ? 2.248 -5.23 14.797 1 97.75 206 ALA B O 1
ATOM 3217 N N . TYR B 1 207 ? 3.76 -4.762 13.25 1 96.94 207 TYR B N 1
ATOM 3218 C CA . TYR B 1 207 ? 3.793 -3.344 13.594 1 96.94 207 TYR B CA 1
ATOM 3219 C C . TYR B 1 207 ? 2.438 -2.691 13.344 1 96.94 207 TYR B C 1
ATOM 3221 O O . TYR B 1 207 ? 1.949 -1.924 14.18 1 96.94 207 TYR B O 1
ATOM 3229 N N . VAL B 1 208 ? 1.837 -2.949 12.195 1 97.5 208 VAL B N 1
ATOM 3230 C CA . VAL B 1 208 ? 0.552 -2.357 11.836 1 97.5 208 VAL B CA 1
ATOM 3231 C C . VAL B 1 208 ? -0.498 -2.73 12.883 1 97.5 208 VAL B C 1
ATOM 3233 O O . VAL B 1 208 ? -1.255 -1.874 13.344 1 97.5 208 VAL B O 1
ATOM 3236 N N . VAL B 1 209 ? -0.517 -3.982 13.281 1 97.5 209 VAL B N 1
ATOM 3237 C CA . VAL B 1 209 ? -1.48 -4.461 14.266 1 97.5 209 VAL B CA 1
ATOM 3238 C C . VAL B 1 209 ? -1.189 -3.822 15.625 1 97.5 209 VAL B C 1
ATOM 3240 O O . VAL B 1 209 ? -2.094 -3.293 16.266 1 97.5 209 VAL B O 1
ATOM 3243 N N . ALA B 1 210 ? 0.055 -3.871 16 1 97 210 ALA B N 1
ATOM 3244 C CA . ALA B 1 210 ? 0.451 -3.33 17.297 1 97 210 ALA B CA 1
ATOM 3245 C C . ALA B 1 210 ? 0.121 -1.844 17.391 1 97 210 ALA B C 1
ATOM 3247 O O . ALA B 1 210 ? -0.408 -1.386 18.406 1 97 210 ALA B O 1
ATOM 3248 N N . LYS B 1 211 ? 0.444 -1.103 16.375 1 96.19 211 LYS B N 1
ATOM 3249 C CA . LYS B 1 211 ? 0.188 0.335 16.375 1 96.19 211 LYS B CA 1
ATOM 3250 C C . LYS B 1 211 ? -1.311 0.626 16.391 1 96.19 211 LYS B C 1
ATOM 3252 O O . LYS B 1 211 ? -1.761 1.572 17.031 1 96.19 211 LYS B O 1
ATOM 3257 N N . THR B 1 212 ? -2.096 -0.106 15.672 1 96.5 212 THR B N 1
ATOM 3258 C CA . THR B 1 212 ? -3.545 0.061 15.656 1 96.5 212 THR B CA 1
ATOM 3259 C C . THR B 1 212 ? -4.141 -0.199 17.031 1 96.5 212 THR B C 1
ATOM 3261 O O . THR B 1 212 ? -4.996 0.554 17.5 1 96.5 212 THR B O 1
ATOM 3264 N N . VAL B 1 213 ? -3.646 -1.255 17.688 1 96.69 213 VAL B N 1
ATOM 3265 C CA . VAL B 1 213 ? -4.117 -1.586 19.016 1 96.69 213 VAL B CA 1
ATOM 3266 C C . VAL B 1 213 ? -3.727 -0.476 20 1 96.69 213 VAL B C 1
ATOM 3268 O O . VAL B 1 213 ? -4.52 -0.091 20.859 1 96.69 213 VAL B O 1
ATOM 3271 N N . GLU B 1 214 ? -2.547 -0.006 19.844 1 96.19 214 GLU B N 1
ATOM 3272 C CA . GLU B 1 214 ? -2.111 1.099 20.688 1 96.19 214 GLU B CA 1
ATOM 3273 C C . GLU B 1 214 ? -3.014 2.316 20.516 1 96.19 214 GLU B C 1
ATOM 3275 O O . GLU B 1 214 ? -3.395 2.961 21.5 1 96.19 214 GLU B O 1
ATOM 3280 N N . LEU B 1 215 ? -3.342 2.65 19.312 1 95.06 215 LEU B N 1
ATOM 3281 C CA . LEU B 1 215 ? -4.207 3.791 19.031 1 95.06 215 LEU B CA 1
ATOM 3282 C C . LEU B 1 215 ? -5.609 3.559 19.594 1 95.06 215 LEU B C 1
ATOM 3284 O O . LEU B 1 215 ? -6.258 4.496 20.047 1 95.06 215 LEU B O 1
ATOM 3288 N N . TRP B 1 216 ? -6.07 2.346 19.484 1 95 216 TRP B N 1
ATOM 3289 C CA . TRP B 1 216 ? -7.359 1.988 20.078 1 95 216 TRP B CA 1
ATOM 3290 C C . TRP B 1 216 ? -7.363 2.24 21.578 1 95 216 TRP B C 1
ATOM 3292 O O . TRP B 1 216 ? -8.328 2.787 22.109 1 95 216 TRP B O 1
ATOM 3302 N N . LEU B 1 217 ? -6.328 1.84 22.25 1 95.62 217 LEU B N 1
ATOM 3303 C CA . LEU B 1 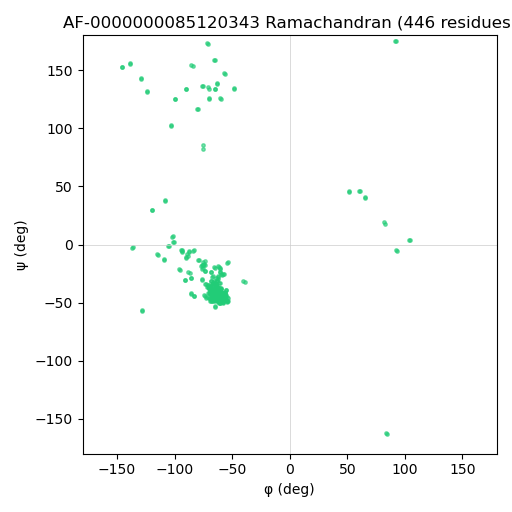217 ? -6.211 2.018 23.688 1 95.62 217 LEU B CA 1
ATOM 3304 C C . LEU B 1 217 ? -6.168 3.498 24.047 1 95.62 217 LEU B C 1
ATOM 3306 O O . LEU B 1 217 ? -6.801 3.924 25.016 1 95.62 217 LEU B O 1
ATOM 3310 N N . LEU B 1 218 ? -5.438 4.25 23.266 1 93.81 218 LEU B N 1
ATOM 3311 C CA . LEU B 1 218 ? -5.367 5.691 23.5 1 93.81 218 LEU B CA 1
ATOM 3312 C C . LEU B 1 218 ? -6.734 6.336 23.297 1 93.81 218 LEU B C 1
ATOM 3314 O O . LEU B 1 218 ? -7.109 7.254 24.031 1 93.81 218 LEU B O 1
ATOM 3318 N N . TRP B 1 219 ? -7.41 5.867 22.266 1 92 219 TRP B N 1
ATOM 3319 C CA . TRP B 1 219 ? -8.75 6.367 21.969 1 92 219 TRP B CA 1
ATOM 3320 C C . TRP B 1 219 ? -9.719 6.02 23.094 1 92 219 TRP B C 1
ATOM 3322 O O . TRP B 1 219 ? -10.492 6.871 23.547 1 92 219 TRP B O 1
ATOM 3332 N N . ARG B 1 220 ? -9.68 4.824 23.625 1 92.62 220 ARG B N 1
ATOM 3333 C CA . ARG B 1 220 ? -10.555 4.359 24.703 1 92.62 220 ARG B CA 1
ATOM 3334 C C . ARG B 1 220 ? -10.312 5.156 25.984 1 92.62 220 ARG B C 1
ATOM 3336 O O . ARG B 1 220 ? -11.234 5.375 26.766 1 92.62 220 ARG B O 1
ATOM 3343 N N . ARG B 1 221 ? -9.117 5.625 26.125 1 93.25 221 ARG B N 1
ATOM 3344 C CA . ARG B 1 221 ? -8.742 6.387 27.312 1 93.25 221 ARG B CA 1
ATOM 3345 C C . ARG B 1 221 ? -9.047 7.871 27.125 1 93.25 221 ARG B C 1
ATOM 3347 O O . ARG B 1 221 ? -8.852 8.672 28.047 1 93.25 221 ARG B O 1
ATOM 3354 N N . GLY B 1 222 ? -9.477 8.281 25.906 1 90.44 222 GLY B N 1
ATOM 3355 C CA . GLY B 1 222 ? -9.828 9.672 25.641 1 90.44 222 GLY B CA 1
ATOM 3356 C C . GLY B 1 222 ? -8.617 10.539 25.328 1 90.44 222 GLY B C 1
ATOM 3357 O O . GLY B 1 222 ? -8.711 11.766 25.375 1 90.44 222 GLY B O 1
ATOM 3358 N N . GLU B 1 223 ? -7.516 9.906 24.984 1 89.12 223 GLU B N 1
ATOM 3359 C CA . GLU B 1 223 ? -6.285 10.641 24.719 1 89.12 223 GLU B CA 1
ATOM 3360 C C . GLU B 1 223 ? -6.211 11.109 23.266 1 89.12 223 GLU B C 1
ATOM 3362 O O . GLU B 1 223 ? -5.438 12.008 22.938 1 89.12 223 GLU B O 1
ATOM 3367 N N . ILE B 1 224 ? -6.941 10.375 22.453 1 84.69 224 ILE B N 1
ATOM 3368 C CA . ILE B 1 224 ? -7.059 10.836 21.078 1 84.69 224 ILE B CA 1
ATOM 3369 C C . ILE B 1 224 ? -8.531 10.875 20.672 1 84.69 224 ILE B C 1
ATOM 3371 O O . ILE B 1 224 ? -9.359 10.188 21.266 1 84.69 224 ILE B O 1
ATOM 3375 N N . GLY B 1 225 ? -8.961 11.922 19.844 1 73.06 225 GLY B N 1
ATOM 3376 C CA . GLY B 1 225 ? -10.352 12.07 19.438 1 73.06 225 GLY B CA 1
ATOM 3377 C C . GLY B 1 225 ? -10.625 11.578 18.031 1 73.06 225 GLY B C 1
ATOM 3378 O O . GLY B 1 225 ? -9.695 11.391 17.234 1 73.06 225 GLY B O 1
#

Solvent-accessible surface area (backbone atoms only — not comparable to full-atom values): 21880 Å² total; per-residue (Å²): 125,57,73,68,62,72,64,61,58,96,80,56,34,72,46,32,70,72,46,28,51,65,54,18,49,56,52,34,53,50,40,46,74,70,62,58,80,55,34,63,58,43,39,51,52,37,30,52,48,21,44,58,23,24,52,40,16,76,67,57,36,46,66,38,27,21,51,14,19,50,38,34,37,50,27,59,24,45,58,49,24,26,57,45,44,14,58,75,67,69,59,71,45,27,58,51,54,39,51,45,55,54,40,51,50,54,25,46,48,46,35,51,36,32,48,46,27,22,41,31,54,71,68,62,41,54,34,47,60,26,15,51,49,26,32,45,37,40,45,20,59,50,46,42,57,35,51,43,25,33,33,19,43,48,62,71,43,62,45,72,74,46,78,84,62,66,67,80,56,24,68,52,45,47,45,46,45,47,20,54,18,21,52,34,15,62,85,64,32,56,66,43,30,48,50,39,47,53,49,49,19,52,46,18,48,50,47,49,51,51,51,51,52,50,50,49,52,38,37,75,70,65,76,45,90,124,57,74,68,60,72,64,61,59,96,80,55,33,72,46,32,69,71,46,28,50,65,54,19,49,55,52,34,54,51,40,46,75,72,62,57,80,54,35,63,60,42,40,52,51,36,30,52,48,20,44,59,24,23,52,39,16,76,68,57,36,46,64,39,27,22,51,14,17,50,37,35,36,50,27,58,25,45,57,50,24,24,58,45,43,15,60,75,67,70,58,71,42,27,57,49,54,38,51,44,55,54,40,51,49,52,25,46,47,46,36,53,37,32,48,46,27,23,40,32,54,71,68,61,40,54,35,46,61,27,16,51,49,25,30,46,37,40,46,21,58,51,46,42,56,35,52,45,24,33,32,19,43,47,62,70,43,64,45,71,75,47,78,82,64,67,67,80,56,24,69,51,44,47,44,46,45,46,19,54,18,22,51,35,16,62,84,65,32,54,64,43,29,47,51,39,49,52,50,48,19,52,45,17,47,50,47,49,51,52,51,51,51,51,50,50,52,36,37,75,70,64,75,46,89

Nearest PDB structures (foldseek):
  4q7c-assembly1_A  TM=8.893E-01  e=2.464E-09  Archaeoglobus fulgidus DSM 4304
  4o6m-assembly1_A  TM=8.789E-01  e=2.820E-09  Archaeoglobus fulgidus DSM 4304
  4mnd-assembly1_A-2  TM=9.036E-01  e=1.422E-08  Archaeoglobus fulgidus
  4q7c-assembly1_B  TM=8.678E-01  e=1.038E-08  Archaeoglobus fulgidus DSM 4304
  4q7c-assembly1_A  TM=8.888E-01  e=1.816E-09  Archaeoglobus fulgidus DSM 4304

Foldseek 3Di:
DPPLVVLDDPQDDPCCVVPLSVVLVVVLVVCVVVPDQQLLVLLVVLLVQLLVLQCLLVVLDLVSLLSSLVSNLVSVSNLSSSSSSCVVNVPDDPVSVVSSLVSLLVSLLNNLLSLLVSLCVNVVPDPVVSVVLSVLLSCLLVLLVVCQVVCCVPQVDGLCPPDDDHPPLDPSNLSNLLSVQSNCCVVPNSVSNVVSSVVSSVSSVVSSVVSVVSVVVCVVVVNTD/DPPLVVLDDPQDDPCCVVPLSVVLVVVLVVCVVVPDQQLLVLLVVLLVQLLVLQVLLVVLDLVSLLSSLVSNLVSVSNLSSSSSSCVVNVPDDPVSVVSSLVSLLVSLLNNLLSLLVSLCVNVVPDPVVSVVLSVLLSCLLVLLVVCQVVCCVPQVDGLCPPDDDHPPLDPSNLSNLLSVQSNCCVPPNSVSNVVSSVVSSVSSVVSSVVSVVSVVVCVVVVNTD

pLDDT: mean 92.79, std 9.93, range [39.91, 98.94]

Sequence (450 aa):
MSQAAKVAKPTDGPVSRLINRRVSWRVTRILVKLGVSNPNAVTIATGVFGVLAALPYLAVDPVMAAIAGLLVQLASILDGVDGEIARLLNRKSRFGAYLDAVTDRIVDIVSFGLATYAVVEALGIPRGVATLLATLIVSGDIMVSYVHARGEASIGTSIQLLGKIRPWASRDVRLFLLAVGSVAVPPMGWHALLAVLIFTSIASYAYVVAKTVELWLLWRRGEIGMSQAAKVAKPTDGPVSRLINRRVSWRVTRILVKLGVSNPNAVTIATGVFGVLAALPYLAVDPVMAAIAGLLVQLASILDGVDGEIARLLNRKSRFGAYLDAVTDRIVDIVSFGLATYAVVEALGIPRGVATLLATLIVSGDIMVSYVHARGEASIGTSIQLLGKIRPWASRDVRLFLLAVGSVAVPPMGWHALLAVLIFTSIASYAYVVAKTVELWLLWRRGEIG

Radius of gyration: 22.0 Å; Cα contacts (8 Å, |Δi|>4): 714; chains: 2; bounding box: 62×52×48 Å